Protein AF-A0A3B0VFW3-F1 (afdb_monomer)

Foldseek 3Di:
DDDDDDDDDDDDDDDDDPDPPPPPPPPPQAEAEACVGDPPRNDLQPVLRVQQPGDAAHEYEYPDAEREADPEREHPAGHAYEYEHDPPHQHEHPDEHEYEYEHEQAAYAYHYERHEYAEAAYEYEFHHAYEYEYEDEQYEYNEHVDQERYYYEYDPDPYNTAEYEYEAYNYEYEYDDANHAHYAYENYDHADYEYEHYLYEYEYEQNHQYENHHAEYEQRAYEYEYELYEYDYANAFEDHEHEYEYAAYEYEYEYYLYEFAHAEYDDDQGAPYEEEYAHAHAHEYEYQYAQAEYEHHLEHYHYYYCVVRVYYYAYEHWLAEFEQHAAEREAYYPSCLVRYHYALYEYENHPYYHHDYHPLYHHDDQCAPDSVGREGAAPGPQALRTDPVSDDPVPQAASVRHGACPDPHGGRHRDHDDPVNNPPVVPDD

InterPro domains:
  IPR006626 Parallel beta-helix repeat [SM00710] (131-154)
  IPR006626 Parallel beta-helix repeat [SM00710] (192-226)
  IPR006626 Parallel beta-helix repeat [SM00710] (250-277)
  IPR006626 Parallel beta-helix repeat [SM00710] (284-305)
  IPR006626 Parallel beta-helix repeat [SM00710] (312-334)
  IPR011050 Pectin lyase fold/virulence factor [SSF51126] (29-416)
  IPR012334 Pectin lyase fold [G3DSA:2.160.20.10] (36-417)
  IPR059226 Choice-of-anchor Q domain [NF041518] (374-417)

Secondary structure (DSSP, 8-state):
---------S------------------PPEEEETTSSTTS--TT-HHHHHHHSPTTEEEEE--SEEPP-S-EEESSPPSEEEEEPTT---EEEEEEEEEEE--SS-EEEEEES-EEEEEEEEEEE-SSS-EEEEEES-EEEE--SSEEEEEEE-SS-SPPPPEEEEEES-EEEEESTT-EEEEEE---SS--EEEEES-EEEEES-TTSEEEEEEE-TT-EEEEEES-EEEEESBSEEEEEEE-SBS-EEEEEEES-EEE-B---SSS-EEEEEEE--BSS-EEEEEEES-EEES-SEEEEEEE-GGGT-EEEEEEES-EEE--SSEEEEE-GGGGGGEEEES-EEES-S--BS---TT-B-S---EEETTEEEEPTT-TTTT-S-GGGS-TT--B-TTSPBS-SSSSPPSSS-PPPTTHHHHTT---

Mean predicted aligned error: 7.43 Å

Nearest PDB structures (foldseek):
  5c1c-assembly1_A  TM=3.977E-01  e=1.367E-01  Aspergillus niger ATCC 1015
  5c1e-assembly1_A  TM=3.860E-01  e=2.071E-01  Aspergillus niger ATCC 1015

Sequence (429 aa):
MEITTKNKIILKYLAFTACLLVLFSMPVNALVTWPTGAAPCNDINDIETCLNGVVNGETIEIAANSIPSQSGISVSPAKSFTLRAAAGFAPVFSGFTSLYFTGSDDDITVVIEGLSIEVGNFTAVQGGAGIFDVTFRNNTVEDSSFRSAIAIRSGNASPPFGPVIFLVEGNILNVEDEEASAISVGGFIGAGNEGQILNNRITATNTGQSAVISVSAGSSGMDVDVISNEIFGQNFNVGIGVRLFGTGGLLNAKLINNVIQGQEGNSGQPGAISLSNSSSGSGHSNFEVVNNTLAFNQRGISYGGREDLGATSNAMFMNNIIAFSSQSGFSIGGDFNATTINDYNLIFGNASNFYTPGINDVEEDPSFISNIDLRLQQFSPAIDAGLNSALPASVVYDINGNTRIQQIIVDLGAFEAKTDDLIFADGFE

Organism: NCBI:txid652676

pLDDT: mean 89.47, std 16.2, range [29.39, 98.94]

Solvent-accessible surface area (backbone atoms only — not comparable to full-atom values): 20575 Å² total; per-residue (Å²): 138,89,83,84,89,82,89,88,82,93,86,87,82,90,84,89,74,89,74,80,81,77,77,73,74,67,76,74,57,52,76,42,41,30,37,81,33,65,83,59,21,48,40,71,86,39,63,44,56,22,68,68,61,57,59,78,52,23,35,38,26,32,68,42,48,76,34,65,59,42,81,62,38,63,32,76,64,40,61,23,33,35,43,33,43,23,93,97,37,61,26,31,34,36,54,61,32,35,44,38,39,26,29,25,66,52,71,32,42,40,36,42,32,44,42,33,31,50,25,24,30,42,36,40,31,42,62,19,50,16,43,29,37,40,35,46,31,45,29,37,29,66,26,11,87,43,62,31,31,32,34,40,31,40,53,96,69,91,69,69,40,24,22,43,39,39,39,42,31,48,27,43,34,29,32,61,38,78,44,21,16,42,35,35,41,32,65,40,69,16,55,74,23,35,36,39,39,30,47,28,41,34,41,38,34,44,11,38,73,27,23,35,37,29,40,37,27,26,49,31,20,32,40,39,41,41,32,31,30,38,41,39,48,39,42,19,10,19,38,40,27,42,36,37,28,58,61,20,27,45,34,40,38,38,40,31,24,28,36,35,34,27,27,55,34,89,56,90,75,38,7,30,35,21,40,35,34,56,7,27,72,60,10,38,33,42,39,42,40,31,20,24,30,29,38,53,19,33,24,19,40,29,38,43,65,31,52,94,43,42,21,45,57,41,37,36,41,32,16,25,30,26,30,44,6,72,46,32,17,42,37,52,33,77,90,44,51,88,49,43,48,53,35,24,29,36,50,24,76,36,68,36,70,46,71,77,82,30,95,56,42,39,76,54,68,53,42,45,72,42,101,90,38,79,48,58,37,74,88,21,70,33,59,58,48,26,56,63,88,72,55,58,91,87,64,53,54,29,57,85,69,44,61,53,49,82,73,89,34,21,34,30,17,21,48,66,72,50,75,68,60,60,72,58,74,84,70,79,129

Structure (mmCIF, N/CA/C/O backbone):
data_AF-A0A3B0VFW3-F1
#
_entry.id   AF-A0A3B0VFW3-F1
#
loop_
_atom_site.group_PDB
_atom_site.id
_atom_site.type_symbol
_atom_site.label_atom_id
_atom_site.label_alt_id
_atom_site.label_comp_id
_atom_site.label_asym_id
_atom_site.label_entity_id
_atom_site.label_seq_id
_atom_site.pdbx_PDB_ins_code
_atom_site.Cartn_x
_atom_site.Cartn_y
_atom_site.Cartn_z
_atom_site.occupancy
_atom_site.B_iso_or_equiv
_atom_site.auth_seq_id
_atom_site.auth_comp_id
_atom_site.auth_asym_id
_atom_site.auth_atom_id
_atom_site.pdbx_PDB_model_num
ATOM 1 N N . MET A 1 1 ? 47.391 -54.020 7.759 1.00 39.53 1 MET A N 1
ATOM 2 C CA . MET A 1 1 ? 46.571 -54.296 6.564 1.00 39.53 1 MET A CA 1
ATOM 3 C C . MET A 1 1 ? 45.143 -53.974 6.963 1.00 39.53 1 MET A C 1
ATOM 5 O O . MET A 1 1 ? 44.482 -54.787 7.593 1.00 39.53 1 MET A O 1
ATOM 9 N N . GLU A 1 2 ? 44.787 -52.704 6.789 1.00 37.50 2 GLU A N 1
ATOM 10 C CA . GLU A 1 2 ? 43.495 -52.123 7.156 1.00 37.50 2 GLU A CA 1
ATOM 11 C C . GLU A 1 2 ? 42.409 -52.605 6.198 1.00 37.50 2 GLU A C 1
ATOM 13 O O . GLU A 1 2 ? 42.584 -52.516 4.984 1.00 37.50 2 GLU A O 1
ATOM 18 N N . ILE A 1 3 ? 41.279 -53.058 6.741 1.00 34.47 3 ILE A N 1
ATOM 19 C CA . ILE A 1 3 ? 39.998 -53.046 6.035 1.00 34.47 3 ILE A CA 1
ATOM 20 C C . ILE A 1 3 ? 38.961 -52.441 6.980 1.00 34.47 3 ILE A C 1
ATOM 22 O O . ILE A 1 3 ? 38.818 -52.827 8.139 1.00 34.47 3 ILE A O 1
ATOM 26 N N . THR A 1 4 ? 38.309 -51.425 6.440 1.00 43.47 4 THR A N 1
ATOM 27 C CA . THR A 1 4 ? 37.535 -50.359 7.060 1.00 43.47 4 THR A CA 1
ATOM 28 C C . THR A 1 4 ? 36.117 -50.792 7.432 1.00 43.47 4 THR A C 1
ATOM 30 O O . THR A 1 4 ? 35.402 -51.425 6.657 1.00 43.47 4 THR A O 1
ATOM 33 N N . THR A 1 5 ? 35.692 -50.383 8.623 1.00 37.56 5 THR A N 1
ATOM 34 C CA . THR A 1 5 ? 34.361 -50.552 9.211 1.00 37.56 5 THR A CA 1
ATOM 35 C C . THR A 1 5 ? 33.348 -49.593 8.573 1.00 37.56 5 THR A C 1
ATOM 37 O O . THR A 1 5 ? 33.399 -48.383 8.787 1.00 37.56 5 THR A O 1
ATOM 40 N N . LYS A 1 6 ? 32.386 -50.140 7.821 1.00 38.03 6 LYS A N 1
ATOM 41 C CA . LYS A 1 6 ? 31.101 -49.493 7.502 1.00 38.03 6 LYS A CA 1
ATOM 42 C C . LYS A 1 6 ? 30.074 -49.814 8.596 1.00 38.03 6 LYS A C 1
ATOM 44 O O . LYS A 1 6 ? 30.124 -50.888 9.186 1.00 38.03 6 LYS A O 1
ATOM 49 N N . ASN A 1 7 ? 29.118 -48.898 8.770 1.00 34.66 7 ASN A N 1
ATOM 50 C CA . ASN A 1 7 ? 27.878 -48.989 9.562 1.00 34.66 7 ASN A CA 1
ATOM 51 C C . ASN A 1 7 ? 27.927 -48.412 10.987 1.00 34.66 7 ASN A C 1
ATOM 53 O O . ASN A 1 7 ? 27.753 -49.105 11.985 1.00 34.66 7 ASN A O 1
ATOM 57 N N . LYS A 1 8 ? 28.047 -47.082 11.061 1.00 35.44 8 LYS A N 1
ATOM 58 C CA . LYS A 1 8 ? 27.371 -46.265 12.077 1.00 35.44 8 LYS A CA 1
ATOM 59 C C . LYS A 1 8 ? 26.350 -45.390 11.358 1.00 35.44 8 LYS A C 1
ATOM 61 O O . LYS A 1 8 ? 26.768 -44.507 10.627 1.00 35.44 8 LYS A O 1
ATOM 66 N N . ILE A 1 9 ? 25.067 -45.675 11.552 1.00 36.78 9 ILE A N 1
ATOM 67 C CA . ILE A 1 9 ? 23.882 -44.795 11.600 1.00 36.78 9 ILE A CA 1
ATOM 68 C C . ILE A 1 9 ? 22.705 -45.780 11.724 1.00 36.78 9 ILE A C 1
ATOM 70 O O . ILE A 1 9 ? 22.731 -46.820 11.078 1.00 36.78 9 ILE A O 1
ATOM 74 N N . ILE A 1 10 ? 21.712 -45.466 12.561 1.00 39.78 10 ILE A N 1
ATOM 75 C CA . ILE A 1 10 ? 20.630 -46.333 13.089 1.00 39.78 10 ILE A CA 1
ATOM 76 C C . ILE A 1 10 ? 20.970 -46.939 14.463 1.00 39.78 10 ILE A C 1
ATOM 78 O O . ILE A 1 10 ? 21.278 -48.117 14.577 1.00 39.78 10 ILE A O 1
ATOM 82 N N . LEU A 1 11 ? 20.936 -46.100 15.510 1.00 34.00 11 LEU A N 1
ATOM 83 C CA . LEU A 1 11 ? 20.339 -46.388 16.833 1.00 34.00 11 LEU A CA 1
ATOM 84 C C . LEU A 1 11 ? 20.596 -45.198 17.780 1.00 34.00 11 LEU A C 1
ATOM 86 O O . LEU A 1 11 ? 21.603 -45.173 18.478 1.00 34.00 11 LEU A O 1
ATOM 90 N N . LYS A 1 12 ? 19.701 -44.203 17.797 1.00 29.39 12 LYS A N 1
ATOM 91 C CA . LYS A 1 12 ? 19.468 -43.288 18.938 1.00 29.39 12 LYS A CA 1
ATOM 92 C C . LYS A 1 12 ? 18.053 -42.703 18.833 1.00 29.39 12 LYS A C 1
ATOM 94 O O . LYS A 1 12 ? 17.869 -41.517 18.607 1.00 29.39 12 LYS A O 1
ATOM 99 N N . TYR A 1 13 ? 17.059 -43.574 18.966 1.00 35.81 13 TYR A N 1
ATOM 100 C CA . TYR A 1 13 ? 15.738 -43.208 19.478 1.00 35.81 13 TYR A CA 1
ATOM 101 C C . TYR A 1 13 ? 15.652 -43.764 20.906 1.00 35.81 13 TYR A C 1
ATOM 103 O O . TYR A 1 13 ? 16.258 -44.796 21.182 1.00 35.81 13 TYR A O 1
ATOM 111 N N . LEU A 1 14 ? 14.903 -43.082 21.775 1.00 37.03 14 LEU A N 1
ATOM 112 C CA . LEU A 1 14 ? 14.826 -43.204 23.242 1.00 37.03 14 LEU A CA 1
ATOM 113 C C . LEU A 1 14 ? 15.858 -42.392 24.046 1.00 37.03 14 LEU A C 1
ATOM 115 O O . LEU A 1 14 ? 16.825 -42.919 24.588 1.00 37.03 14 LEU A O 1
ATOM 119 N N . ALA A 1 15 ? 15.543 -41.111 24.244 1.00 31.94 15 ALA A N 1
ATOM 120 C CA . ALA A 1 15 ? 15.724 -40.467 25.541 1.00 31.94 15 ALA A CA 1
ATOM 121 C C . ALA A 1 15 ? 14.463 -39.650 25.851 1.00 31.94 15 ALA A C 1
ATOM 123 O O . ALA A 1 15 ? 14.141 -38.670 25.187 1.00 31.94 15 ALA A O 1
ATOM 124 N N . PHE A 1 16 ? 13.723 -40.163 26.826 1.00 34.12 16 PHE A N 1
ATOM 125 C CA . PHE A 1 16 ? 12.530 -39.610 27.439 1.00 34.12 16 PHE A CA 1
ATOM 126 C C . PHE A 1 16 ? 12.948 -38.388 28.274 1.00 34.12 16 PHE A C 1
ATOM 128 O O . PHE A 1 16 ? 13.625 -38.553 29.287 1.00 34.12 16 PHE A O 1
ATOM 135 N N . THR A 1 17 ? 12.540 -37.182 27.881 1.00 37.56 17 THR A N 1
ATOM 136 C CA . THR A 1 17 ? 12.478 -36.038 28.801 1.00 37.56 17 THR A CA 1
ATOM 137 C C . THR A 1 17 ? 11.034 -35.576 28.817 1.00 37.56 17 THR A C 1
ATOM 139 O O . THR A 1 17 ? 10.543 -34.994 27.853 1.00 37.56 17 THR A O 1
ATOM 142 N N . ALA A 1 18 ? 10.341 -35.912 29.902 1.00 38.22 18 ALA A N 1
ATOM 143 C CA . ALA A 1 18 ? 9.017 -35.406 30.208 1.00 38.22 18 ALA A CA 1
ATOM 144 C C . ALA A 1 18 ? 9.103 -33.881 30.363 1.00 38.22 18 ALA A C 1
ATOM 146 O O . ALA A 1 18 ? 9.518 -33.375 31.404 1.00 38.22 18 ALA A O 1
ATOM 147 N N . CYS A 1 19 ? 8.751 -33.157 29.302 1.00 32.19 19 CYS A N 1
ATOM 148 C CA . CYS A 1 19 ? 8.452 -31.740 29.392 1.00 32.19 19 CYS A CA 1
ATOM 149 C C . CYS A 1 19 ? 7.033 -31.629 29.954 1.00 32.19 19 CYS A C 1
ATOM 151 O O . CYS A 1 19 ? 6.067 -32.087 29.343 1.00 32.19 19 CYS A O 1
ATOM 153 N N . LEU A 1 20 ? 6.941 -31.111 31.173 1.00 34.69 20 LEU A N 1
ATOM 154 C CA . LEU A 1 20 ? 5.705 -30.787 31.864 1.00 34.69 20 LEU A CA 1
ATOM 155 C C . LEU A 1 20 ? 4.888 -29.840 30.965 1.00 34.69 20 LEU A C 1
ATOM 157 O O . LEU A 1 20 ? 5.272 -28.686 30.789 1.00 34.69 20 LEU A O 1
ATOM 161 N N . LEU A 1 21 ? 3.788 -30.327 30.376 1.00 34.38 21 LEU A N 1
ATOM 162 C CA . LEU A 1 21 ? 2.785 -29.476 29.735 1.00 34.38 21 LEU A CA 1
ATOM 163 C C . LEU A 1 21 ? 2.172 -28.592 30.828 1.00 34.38 21 LEU A C 1
ATOM 165 O O . LEU A 1 21 ? 1.217 -28.977 31.502 1.00 34.38 21 LEU A O 1
ATOM 169 N N . VAL A 1 22 ? 2.729 -27.401 31.019 1.00 36.53 22 VAL A N 1
ATOM 170 C CA . VAL A 1 22 ? 1.969 -26.293 31.584 1.00 36.53 22 VAL A CA 1
ATOM 171 C C . VAL A 1 22 ? 1.027 -25.863 30.469 1.00 36.53 22 VAL A C 1
ATOM 173 O O . VAL A 1 22 ? 1.391 -25.082 29.594 1.00 36.53 22 VAL A O 1
ATOM 176 N N . LEU A 1 23 ? -0.174 -26.443 30.458 1.00 34.94 23 LEU A N 1
ATOM 177 C CA . LEU A 1 23 ? -1.319 -25.835 29.794 1.00 34.94 23 LEU A CA 1
ATOM 178 C C . LEU A 1 23 ? -1.543 -24.498 30.502 1.00 34.94 23 LEU A C 1
ATOM 180 O O . LEU A 1 23 ? -2.257 -24.428 31.500 1.00 34.94 23 LEU A O 1
ATOM 184 N N . PHE A 1 24 ? -0.883 -23.443 30.025 1.00 35.91 24 PHE A N 1
ATOM 185 C CA . PHE A 1 24 ? -1.381 -22.102 30.253 1.00 35.91 24 PHE A CA 1
ATOM 186 C C . PHE A 1 24 ? -2.769 -22.099 29.625 1.00 35.91 24 PHE A C 1
ATOM 188 O O . PHE A 1 24 ? -2.903 -22.098 28.402 1.00 35.91 24 PHE A O 1
ATOM 195 N N . SER A 1 25 ? -3.811 -22.168 30.457 1.00 36.03 25 SER A N 1
ATOM 196 C CA . SER A 1 25 ? -5.108 -21.662 30.046 1.00 36.03 25 SER A CA 1
ATOM 197 C C . SER A 1 25 ? -4.862 -20.188 29.763 1.00 36.03 25 SER A C 1
ATOM 199 O O . SER A 1 25 ? -4.832 -19.374 30.689 1.00 36.03 25 SER A O 1
ATOM 201 N N . MET A 1 26 ? -4.578 -19.852 28.504 1.00 41.91 26 MET A N 1
ATOM 202 C CA . MET A 1 26 ? -4.723 -18.473 28.081 1.00 41.91 26 MET A CA 1
ATOM 203 C C . MET A 1 26 ? -6.135 -18.081 28.513 1.00 41.91 26 MET A C 1
ATOM 205 O O . MET A 1 26 ? -7.060 -18.874 28.278 1.00 41.91 26 MET A O 1
ATOM 209 N N . PRO A 1 27 ? -6.301 -16.977 29.261 1.00 53.62 27 PRO A N 1
ATOM 210 C CA . PRO A 1 27 ? -7.631 -16.526 29.615 1.00 53.62 27 PRO A CA 1
ATOM 211 C C . PRO A 1 27 ? -8.413 -16.477 28.308 1.00 53.62 27 PRO A C 1
ATOM 213 O O . PRO A 1 27 ? -7.946 -15.901 27.328 1.00 53.62 27 PRO A O 1
ATOM 216 N N . VAL A 1 28 ? -9.538 -17.191 28.255 1.00 57.19 28 VAL A N 1
ATOM 217 C CA . VAL A 1 28 ? -10.467 -17.042 27.139 1.00 57.19 28 VAL A CA 1
ATOM 218 C C . VAL A 1 28 ? -10.785 -15.557 27.126 1.00 57.19 28 VAL A C 1
ATOM 220 O O . VAL A 1 28 ? -11.358 -15.072 28.103 1.00 57.19 28 VAL A O 1
ATOM 223 N N . ASN A 1 29 ? -10.310 -14.839 26.103 1.00 67.38 29 ASN A N 1
ATOM 224 C CA . ASN A 1 29 ? -10.574 -13.414 25.965 1.00 67.38 29 ASN A CA 1
ATOM 225 C C . ASN A 1 29 ? -12.079 -13.236 26.115 1.00 67.38 29 ASN A C 1
ATOM 227 O O . ASN A 1 29 ? -12.856 -13.880 25.402 1.00 67.38 29 ASN A O 1
ATOM 231 N N . ALA A 1 30 ? -12.483 -12.477 27.133 1.00 87.19 30 ALA A N 1
ATOM 232 C CA . ALA A 1 30 ? -13.889 -12.337 27.438 1.00 87.19 30 ALA A CA 1
ATOM 233 C C . ALA A 1 30 ? -14.570 -11.673 26.237 1.00 87.19 30 ALA A C 1
ATOM 235 O O . ALA A 1 30 ? -14.074 -10.701 25.661 1.00 87.19 30 ALA A O 1
ATOM 236 N N . LEU A 1 31 ? -15.667 -12.294 25.812 1.00 94.12 31 LEU A N 1
ATOM 237 C CA . LEU A 1 31 ? -16.474 -11.821 24.706 1.00 94.12 31 LEU A CA 1
ATOM 238 C C . LEU A 1 31 ? -17.494 -10.825 25.247 1.00 94.12 31 LEU A C 1
ATOM 240 O O . LEU A 1 31 ? -18.288 -11.161 26.129 1.00 94.12 31 LEU A O 1
ATOM 244 N N . VAL A 1 32 ? -17.493 -9.627 24.683 1.00 95.94 32 VAL A N 1
ATOM 245 C CA . VAL A 1 32 ? -18.432 -8.558 24.997 1.00 95.94 32 VAL A CA 1
ATOM 246 C C . VAL A 1 32 ? -19.277 -8.293 23.759 1.00 95.94 32 VAL A C 1
ATOM 248 O O . VAL A 1 32 ? -18.754 -8.106 22.668 1.00 95.94 32 VAL A O 1
ATOM 251 N N . THR A 1 33 ? -20.598 -8.280 23.903 1.00 97.00 33 THR A N 1
ATOM 252 C CA . THR A 1 33 ? -21.509 -7.959 22.796 1.00 97.00 33 THR A CA 1
ATOM 253 C C . THR A 1 33 ? -21.988 -6.522 22.933 1.00 97.00 33 THR A C 1
ATOM 255 O O . THR A 1 33 ? -22.448 -6.130 24.000 1.00 97.00 33 THR A O 1
ATOM 258 N N . TRP A 1 34 ? -21.947 -5.747 21.857 1.00 97.44 34 TRP A N 1
ATOM 259 C CA . TRP A 1 34 ? -22.528 -4.408 21.778 1.00 97.44 34 TRP A CA 1
ATOM 260 C C . TRP A 1 34 ? -23.619 -4.384 20.692 1.00 97.44 34 TRP A C 1
ATOM 262 O O . TRP A 1 34 ? -23.449 -5.040 19.666 1.00 97.44 34 TRP A O 1
ATOM 272 N N . PRO A 1 35 ? -24.751 -3.675 20.867 1.00 96.19 35 PRO A N 1
ATOM 273 C CA . PRO A 1 35 ? -25.139 -2.833 22.004 1.00 96.19 35 PRO A CA 1
ATOM 274 C C . PRO A 1 35 ? -26.029 -3.558 23.028 1.00 96.19 35 PRO A C 1
ATOM 276 O O . PRO A 1 35 ? -26.762 -2.916 23.773 1.00 96.19 35 PRO A O 1
ATOM 279 N N . THR A 1 36 ? -26.083 -4.892 23.014 1.00 95.12 36 THR A N 1
ATOM 280 C CA . THR A 1 36 ? -27.023 -5.670 23.847 1.00 95.12 36 THR A CA 1
ATOM 281 C C . THR A 1 36 ? -26.369 -6.340 25.054 1.00 95.12 36 THR A C 1
ATOM 283 O O . THR A 1 36 ? -27.026 -7.119 25.744 1.00 95.12 36 THR A O 1
ATOM 286 N N . GLY A 1 37 ? -25.074 -6.113 25.279 1.00 93.00 37 GLY A N 1
ATOM 287 C CA . GLY A 1 37 ? -24.321 -6.729 26.366 1.00 93.00 37 GLY A CA 1
ATOM 288 C C . GLY A 1 37 ? -24.607 -6.109 27.730 1.00 93.00 37 GLY A C 1
ATOM 289 O O . GLY A 1 37 ? -25.560 -5.356 27.927 1.00 93.00 37 GLY A O 1
ATOM 290 N N . ALA A 1 38 ? -23.762 -6.444 28.703 1.00 93.69 38 ALA A N 1
ATOM 291 C CA . ALA A 1 38 ? -23.771 -5.774 29.998 1.00 93.69 38 ALA A CA 1
ATOM 292 C C . ALA A 1 38 ? -23.183 -4.360 29.874 1.00 93.69 38 ALA A C 1
ATOM 294 O O . ALA A 1 38 ? -22.354 -4.100 29.002 1.00 93.69 38 ALA A O 1
ATOM 295 N N . ALA A 1 39 ? -23.580 -3.457 30.776 1.00 92.69 39 ALA A N 1
ATOM 296 C CA . ALA A 1 39 ? -22.957 -2.140 30.878 1.00 92.69 39 ALA A CA 1
ATOM 297 C C . ALA A 1 39 ? -21.429 -2.281 31.050 1.00 92.69 39 ALA A C 1
ATOM 299 O O . ALA A 1 39 ? -21.002 -3.134 31.835 1.00 92.69 39 ALA A O 1
ATOM 300 N N . PRO A 1 40 ? -20.609 -1.473 30.351 1.00 94.56 40 PRO A N 1
ATOM 301 C CA . PRO A 1 40 ? -20.976 -0.275 29.579 1.00 94.56 40 PRO A CA 1
ATOM 302 C C . PRO A 1 40 ? -21.386 -0.510 28.108 1.00 94.56 40 PRO A C 1
ATOM 304 O O . PRO A 1 40 ? -21.637 0.446 27.386 1.00 94.56 40 PRO A O 1
ATOM 307 N N . CYS A 1 41 ? -21.482 -1.755 27.644 1.00 95.94 41 CYS A N 1
ATOM 308 C CA . CYS A 1 41 ? -21.708 -2.106 26.236 1.00 95.94 41 CYS A CA 1
ATOM 309 C C . CYS A 1 41 ? -23.183 -2.314 25.863 1.00 95.94 41 CYS A C 1
ATOM 311 O O . CYS A 1 41 ? -23.520 -3.189 25.063 1.00 95.94 41 CYS A O 1
ATOM 313 N N . ASN A 1 42 ? -24.069 -1.521 26.463 1.00 95.94 42 ASN A N 1
ATOM 314 C CA . ASN A 1 42 ? -25.517 -1.696 26.374 1.00 95.94 42 ASN A CA 1
ATOM 315 C C . ASN A 1 42 ? -26.269 -0.504 25.741 1.00 95.94 42 ASN A C 1
ATOM 317 O O . ASN A 1 42 ? -27.483 -0.390 25.926 1.00 95.94 42 ASN A O 1
ATOM 321 N N . ASP A 1 43 ? -25.565 0.391 25.036 1.00 95.06 43 ASP A N 1
ATOM 322 C CA . ASP A 1 43 ? -26.138 1.572 24.372 1.00 95.06 43 ASP A CA 1
ATOM 323 C C . ASP A 1 43 ? -25.743 1.636 22.888 1.00 95.06 43 ASP A C 1
ATOM 325 O O . ASP A 1 43 ? -24.570 1.765 22.547 1.00 95.06 43 ASP A O 1
ATOM 329 N N . ILE A 1 44 ? -26.739 1.581 21.996 1.00 93.81 44 ILE A N 1
ATOM 330 C CA . ILE A 1 44 ? -26.568 1.656 20.532 1.00 93.81 44 ILE A CA 1
ATOM 331 C C . ILE A 1 44 ? -26.021 3.009 20.054 1.00 93.81 44 ILE A C 1
ATOM 333 O O . ILE A 1 44 ? -25.491 3.104 18.949 1.00 93.81 44 ILE A O 1
ATOM 337 N N . ASN A 1 45 ? -26.131 4.056 20.870 1.00 92.75 45 ASN A N 1
ATOM 338 C CA . ASN A 1 45 ? -25.691 5.401 20.506 1.00 92.75 45 ASN A CA 1
ATOM 339 C C . ASN A 1 45 ? -24.286 5.733 21.015 1.00 92.75 45 ASN A C 1
ATOM 341 O O . ASN A 1 45 ? -23.814 6.838 20.764 1.00 92.75 45 ASN A O 1
ATOM 345 N N . ASP A 1 46 ? -23.637 4.813 21.733 1.00 93.31 46 ASP A N 1
ATOM 346 C CA . ASP A 1 46 ? -22.367 5.083 22.400 1.00 93.31 46 ASP A CA 1
ATOM 347 C C . ASP A 1 46 ? -21.474 3.834 22.413 1.00 93.31 46 ASP A C 1
ATOM 349 O O . ASP A 1 46 ? -21.398 3.080 23.388 1.00 93.31 46 ASP A O 1
ATOM 353 N N . ILE A 1 47 ? -20.809 3.577 21.282 1.00 95.25 47 ILE A N 1
ATOM 354 C CA . ILE A 1 47 ? -19.814 2.498 21.213 1.00 95.25 47 ILE A CA 1
ATOM 355 C C . ILE A 1 47 ? -18.504 2.922 21.880 1.00 95.25 47 ILE A C 1
ATOM 357 O O . ILE A 1 47 ? -17.762 2.075 22.371 1.00 95.25 47 ILE A O 1
ATOM 361 N N . GLU A 1 48 ? -18.229 4.225 21.950 1.00 95.50 48 GLU A N 1
ATOM 362 C CA . GLU A 1 48 ? -17.028 4.769 22.577 1.00 95.50 48 GLU A CA 1
ATOM 363 C C . GLU A 1 48 ? -16.957 4.407 24.064 1.00 95.50 48 GLU A C 1
ATOM 365 O O . GLU A 1 48 ? -15.927 3.920 24.535 1.00 95.50 48 GLU A O 1
ATOM 370 N N . THR A 1 49 ? -18.055 4.555 24.806 1.00 95.12 49 THR A N 1
ATOM 371 C CA . THR A 1 49 ? -18.120 4.156 26.218 1.00 95.12 49 THR A CA 1
ATOM 372 C C . THR A 1 49 ? -17.928 2.648 26.398 1.00 95.12 49 THR A C 1
ATOM 374 O O . THR A 1 49 ? -17.267 2.225 27.351 1.00 95.12 49 THR A O 1
ATOM 377 N N . CYS A 1 50 ? -18.423 1.824 25.466 1.00 95.81 50 CYS A N 1
ATOM 378 C CA . CYS A 1 50 ? -18.139 0.390 25.459 1.00 95.81 50 CYS A CA 1
ATOM 379 C C . CYS A 1 50 ? -16.637 0.122 25.268 1.00 95.81 50 CYS A C 1
ATOM 381 O O . CYS A 1 50 ? -16.021 -0.533 26.108 1.00 95.81 50 CYS A O 1
ATOM 383 N N . LEU A 1 51 ? -16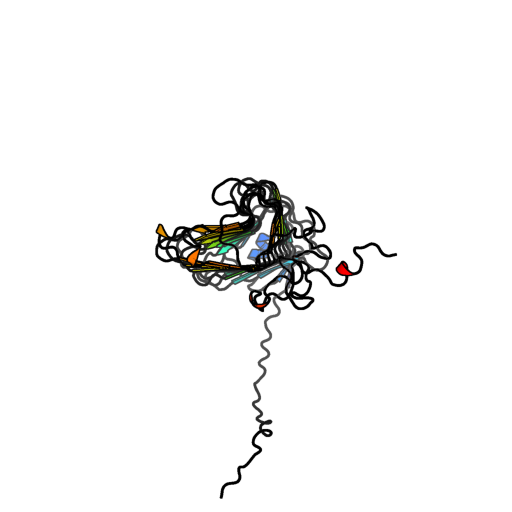.034 0.692 24.219 1.00 95.38 51 LEU A N 1
ATOM 384 C CA . LEU A 1 51 ? -14.616 0.528 23.880 1.00 95.38 51 LEU A CA 1
ATOM 385 C C . LEU A 1 51 ? -13.675 1.025 24.986 1.00 95.38 51 LEU A C 1
ATOM 387 O O . LEU A 1 51 ? -12.656 0.401 25.256 1.00 95.38 51 LEU A O 1
ATOM 391 N N . ASN A 1 52 ? -14.014 2.116 25.671 1.00 94.31 52 ASN A N 1
ATOM 392 C CA . ASN A 1 52 ? -13.224 2.615 26.801 1.00 94.31 52 ASN A CA 1
ATOM 393 C C . ASN A 1 52 ? -13.405 1.756 28.072 1.00 94.31 52 ASN A C 1
ATOM 395 O O . ASN A 1 52 ? -12.519 1.696 28.938 1.00 94.31 52 ASN A O 1
ATOM 399 N N . GLY A 1 53 ? -14.544 1.071 28.183 1.00 92.50 53 GLY A N 1
ATOM 400 C CA . GLY A 1 53 ? -14.929 0.253 29.328 1.00 92.50 53 GLY A CA 1
ATOM 401 C C . GLY A 1 53 ? -14.389 -1.177 29.335 1.00 92.50 53 GLY A C 1
ATOM 402 O O . GLY A 1 53 ? -14.255 -1.749 30.418 1.00 92.50 53 GLY A O 1
ATOM 403 N N . VAL A 1 54 ? -14.050 -1.738 28.172 1.00 91.25 54 VAL A N 1
ATOM 404 C CA . VAL A 1 54 ? -13.524 -3.110 28.061 1.00 91.25 54 VAL A CA 1
ATOM 405 C C . VAL A 1 54 ? -12.194 -3.290 28.789 1.00 91.25 54 VAL A C 1
ATOM 407 O O . VAL A 1 54 ? -11.416 -2.341 28.973 1.00 91.25 54 VAL A O 1
ATOM 410 N N . VAL A 1 55 ? -11.921 -4.516 29.230 1.00 91.81 55 VAL A N 1
ATOM 411 C CA . VAL A 1 55 ? -10.631 -4.882 29.821 1.00 91.81 55 VAL A CA 1
ATOM 412 C C . VAL A 1 55 ? -9.632 -5.316 28.748 1.00 91.81 55 VAL A C 1
ATOM 414 O O . VAL A 1 55 ? -9.985 -5.629 27.614 1.00 91.81 55 VAL A O 1
ATOM 417 N N . ASN A 1 56 ? -8.349 -5.300 29.107 1.00 93.31 56 ASN A N 1
ATOM 418 C CA . ASN A 1 56 ? -7.262 -5.623 28.189 1.00 93.31 56 ASN A CA 1
ATOM 419 C C . ASN A 1 56 ? -7.403 -7.051 27.629 1.00 93.31 56 ASN A C 1
ATOM 421 O O . ASN A 1 56 ? -7.467 -8.012 28.395 1.00 93.31 56 ASN A O 1
ATOM 425 N N . GLY A 1 57 ? -7.406 -7.169 26.304 1.00 93.75 57 GLY A N 1
ATOM 426 C CA . GLY A 1 57 ? -7.510 -8.414 25.545 1.00 93.75 57 GLY A CA 1
ATOM 427 C C . GLY A 1 57 ? -8.931 -8.803 25.126 1.00 93.75 57 GLY A C 1
ATOM 428 O O . GLY A 1 57 ? -9.086 -9.796 24.423 1.00 93.75 57 GLY A O 1
ATOM 429 N N . GLU A 1 58 ? -9.974 -8.069 25.523 1.00 95.12 58 GLU A N 1
ATOM 430 C CA . GLU A 1 58 ? -11.355 -8.447 25.189 1.00 95.12 58 GLU A CA 1
ATOM 431 C C . GLU A 1 58 ? -11.673 -8.359 23.692 1.00 95.12 58 GLU A C 1
ATOM 433 O O . GLU A 1 58 ? -11.094 -7.579 22.932 1.00 95.12 58 GLU A O 1
ATOM 438 N N . THR A 1 59 ? -12.640 -9.175 23.274 1.00 96.81 59 THR A N 1
ATOM 439 C CA . THR A 1 59 ? -13.248 -9.088 21.944 1.00 96.81 59 THR A CA 1
ATOM 440 C C . THR A 1 59 ? -14.636 -8.480 22.070 1.00 96.81 59 THR A C 1
ATOM 442 O O . THR A 1 59 ? -15.478 -8.999 22.800 1.00 96.81 59 THR A O 1
ATOM 445 N N . ILE A 1 60 ? -14.874 -7.404 21.331 1.00 97.50 60 ILE A N 1
ATOM 446 C CA . ILE A 1 60 ? -16.144 -6.707 21.214 1.00 97.50 60 ILE A CA 1
ATOM 447 C C . ILE A 1 60 ? -16.790 -7.121 19.896 1.00 97.50 60 ILE A C 1
ATOM 449 O O . ILE A 1 60 ? -16.257 -6.864 18.818 1.00 97.50 60 ILE A O 1
ATOM 453 N N . GLU A 1 61 ? -17.954 -7.751 19.987 1.00 97.75 61 GLU A N 1
ATOM 454 C CA . GLU A 1 61 ? -18.780 -8.130 18.848 1.00 97.75 61 GLU A CA 1
ATOM 455 C C . GLU A 1 61 ? -19.937 -7.148 18.666 1.00 97.75 61 GLU A C 1
ATOM 457 O O . GLU A 1 61 ? -20.778 -6.983 19.555 1.00 97.75 61 GLU A O 1
ATOM 462 N N . ILE A 1 62 ? -20.006 -6.522 17.493 1.00 98.06 62 ILE A N 1
ATOM 463 C CA . ILE A 1 62 ? -21.106 -5.646 17.104 1.00 98.06 62 ILE A CA 1
ATOM 464 C C . ILE A 1 62 ? -22.259 -6.491 16.559 1.00 98.06 62 ILE A C 1
ATOM 466 O O . ILE A 1 62 ? -22.218 -6.987 15.433 1.00 98.06 62 ILE A O 1
ATOM 470 N N . ALA A 1 63 ? -23.312 -6.621 17.361 1.00 97.44 63 ALA A N 1
ATOM 471 C CA . ALA A 1 63 ? -24.573 -7.273 17.025 1.00 97.44 63 ALA A CA 1
ATOM 472 C C . ALA A 1 63 ? -25.624 -6.253 16.541 1.00 97.44 63 ALA A C 1
ATOM 474 O O . ALA A 1 63 ? -26.766 -6.231 17.006 1.00 97.44 63 ALA A O 1
ATOM 475 N N . ALA A 1 64 ? -25.224 -5.374 15.618 1.00 96.88 64 ALA A N 1
ATOM 476 C CA . ALA A 1 64 ? -26.089 -4.394 14.968 1.00 96.88 64 ALA A CA 1
ATOM 477 C C . ALA A 1 64 ? -25.646 -4.169 13.515 1.00 96.88 64 ALA A C 1
ATOM 479 O O . ALA A 1 64 ? -24.454 -4.091 13.242 1.00 96.88 64 ALA A O 1
ATOM 480 N N . ASN A 1 65 ? -26.604 -4.044 12.589 1.00 96.62 65 ASN A N 1
ATOM 481 C CA . ASN A 1 65 ? -26.310 -3.756 11.175 1.00 96.62 65 ASN A CA 1
ATOM 482 C C . ASN A 1 65 ? -26.281 -2.254 10.876 1.00 96.62 65 ASN A C 1
ATOM 484 O O . ASN A 1 65 ? -25.551 -1.816 10.000 1.00 96.62 65 ASN A O 1
ATOM 488 N N . SER A 1 66 ? -27.077 -1.467 11.597 1.00 95.62 66 SER A N 1
ATOM 489 C CA . SER A 1 66 ? -27.172 -0.021 11.404 1.00 95.62 66 SER A CA 1
ATOM 490 C C . SER A 1 66 ? -26.724 0.670 12.677 1.00 95.62 66 SER A C 1
ATOM 492 O O . SER A 1 66 ? -27.413 0.606 13.697 1.00 95.62 66 SER A O 1
ATOM 494 N N . ILE A 1 67 ? -25.562 1.306 12.612 1.00 95.38 67 ILE A N 1
ATOM 495 C CA . ILE A 1 67 ? -24.979 2.054 13.715 1.00 95.38 67 ILE A CA 1
ATOM 496 C C . ILE A 1 67 ? -25.216 3.540 13.433 1.00 95.38 67 ILE A C 1
ATOM 498 O O . ILE A 1 67 ? -24.813 4.025 12.369 1.00 95.38 67 ILE A O 1
ATOM 502 N N . PRO A 1 68 ? -25.895 4.270 14.336 1.00 90.69 68 PRO A N 1
ATOM 503 C CA . PRO A 1 68 ? -26.069 5.710 14.194 1.00 90.69 68 PRO A CA 1
ATOM 504 C C . PRO A 1 68 ? -24.718 6.414 14.057 1.00 90.69 68 PRO A C 1
ATOM 506 O O . PRO A 1 68 ? -23.735 5.968 14.645 1.00 90.69 68 PRO A O 1
ATOM 509 N N . SER A 1 69 ? -24.681 7.530 13.328 1.00 84.50 69 SER A N 1
ATOM 510 C CA . SER A 1 69 ? -23.473 8.352 13.224 1.00 84.50 69 SER A CA 1
ATOM 511 C C . SER A 1 69 ? -22.954 8.741 14.605 1.00 84.50 69 SER A C 1
ATOM 513 O O . SER A 1 69 ? -23.702 9.318 15.403 1.00 84.50 69 SER A O 1
ATOM 515 N N . GLN A 1 70 ? -21.676 8.484 14.861 1.00 79.94 70 GLN A N 1
ATOM 516 C CA . GLN A 1 70 ? -21.000 8.892 16.089 1.00 79.94 70 GLN A CA 1
ATOM 517 C C . GLN A 1 70 ? -19.799 9.752 15.710 1.00 79.94 70 GLN A C 1
ATOM 519 O O . GLN A 1 70 ? -18.876 9.317 15.020 1.00 79.94 70 GLN A O 1
ATOM 524 N N . SER A 1 71 ? -19.830 11.015 16.129 1.00 77.81 71 SER A N 1
ATOM 525 C CA . SER A 1 71 ? -18.771 11.959 15.800 1.00 77.81 71 SER A CA 1
ATOM 526 C C . SER A 1 71 ? -17.516 11.658 16.620 1.00 77.81 71 SER A C 1
ATOM 528 O O . SER A 1 71 ? -17.479 11.979 17.804 1.00 77.81 71 SER A O 1
ATOM 530 N N . GLY A 1 72 ? -16.489 11.113 15.964 1.00 80.75 72 GLY A N 1
ATOM 531 C CA . GLY A 1 72 ? -15.131 11.003 16.504 1.00 80.75 72 GLY A CA 1
ATOM 532 C C . GLY A 1 72 ? -14.999 10.051 17.692 1.00 80.75 72 GLY A C 1
ATOM 533 O O . GLY A 1 72 ? -14.672 10.495 18.787 1.00 80.75 72 GLY A O 1
ATOM 534 N N . ILE A 1 73 ? -15.196 8.753 17.451 1.00 89.94 73 ILE A N 1
ATOM 535 C CA . ILE A 1 73 ? -14.995 7.701 18.452 1.00 89.94 73 ILE A CA 1
ATOM 536 C C . ILE A 1 73 ? -13.499 7.586 18.746 1.00 89.94 73 ILE A C 1
ATOM 538 O O . ILE A 1 73 ? -12.712 7.244 17.859 1.00 89.94 73 ILE A O 1
ATOM 542 N N . SER A 1 74 ? -13.104 7.837 19.993 1.00 93.94 74 SER A N 1
ATOM 543 C CA . SER A 1 74 ? -11.702 7.827 20.403 1.00 93.94 74 SER A CA 1
ATOM 544 C C . SER A 1 74 ? -11.439 6.858 21.557 1.00 93.94 74 SER A C 1
ATOM 546 O O . SER A 1 74 ? -12.092 6.904 22.596 1.00 93.94 74 SER A O 1
ATOM 548 N N . VAL A 1 75 ? -10.398 6.035 21.418 1.00 91.44 75 VAL A N 1
ATOM 549 C CA . VAL A 1 75 ? -9.883 5.169 22.490 1.00 91.44 75 VAL A CA 1
ATOM 550 C C . VAL A 1 75 ? -8.456 5.599 22.821 1.00 91.44 75 VAL A C 1
ATOM 552 O O . VAL A 1 75 ? -7.532 5.403 22.026 1.00 91.44 75 VAL A O 1
ATOM 555 N N . SER A 1 76 ? -8.271 6.246 23.977 1.00 86.94 76 SER A N 1
ATOM 556 C CA . SER A 1 76 ? -6.999 6.890 24.327 1.00 86.94 76 SER A CA 1
ATOM 557 C C . SER A 1 76 ? -6.717 6.917 25.843 1.00 86.94 76 SER A C 1
ATOM 559 O O . SER A 1 76 ? -7.468 7.563 26.576 1.00 86.94 76 SER A O 1
ATOM 561 N N . PRO A 1 77 ? -5.594 6.335 26.318 1.00 79.06 77 PRO A N 1
ATOM 562 C CA . PRO A 1 77 ? -4.775 5.361 25.596 1.00 79.06 77 PRO A CA 1
ATOM 563 C C . PRO A 1 77 ? -5.606 4.110 25.294 1.00 79.06 77 PRO A C 1
ATOM 565 O O . PRO A 1 77 ? -6.466 3.714 26.084 1.00 79.06 77 PRO A O 1
ATOM 568 N N . ALA A 1 78 ? -5.365 3.495 24.145 1.00 80.12 78 ALA A N 1
ATOM 569 C CA . ALA A 1 78 ? -5.968 2.219 23.820 1.00 80.12 78 ALA A CA 1
ATOM 570 C C . ALA A 1 78 ? -5.437 1.130 24.763 1.00 80.12 78 ALA A C 1
ATOM 572 O O . ALA A 1 78 ? -4.292 1.160 25.213 1.00 80.12 78 ALA A O 1
ATOM 573 N N . LYS A 1 79 ? -6.305 0.168 25.072 1.00 91.81 79 LYS A N 1
ATOM 574 C CA . LYS A 1 79 ? -5.927 -1.134 25.633 1.00 91.81 79 LYS A CA 1
ATOM 575 C C . LYS A 1 79 ? -5.801 -2.116 24.470 1.00 91.81 79 LYS A C 1
ATOM 577 O O . LYS A 1 79 ? -6.209 -1.798 23.354 1.00 91.81 79 LYS A O 1
ATOM 582 N N . SER A 1 80 ? -5.314 -3.325 24.726 1.00 96.06 80 SER A N 1
ATOM 583 C CA . SER A 1 80 ? -5.459 -4.392 23.738 1.00 96.06 80 SER A CA 1
ATOM 584 C C . SER A 1 80 ? -6.931 -4.782 23.609 1.00 96.06 80 SER A C 1
ATOM 586 O O . SER A 1 80 ? -7.580 -4.992 24.634 1.00 96.06 80 SER A O 1
ATOM 588 N N . PHE A 1 81 ? -7.458 -4.894 22.393 1.00 96.25 81 PHE A N 1
ATOM 589 C CA . PHE A 1 81 ? -8.802 -5.418 22.131 1.00 96.25 81 PHE A CA 1
ATOM 590 C C . PHE A 1 81 ? -8.988 -5.799 20.656 1.00 96.25 81 PHE A C 1
ATOM 592 O O . PHE A 1 81 ? -8.213 -5.419 19.776 1.00 96.25 81 PHE A O 1
ATOM 599 N N . THR A 1 82 ? -10.068 -6.524 20.379 1.00 97.75 82 THR A N 1
ATOM 600 C CA . THR A 1 82 ? -10.575 -6.767 19.023 1.00 97.75 82 THR A CA 1
ATOM 601 C C . THR A 1 82 ? -11.986 -6.211 18.899 1.00 97.75 82 THR A C 1
ATOM 603 O O . THR A 1 82 ? -12.828 -6.540 19.723 1.00 97.75 82 THR A O 1
ATOM 606 N N . LEU A 1 83 ? -12.266 -5.402 17.881 1.00 97.88 83 LEU A N 1
ATOM 607 C CA . LEU A 1 83 ? -13.614 -4.974 17.512 1.00 97.88 83 LEU A CA 1
ATOM 608 C C . LEU A 1 83 ? -14.003 -5.643 16.196 1.00 97.88 83 LEU A C 1
ATOM 610 O O . LEU A 1 83 ? -13.310 -5.475 15.192 1.00 97.88 83 LEU A O 1
ATOM 614 N N . ARG A 1 84 ? -15.115 -6.380 16.199 1.00 97.94 84 ARG A N 1
ATOM 615 C CA . ARG A 1 84 ? -15.559 -7.139 15.029 1.00 97.94 84 ARG A CA 1
ATOM 616 C C . ARG A 1 84 ? -17.064 -7.200 14.862 1.00 97.94 84 ARG A C 1
ATOM 618 O O . ARG A 1 84 ? -17.815 -6.981 15.810 1.00 97.94 84 ARG A O 1
ATOM 625 N N . ALA A 1 85 ? -17.508 -7.587 13.674 1.00 97.31 85 ALA A N 1
ATOM 626 C CA . ALA A 1 85 ? -18.888 -7.999 13.451 1.00 97.31 85 ALA A CA 1
ATOM 627 C C . ALA A 1 85 ? -19.240 -9.262 14.258 1.00 97.31 85 ALA A C 1
ATOM 629 O O . ALA A 1 85 ? -18.501 -10.249 14.250 1.00 97.31 85 ALA A O 1
ATOM 630 N N . ALA A 1 86 ? -20.395 -9.259 14.928 1.00 96.81 86 ALA A N 1
ATOM 631 C CA . ALA A 1 86 ? -20.966 -10.483 15.480 1.00 96.81 86 ALA A CA 1
ATOM 632 C C . ALA A 1 86 ? -21.415 -11.424 14.348 1.00 96.81 86 ALA A C 1
ATOM 634 O O . ALA A 1 86 ? -21.794 -10.982 13.260 1.00 96.81 86 ALA A O 1
ATOM 635 N N . ALA A 1 87 ? -21.444 -12.733 14.605 1.00 95.50 87 ALA A N 1
ATOM 636 C CA . ALA A 1 87 ? -21.901 -13.702 13.611 1.00 95.50 87 ALA A CA 1
ATOM 637 C C . ALA A 1 87 ? -23.330 -13.385 13.120 1.00 95.50 87 ALA A C 1
ATOM 639 O O . ALA A 1 87 ? -24.264 -13.274 13.914 1.00 95.50 87 ALA A O 1
ATOM 640 N N . GLY A 1 88 ? -23.501 -13.273 11.799 1.00 96.62 88 GLY A N 1
ATOM 641 C CA . GLY A 1 88 ? -24.784 -12.939 11.168 1.00 96.62 88 GLY A CA 1
ATOM 642 C C . GLY A 1 88 ? -25.093 -11.440 11.078 1.00 96.62 88 GLY A C 1
ATOM 643 O O . GLY A 1 88 ? -26.161 -11.085 10.580 1.00 96.62 88 GLY A O 1
ATOM 644 N N . PHE A 1 89 ? -24.176 -10.577 11.518 1.00 97.75 89 PHE A N 1
ATOM 645 C CA . PHE A 1 89 ? -24.277 -9.127 11.382 1.00 97.75 89 PHE A CA 1
ATOM 646 C C . PHE A 1 89 ? -23.248 -8.596 10.380 1.00 97.75 89 PHE A C 1
ATOM 648 O O . PHE A 1 89 ? -22.170 -9.163 10.215 1.00 97.75 89 PHE A O 1
ATOM 655 N N . ALA A 1 90 ? -23.599 -7.496 9.720 1.00 97.50 90 ALA A N 1
ATOM 656 C CA . ALA A 1 90 ? -22.737 -6.716 8.840 1.00 97.50 90 ALA A CA 1
ATOM 657 C C . ALA A 1 90 ? -22.844 -5.247 9.286 1.00 97.50 90 ALA A C 1
ATOM 659 O O . ALA A 1 90 ? -23.734 -4.534 8.820 1.00 97.50 90 ALA A O 1
ATOM 660 N N . PRO A 1 91 ? -22.035 -4.820 10.270 1.00 97.75 91 PRO A N 1
ATOM 661 C CA . PRO A 1 91 ? -22.171 -3.506 10.877 1.00 97.75 91 PRO A CA 1
ATOM 662 C C . PRO A 1 91 ? -21.799 -2.382 9.911 1.00 97.75 91 PRO A C 1
ATOM 664 O O . PRO A 1 91 ? -20.704 -2.383 9.347 1.00 97.75 91 PRO A O 1
ATOM 667 N N . VAL A 1 92 ? -22.693 -1.402 9.778 1.00 97.56 92 VAL A N 1
ATOM 668 C CA . VAL A 1 92 ? -22.494 -0.187 8.985 1.00 97.56 92 VAL A CA 1
ATOM 669 C C . VAL A 1 92 ? -22.624 1.036 9.889 1.00 97.56 92 VAL A C 1
ATOM 671 O O . VAL A 1 92 ? -23.683 1.274 10.477 1.00 97.56 92 VAL A O 1
ATOM 674 N N . PHE A 1 93 ? -21.547 1.810 10.001 1.00 95.56 93 PHE A N 1
ATOM 675 C CA . PHE A 1 93 ? -21.544 3.130 10.621 1.00 95.56 93 PHE A CA 1
ATOM 676 C C . PHE A 1 93 ? -22.086 4.154 9.631 1.00 95.56 93 PHE A C 1
ATOM 678 O O . PHE A 1 93 ? -21.450 4.445 8.618 1.00 95.56 93 PHE A O 1
ATOM 685 N N . SER A 1 94 ? -23.277 4.669 9.937 1.00 92.31 94 SER A N 1
ATOM 686 C CA . SER A 1 94 ? -23.961 5.647 9.095 1.00 92.31 94 SER A CA 1
ATOM 687 C C . SER A 1 94 ? -23.404 7.055 9.271 1.00 92.31 94 SER A C 1
ATOM 689 O O . SER A 1 94 ? -22.975 7.435 10.363 1.00 92.31 94 SER A O 1
ATOM 691 N N . GLY A 1 95 ? -23.451 7.856 8.207 1.00 89.38 95 GLY A N 1
ATOM 692 C CA . GLY A 1 95 ? -22.934 9.224 8.219 1.00 89.38 95 GLY A CA 1
ATOM 693 C C . GLY A 1 95 ? -21.442 9.308 8.564 1.00 89.38 95 GLY A C 1
ATOM 694 O O . GLY A 1 95 ? -20.703 8.334 8.458 1.00 89.38 95 GLY A O 1
ATOM 695 N N . PHE A 1 96 ? -20.993 10.496 8.979 1.00 89.31 96 PHE A N 1
ATOM 696 C CA . PHE A 1 96 ? -19.581 10.723 9.282 1.00 89.31 96 PHE A CA 1
ATOM 697 C C . PHE A 1 96 ? -19.158 10.026 10.585 1.00 89.31 96 PHE A C 1
ATOM 699 O O . PHE A 1 96 ? -19.583 10.436 11.669 1.00 89.31 96 PHE A O 1
ATOM 706 N N . THR A 1 97 ? -18.281 9.025 10.482 1.00 92.56 97 THR A N 1
ATOM 707 C CA . THR A 1 97 ? -17.706 8.288 11.613 1.00 92.56 97 THR A CA 1
ATOM 708 C C . THR A 1 97 ? -16.194 8.128 11.460 1.00 92.56 97 THR A C 1
ATOM 710 O O . THR A 1 97 ? -15.693 7.628 10.459 1.00 92.56 97 THR A O 1
ATOM 713 N N . SER A 1 98 ? -15.454 8.511 12.498 1.00 92.94 98 SER A N 1
ATOM 714 C CA . SER A 1 98 ? -14.007 8.306 12.586 1.00 92.94 98 SER A CA 1
ATOM 715 C C . SER A 1 98 ? -13.698 7.460 13.813 1.00 92.94 98 SER A C 1
ATOM 717 O O . SER A 1 98 ? -14.154 7.792 14.908 1.00 92.94 98 SER A O 1
ATOM 719 N N . LEU A 1 99 ? -12.953 6.374 13.615 1.00 95.00 99 LEU A N 1
ATOM 720 C CA . LEU A 1 99 ? -12.452 5.502 14.673 1.00 95.00 99 LEU A CA 1
ATOM 721 C C . LEU A 1 99 ? -10.975 5.806 14.913 1.00 95.00 99 LEU A C 1
ATOM 723 O O . LEU A 1 99 ? -10.134 5.566 14.045 1.00 95.00 99 LEU A O 1
ATOM 727 N N . TYR A 1 100 ? -10.671 6.346 16.089 1.00 95.88 100 TYR A N 1
ATOM 728 C CA . TYR A 1 100 ? -9.353 6.849 16.448 1.00 95.88 100 TYR A CA 1
ATOM 729 C C . TYR A 1 100 ? -8.770 6.087 17.645 1.00 95.88 100 TYR A C 1
ATOM 731 O O . TYR A 1 100 ? -9.362 6.050 18.724 1.00 95.88 100 TYR A O 1
ATOM 739 N N . PHE A 1 101 ? -7.581 5.510 17.474 1.00 96.06 101 PHE A N 1
ATOM 740 C CA . PHE A 1 101 ? -6.905 4.698 18.488 1.00 96.06 101 PHE A CA 1
ATOM 741 C C . PHE A 1 101 ? -5.523 5.266 18.798 1.00 96.06 101 PHE A C 1
ATOM 743 O O . PHE A 1 101 ? -4.721 5.474 17.885 1.00 96.06 101 PHE A O 1
ATOM 750 N N . THR A 1 102 ? -5.221 5.480 20.078 1.00 95.75 102 THR A N 1
ATOM 751 C CA . THR A 1 102 ? -3.907 5.978 20.509 1.00 95.75 102 THR A CA 1
ATOM 752 C C . THR A 1 102 ? -3.109 4.885 21.212 1.00 95.75 102 THR A C 1
ATOM 754 O O . THR A 1 102 ? -3.580 4.342 22.206 1.00 95.75 102 THR A O 1
ATOM 757 N N . GLY A 1 103 ? -1.887 4.611 20.752 1.00 94.31 103 GLY A N 1
ATOM 758 C CA . GLY A 1 103 ? -0.920 3.743 21.430 1.00 94.31 103 GLY A CA 1
ATOM 759 C C . GLY A 1 103 ? -0.583 4.203 22.854 1.00 94.31 103 GLY A C 1
ATOM 760 O O . GLY A 1 103 ? -0.897 5.329 23.248 1.00 94.31 103 GLY A O 1
ATOM 761 N N . SER A 1 104 ? 0.066 3.341 23.635 1.00 93.56 104 SER A N 1
ATOM 762 C CA . SER A 1 104 ? 0.339 3.585 25.057 1.00 93.56 104 SER A CA 1
ATOM 763 C C . SER A 1 104 ? 1.805 3.328 25.428 1.00 93.56 104 SER A C 1
ATOM 765 O O . SER A 1 104 ? 2.626 3.005 24.570 1.00 93.56 104 SER A O 1
ATOM 767 N N . ASP A 1 105 ? 2.153 3.513 26.702 1.00 94.38 105 ASP A N 1
ATOM 768 C CA . ASP A 1 105 ? 3.471 3.121 27.222 1.00 94.38 105 ASP A CA 1
ATOM 769 C C . ASP A 1 105 ? 3.595 1.605 27.443 1.00 94.38 105 ASP A C 1
ATOM 771 O O . ASP A 1 105 ? 4.711 1.096 27.530 1.00 94.38 105 ASP A O 1
ATOM 775 N N . ASP A 1 106 ? 2.468 0.894 27.490 1.00 95.12 106 ASP A N 1
ATOM 776 C CA . ASP A 1 106 ? 2.405 -0.564 27.478 1.00 95.12 106 ASP A CA 1
ATOM 777 C C . ASP A 1 106 ? 2.281 -1.088 26.040 1.00 95.12 106 ASP A C 1
ATOM 779 O O . ASP A 1 106 ? 1.735 -0.411 25.158 1.00 95.12 106 ASP A O 1
ATOM 783 N N . ASP A 1 107 ? 2.739 -2.323 25.825 1.00 96.62 107 ASP A N 1
ATOM 784 C CA . ASP A 1 107 ? 2.522 -3.052 24.576 1.00 96.62 107 ASP A CA 1
ATOM 785 C C . ASP A 1 107 ? 1.027 -3.348 24.412 1.00 96.62 107 ASP A C 1
ATOM 787 O O . ASP A 1 107 ? 0.404 -3.967 25.285 1.00 96.62 107 ASP A O 1
ATOM 791 N N . ILE A 1 108 ? 0.446 -2.913 23.295 1.00 96.44 108 ILE A N 1
ATOM 792 C CA . ILE A 1 108 ? -0.976 -3.107 23.016 1.00 96.44 108 ILE A CA 1
ATOM 793 C C . ILE A 1 108 ? -1.224 -3.600 21.593 1.00 96.44 108 ILE A C 1
ATOM 795 O O . ILE A 1 108 ? -0.545 -3.194 20.650 1.00 96.44 108 ILE A O 1
ATOM 799 N N . THR A 1 109 ? -2.266 -4.420 21.452 1.00 97.56 109 THR A N 1
ATOM 800 C CA . THR A 1 109 ? -2.757 -4.917 20.162 1.00 97.56 109 THR A CA 1
ATOM 801 C C . THR A 1 109 ? -4.189 -4.452 19.912 1.00 97.56 109 THR A C 1
ATOM 803 O O . THR A 1 109 ? -5.091 -4.786 20.679 1.00 97.56 109 THR A O 1
ATOM 806 N N . VAL A 1 110 ? -4.424 -3.731 18.818 1.00 98.00 110 VAL A N 1
ATOM 807 C CA . VAL A 1 110 ? -5.761 -3.303 18.381 1.00 98.00 110 VAL A CA 1
ATOM 808 C C . VAL A 1 110 ? -6.101 -3.971 17.055 1.00 98.00 110 VAL A C 1
ATOM 810 O O . VAL A 1 110 ? -5.404 -3.785 16.062 1.00 98.00 110 VAL A O 1
ATOM 813 N N . VAL A 1 111 ? -7.199 -4.726 17.025 1.00 98.44 111 VAL A N 1
ATOM 814 C CA . VAL A 1 111 ? -7.698 -5.384 15.807 1.00 98.44 111 VAL A CA 1
ATOM 815 C C . VAL A 1 111 ? -9.089 -4.867 15.478 1.00 98.44 111 VAL A C 1
ATOM 817 O O . VAL A 1 111 ? -9.991 -4.975 16.305 1.00 98.44 111 VAL A O 1
ATOM 820 N N . ILE A 1 112 ? -9.272 -4.350 14.267 1.00 98.38 112 ILE A N 1
ATOM 821 C CA . ILE A 1 112 ? -10.563 -3.905 13.742 1.00 98.38 112 ILE A CA 1
ATOM 822 C C . ILE A 1 112 ? -10.886 -4.723 12.495 1.00 98.38 112 ILE A C 1
ATOM 824 O O . ILE A 1 112 ? -10.146 -4.663 11.504 1.00 98.38 112 ILE A O 1
ATOM 828 N N . GLU A 1 113 ? -11.979 -5.486 12.545 1.00 98.06 113 GLU A N 1
ATOM 829 C CA . GLU A 1 113 ? -12.332 -6.400 11.461 1.00 98.06 113 GLU A CA 1
ATOM 830 C C . GLU A 1 113 ? -13.808 -6.396 11.049 1.00 98.06 113 GLU A C 1
ATOM 832 O O . GLU A 1 113 ? -14.719 -6.398 11.879 1.00 98.06 113 GLU A O 1
ATOM 837 N N . GLY A 1 114 ? -14.047 -6.471 9.737 1.00 97.56 114 GLY A N 1
ATOM 838 C CA . GLY A 1 114 ? -15.385 -6.709 9.191 1.00 97.56 114 GLY A CA 1
ATOM 839 C C . GLY A 1 114 ? -16.375 -5.562 9.404 1.00 97.56 114 GLY A C 1
ATOM 840 O O . GLY A 1 114 ? -17.576 -5.818 9.500 1.00 97.56 114 GLY A O 1
ATOM 841 N N . LEU A 1 115 ? -15.899 -4.320 9.530 1.00 97.69 115 LEU A N 1
ATOM 842 C CA . LEU A 1 115 ? -16.744 -3.143 9.741 1.00 97.69 115 LEU A CA 1
ATOM 843 C C . LEU A 1 115 ? -16.903 -2.342 8.449 1.00 97.69 115 LEU A C 1
ATOM 845 O O . LEU A 1 115 ? -15.973 -2.266 7.650 1.00 97.69 115 LEU A O 1
ATOM 849 N N . SER A 1 116 ? -18.057 -1.702 8.265 1.00 97.69 116 SER A N 1
ATOM 850 C CA . SER A 1 116 ? -18.291 -0.767 7.158 1.00 97.69 116 SER A CA 1
ATOM 851 C C . SER A 1 116 ? -18.517 0.650 7.680 1.00 97.69 116 SER A C 1
ATOM 853 O O . SER A 1 116 ? -19.264 0.840 8.638 1.00 97.69 116 SER A O 1
ATOM 855 N N . ILE A 1 117 ? -17.893 1.642 7.051 1.00 95.50 117 ILE A N 1
ATOM 856 C CA . ILE A 1 117 ? -18.109 3.071 7.302 1.00 95.50 117 ILE A CA 1
ATOM 857 C C . ILE A 1 117 ? -18.620 3.698 6.003 1.00 95.50 117 ILE A C 1
ATOM 859 O O . ILE A 1 117 ? -17.937 3.615 4.983 1.00 95.50 117 ILE A O 1
ATOM 863 N N . GLU A 1 118 ? -19.798 4.331 6.045 1.00 94.88 118 GLU A N 1
ATOM 864 C CA . GLU A 1 118 ? -20.333 5.077 4.894 1.00 94.88 118 GLU A CA 1
ATOM 865 C C . GLU A 1 118 ? -19.437 6.279 4.586 1.00 94.88 118 GLU A C 1
ATOM 867 O O . GLU A 1 118 ? -18.947 6.429 3.473 1.00 94.88 118 GLU A O 1
ATOM 872 N N . VAL A 1 119 ? -19.184 7.122 5.593 1.00 92.94 119 VAL A N 1
ATOM 873 C CA . VAL A 1 119 ? -18.319 8.295 5.453 1.00 92.94 119 VAL A CA 1
ATOM 874 C C . VAL A 1 119 ? -17.349 8.378 6.628 1.00 92.94 119 VAL A C 1
ATOM 876 O O . VAL A 1 119 ? -17.776 8.446 7.778 1.00 92.94 119 VAL A O 1
ATOM 879 N N . GLY A 1 120 ? -16.042 8.413 6.371 1.00 92.75 120 GLY A N 1
ATOM 880 C CA . GLY A 1 120 ? -15.025 8.657 7.397 1.00 92.75 120 GLY A CA 1
ATOM 881 C C . GLY A 1 120 ? -13.842 7.697 7.341 1.00 92.75 120 GLY A C 1
ATOM 882 O O . GLY A 1 120 ? -13.366 7.362 6.262 1.00 92.75 120 GLY A O 1
ATOM 883 N N . ASN A 1 121 ? -13.267 7.323 8.488 1.00 95.06 121 ASN A N 1
ATOM 884 C CA . ASN A 1 121 ? -11.972 6.637 8.480 1.00 95.06 121 ASN A CA 1
ATOM 885 C C . ASN A 1 121 ? -11.613 5.842 9.742 1.00 95.06 121 ASN A C 1
ATOM 887 O O . ASN A 1 121 ? -12.190 6.005 10.818 1.00 95.06 121 ASN A O 1
ATOM 891 N N . PHE A 1 122 ? -10.563 5.034 9.600 1.00 96.12 122 PHE A N 1
ATOM 892 C CA . PHE A 1 122 ? -9.825 4.415 10.691 1.00 96.12 122 PHE A CA 1
ATOM 893 C C . PHE A 1 122 ? -8.474 5.108 10.864 1.00 96.12 122 PHE A C 1
ATOM 895 O O . PHE A 1 122 ? -7.739 5.333 9.901 1.00 96.12 122 PHE A O 1
ATOM 902 N N . THR A 1 123 ? -8.120 5.453 12.096 1.00 96.62 123 THR A N 1
ATOM 903 C CA . THR A 1 123 ? -6.841 6.086 12.412 1.00 96.62 123 THR A CA 1
ATOM 904 C C . THR A 1 123 ? -6.220 5.456 13.650 1.00 96.62 123 THR A C 1
ATOM 906 O O . THR A 1 123 ? -6.823 5.433 14.718 1.00 96.62 123 THR A O 1
ATOM 909 N N . ALA A 1 124 ? -4.975 5.011 13.524 1.00 97.44 124 ALA A N 1
ATOM 910 C CA . ALA A 1 124 ? -4.134 4.585 14.628 1.00 97.44 124 ALA A CA 1
ATOM 911 C C . ALA A 1 124 ? -2.937 5.532 14.775 1.00 97.44 124 ALA A C 1
ATOM 913 O O . ALA A 1 124 ? -2.220 5.828 13.815 1.00 97.44 124 ALA A O 1
ATOM 914 N N . VAL A 1 125 ? -2.720 6.026 15.992 1.00 96.81 125 VAL A N 1
ATOM 915 C CA . VAL A 1 125 ? -1.630 6.943 16.323 1.00 96.81 125 VAL A CA 1
ATOM 916 C C . VAL A 1 125 ? -0.803 6.380 17.464 1.00 96.81 125 VAL A C 1
ATOM 918 O O . VAL A 1 125 ? -1.283 6.274 18.585 1.00 96.81 125 VAL A O 1
ATOM 921 N N . GLN A 1 126 ? 0.463 6.066 17.211 1.00 96.19 126 GLN A N 1
ATOM 922 C CA . GLN A 1 126 ? 1.390 5.676 18.264 1.00 96.19 126 GLN A CA 1
ATOM 923 C C . GLN A 1 126 ? 1.627 6.849 19.221 1.00 96.19 126 GLN A C 1
ATOM 925 O O . GLN A 1 126 ? 2.062 7.925 18.799 1.00 96.19 126 GLN A O 1
ATOM 930 N N . GLY A 1 127 ? 1.298 6.635 20.494 1.00 94.38 127 GLY A N 1
ATOM 931 C CA . GLY A 1 127 ? 1.222 7.668 21.528 1.00 94.38 127 GLY A CA 1
ATOM 932 C C . GLY A 1 127 ? 2.214 7.510 22.679 1.00 94.38 127 GLY A C 1
ATOM 933 O O . GLY A 1 127 ? 2.406 8.478 23.413 1.00 94.38 127 GLY A O 1
ATOM 934 N N . GLY A 1 128 ? 2.855 6.346 22.821 1.00 94.06 128 GLY A N 1
ATOM 935 C CA . GLY A 1 128 ? 3.748 6.049 23.943 1.00 94.06 128 GLY A CA 1
ATOM 936 C C . GLY A 1 128 ? 4.913 5.133 23.577 1.00 94.06 128 GLY A C 1
ATOM 937 O O . GLY A 1 128 ? 5.192 4.897 22.398 1.00 94.06 128 GLY A O 1
ATOM 938 N N . ALA A 1 129 ? 5.630 4.672 24.601 1.00 95.00 129 ALA A N 1
ATOM 939 C CA . ALA A 1 129 ? 6.879 3.924 24.459 1.00 95.00 129 ALA A CA 1
ATOM 940 C C . ALA A 1 129 ? 6.712 2.420 24.162 1.00 95.00 129 ALA A C 1
ATOM 942 O O . ALA A 1 129 ? 7.690 1.787 23.754 1.00 95.00 129 ALA A O 1
ATOM 943 N N . GLY A 1 130 ? 5.521 1.854 24.376 1.00 95.75 130 GLY A N 1
ATOM 944 C CA . GLY A 1 130 ? 5.236 0.434 24.156 1.00 95.75 130 GLY A CA 1
ATOM 945 C C . GLY A 1 130 ? 5.087 0.084 22.677 1.00 95.75 130 GLY A C 1
ATOM 946 O O . GLY A 1 130 ? 4.969 0.967 21.826 1.00 95.75 130 GLY A O 1
ATOM 947 N N . ILE A 1 131 ? 5.089 -1.205 22.349 1.00 97.06 131 ILE A N 1
ATOM 948 C CA . ILE A 1 131 ? 4.775 -1.692 21.001 1.00 97.06 131 ILE A CA 1
ATOM 949 C C . ILE A 1 131 ? 3.305 -1.394 20.698 1.00 97.06 131 ILE A C 1
ATOM 951 O O . ILE A 1 131 ? 2.421 -1.772 21.468 1.00 97.06 131 ILE A O 1
ATOM 955 N N . PHE A 1 132 ? 3.035 -0.756 19.560 1.00 97.88 132 PHE A N 1
ATOM 956 C CA . PHE A 1 132 ? 1.671 -0.602 19.065 1.00 97.88 132 PHE A CA 1
ATOM 957 C C . PHE A 1 132 ? 1.440 -1.513 17.862 1.00 97.88 132 PHE A C 1
ATOM 959 O O . PHE A 1 132 ? 1.887 -1.209 16.757 1.00 97.88 132 PHE A O 1
ATOM 966 N N . ASP A 1 133 ? 0.759 -2.631 18.101 1.00 98.44 133 ASP A N 1
ATOM 967 C CA . ASP A 1 133 ? 0.381 -3.612 17.085 1.00 98.44 133 ASP A CA 1
ATOM 968 C C . ASP A 1 133 ? -1.053 -3.346 16.607 1.00 98.44 133 ASP A C 1
ATOM 970 O O . ASP A 1 133 ? -1.999 -3.349 17.400 1.00 98.44 133 ASP A O 1
ATOM 974 N N . VAL A 1 134 ? -1.226 -3.052 15.319 1.00 98.50 134 VAL A N 1
ATOM 975 C CA . VAL A 1 134 ? -2.504 -2.604 14.757 1.00 98.50 134 VAL A CA 1
ATOM 976 C C . VAL A 1 134 ? -2.878 -3.406 13.527 1.00 98.50 134 VAL A C 1
ATOM 978 O O . VAL A 1 134 ? -2.154 -3.434 12.536 1.00 98.50 134 VAL A O 1
ATOM 981 N N . THR A 1 135 ? -4.077 -3.980 13.541 1.00 98.81 135 THR A N 1
ATOM 982 C CA . THR A 1 135 ? -4.653 -4.673 12.389 1.00 98.81 135 THR A CA 1
ATOM 983 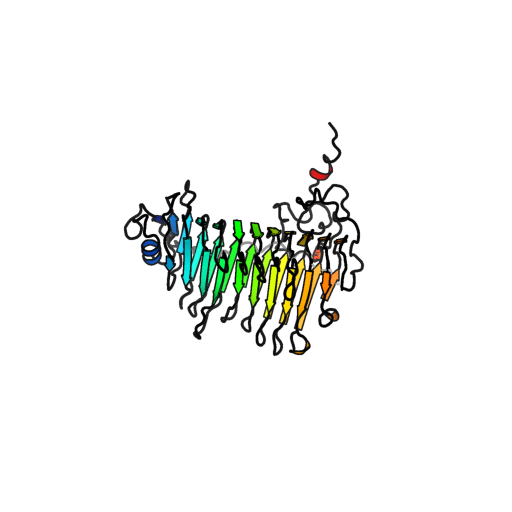C C . THR A 1 135 ? -5.958 -4.019 11.943 1.00 98.81 135 THR A C 1
ATOM 985 O O . THR A 1 135 ? -6.911 -3.939 12.717 1.00 98.81 135 THR A O 1
ATOM 988 N N . PHE A 1 136 ? -6.028 -3.635 10.668 1.00 98.81 136 PHE A N 1
ATOM 989 C CA . PHE A 1 136 ? -7.263 -3.286 9.965 1.00 98.81 136 PHE A CA 1
ATOM 990 C C . PHE A 1 136 ? -7.532 -4.337 8.889 1.00 98.81 136 PHE A C 1
ATOM 992 O O . PHE A 1 136 ? -6.842 -4.369 7.866 1.00 98.81 136 PHE A O 1
ATOM 999 N N . ARG A 1 137 ? -8.519 -5.208 9.116 1.00 98.62 137 ARG A N 1
ATOM 1000 C CA . ARG A 1 137 ? -8.804 -6.340 8.228 1.00 98.62 137 ARG A CA 1
ATOM 1001 C C . ARG A 1 137 ? -10.243 -6.364 7.718 1.00 98.62 137 ARG A C 1
ATOM 1003 O O . ARG A 1 137 ? -11.176 -6.295 8.507 1.00 98.62 137 ARG A O 1
ATOM 1010 N N . ASN A 1 138 ? -10.440 -6.612 6.426 1.00 98.44 138 ASN A N 1
ATOM 1011 C CA . ASN A 1 138 ? -11.760 -6.865 5.833 1.00 98.44 138 ASN A CA 1
ATOM 1012 C C . ASN A 1 138 ? -12.789 -5.760 6.133 1.00 98.44 138 ASN A C 1
ATOM 1014 O O . ASN A 1 138 ? -13.975 -6.043 6.300 1.00 98.44 138 ASN A O 1
ATOM 1018 N N . ASN A 1 139 ? -12.340 -4.510 6.258 1.00 98.50 139 ASN A N 1
ATOM 1019 C CA . ASN A 1 139 ? -13.225 -3.372 6.464 1.00 98.50 139 ASN A CA 1
ATOM 1020 C C . ASN A 1 139 ? -13.623 -2.752 5.124 1.00 98.50 139 ASN A C 1
ATOM 1022 O O . ASN A 1 139 ? -12.911 -2.881 4.127 1.00 98.50 139 ASN A O 1
ATOM 1026 N N . THR A 1 140 ? -14.747 -2.044 5.118 1.00 98.31 140 THR A N 1
ATOM 1027 C CA . THR A 1 140 ? -15.204 -1.244 3.981 1.00 98.31 140 THR A CA 1
ATOM 1028 C C . THR A 1 140 ? -15.271 0.227 4.377 1.00 98.31 140 THR A C 1
ATOM 1030 O O . THR A 1 140 ? -15.812 0.559 5.430 1.00 98.31 140 THR A O 1
ATOM 1033 N N . VAL A 1 141 ? -14.731 1.113 3.542 1.00 97.00 141 VAL A N 1
ATOM 1034 C CA . VAL A 1 141 ? -14.925 2.568 3.651 1.00 97.00 141 VAL A CA 1
ATOM 1035 C C . VAL A 1 141 ? -15.457 3.058 2.310 1.00 97.00 141 VAL A C 1
ATOM 1037 O O . VAL A 1 141 ? -14.745 2.964 1.309 1.00 97.00 141 VAL A O 1
ATOM 1040 N N . GLU A 1 142 ? -16.708 3.518 2.278 1.00 94.31 142 GLU A N 1
ATOM 1041 C CA . GLU A 1 142 ? -17.392 3.910 1.032 1.00 94.31 142 GLU A CA 1
ATOM 1042 C C . GLU A 1 142 ? -17.011 5.318 0.557 1.00 94.31 142 GLU A C 1
ATOM 1044 O O . GLU A 1 142 ? -16.972 5.576 -0.646 1.00 94.31 142 GLU A O 1
ATOM 1049 N N . ASP A 1 143 ? -16.708 6.216 1.488 1.00 89.88 143 ASP A N 1
ATOM 1050 C CA . ASP A 1 143 ? -16.168 7.543 1.218 1.00 89.88 143 ASP A CA 1
ATOM 1051 C C . ASP A 1 143 ? -15.283 7.965 2.389 1.00 89.88 143 ASP A C 1
ATOM 1053 O O . ASP A 1 143 ? -15.732 8.067 3.534 1.00 89.88 143 ASP A O 1
ATOM 1057 N N . SER A 1 144 ? -14.000 8.228 2.139 1.00 78.44 144 SER A N 1
ATOM 1058 C CA . SER A 1 144 ? -13.151 8.696 3.225 1.00 78.44 144 SER A CA 1
ATOM 1059 C C . SER A 1 144 ? -13.476 10.123 3.661 1.00 78.44 144 SER A C 1
ATOM 1061 O O . SER A 1 144 ? -13.331 10.409 4.846 1.00 78.44 144 SER A O 1
ATOM 1063 N N . SER A 1 145 ? -13.892 11.033 2.764 1.00 74.75 145 SER A N 1
ATOM 1064 C CA . SER A 1 145 ? -14.058 12.499 2.965 1.00 74.75 145 SER A CA 1
ATOM 1065 C C . SER A 1 145 ? -12.922 13.210 3.739 1.00 74.75 145 SER A C 1
ATOM 1067 O O . SER A 1 145 ? -13.026 14.358 4.171 1.00 74.75 145 SER A O 1
ATOM 1069 N N . PHE A 1 146 ? -11.827 12.494 3.984 1.00 70.75 146 PHE A N 1
ATOM 1070 C CA . PHE A 1 146 ? -10.721 12.827 4.862 1.00 70.75 146 PHE A CA 1
ATOM 1071 C C . PHE A 1 146 ? -9.427 12.456 4.156 1.00 70.75 146 PHE A C 1
ATOM 1073 O O . PHE A 1 146 ? -9.394 11.581 3.288 1.00 70.75 146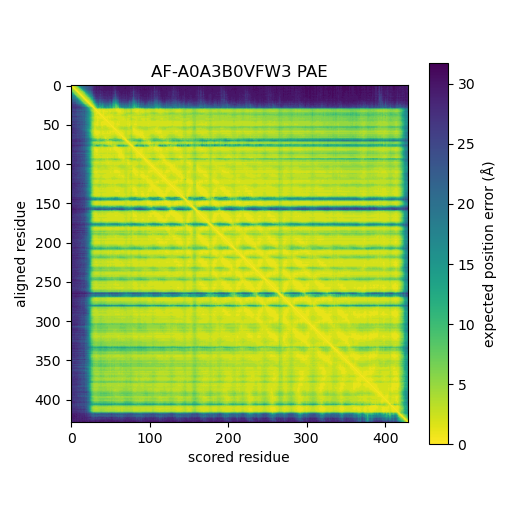 PHE A O 1
ATOM 1080 N N . ARG A 1 147 ? -8.328 13.056 4.624 1.00 83.75 147 ARG A N 1
ATOM 1081 C CA . ARG A 1 147 ? -6.976 12.831 4.092 1.00 83.75 147 ARG A CA 1
ATOM 1082 C C . ARG A 1 147 ? -6.603 11.355 3.958 1.00 83.75 147 ARG A C 1
ATOM 1084 O O . ARG A 1 147 ? -5.775 11.045 3.106 1.00 83.75 147 ARG A O 1
ATOM 1091 N N . SER A 1 148 ? -7.136 10.453 4.793 1.00 93.44 148 SER A N 1
ATOM 1092 C CA . SER A 1 148 ? -7.009 9.016 4.532 1.00 93.44 148 SER A CA 1
ATOM 1093 C C . SER A 1 148 ? -8.163 8.166 5.056 1.00 93.44 148 SER A C 1
ATOM 1095 O O . SER A 1 148 ? -8.666 8.467 6.139 1.00 93.44 148 SER A O 1
ATOM 1097 N N . ALA A 1 149 ? -8.519 7.093 4.332 1.00 96.06 149 ALA A N 1
ATOM 1098 C CA . ALA A 1 149 ? -9.485 6.078 4.785 1.00 96.06 149 ALA A CA 1
ATOM 1099 C C . ALA A 1 149 ? -8.912 5.209 5.918 1.00 96.06 149 ALA A C 1
ATOM 1101 O O . ALA A 1 149 ? -9.594 4.920 6.899 1.00 96.06 149 ALA A O 1
ATOM 1102 N N . ILE A 1 150 ? -7.634 4.837 5.806 1.00 98.00 150 ILE A N 1
ATOM 1103 C CA . ILE A 1 150 ? -6.851 4.182 6.856 1.00 98.00 150 ILE A CA 1
ATOM 1104 C C . ILE A 1 150 ? -5.557 4.972 7.061 1.00 98.00 150 ILE A C 1
ATOM 1106 O O . ILE A 1 150 ? -4.803 5.200 6.114 1.00 98.00 150 ILE A O 1
ATOM 1110 N N . ALA A 1 151 ? -5.282 5.374 8.301 1.00 97.50 151 ALA A N 1
ATOM 1111 C CA . ALA A 1 151 ? -4.045 6.056 8.675 1.00 97.50 151 ALA A CA 1
ATOM 1112 C C . ALA A 1 151 ? -3.356 5.375 9.865 1.00 97.50 151 ALA A C 1
ATOM 1114 O O . ALA A 1 151 ? -3.984 5.156 10.898 1.00 97.50 151 ALA A O 1
ATOM 1115 N N . ILE A 1 152 ? -2.052 5.109 9.752 1.00 98.06 152 ILE A N 1
ATOM 1116 C CA . ILE A 1 152 ? -1.205 4.596 10.838 1.00 98.06 152 ILE A CA 1
ATOM 1117 C C . ILE A 1 152 ? 0.047 5.465 10.935 1.00 98.06 152 ILE A C 1
ATOM 1119 O O . ILE A 1 152 ? 0.832 5.551 9.991 1.00 98.06 152 ILE A O 1
ATOM 1123 N N . ARG A 1 153 ? 0.239 6.137 12.070 1.00 95.94 153 ARG A N 1
ATOM 1124 C CA . ARG A 1 153 ? 1.346 7.092 12.252 1.00 95.94 153 ARG A CA 1
ATOM 1125 C C . ARG A 1 153 ? 1.807 7.203 13.696 1.00 95.94 153 ARG A C 1
ATOM 1127 O O . ARG A 1 153 ? 1.122 6.730 14.593 1.00 95.94 153 ARG A O 1
ATOM 1134 N N . SER A 1 154 ? 2.921 7.886 13.950 1.00 92.25 154 SER A N 1
ATOM 1135 C CA . SER A 1 154 ? 3.234 8.382 15.300 1.00 92.25 154 SER A CA 1
ATOM 1136 C C . SER A 1 154 ? 2.556 9.725 15.579 1.00 92.25 154 SER A C 1
ATOM 1138 O O . SER A 1 154 ? 2.199 10.469 14.663 1.00 92.25 154 SER A O 1
ATOM 1140 N N . GLY A 1 155 ? 2.350 10.028 16.862 1.00 86.81 155 GLY A N 1
ATOM 1141 C CA . GLY A 1 155 ? 1.861 11.327 17.311 1.00 86.81 155 GLY A CA 1
ATOM 1142 C C . GLY A 1 155 ? 2.865 12.461 17.065 1.00 86.81 155 GLY A C 1
ATOM 1143 O O . GLY A 1 155 ? 4.056 12.240 16.877 1.00 86.81 155 GLY A O 1
ATOM 1144 N N . ASN A 1 156 ? 2.382 13.705 17.118 1.00 76.19 156 ASN A N 1
ATOM 1145 C CA . ASN A 1 156 ? 3.187 14.907 16.837 1.00 76.19 156 ASN A CA 1
ATOM 1146 C C . ASN A 1 156 ? 4.028 15.404 18.032 1.00 76.19 156 ASN A C 1
ATOM 1148 O O . ASN A 1 156 ? 4.702 16.430 17.929 1.00 76.19 156 ASN A O 1
ATOM 1152 N N . ALA A 1 157 ? 3.934 14.749 19.190 1.00 73.19 157 ALA A N 1
ATOM 1153 C CA . ALA A 1 157 ? 4.678 15.128 20.390 1.00 73.19 157 ALA A CA 1
ATOM 1154 C C . ALA A 1 157 ? 6.126 14.587 20.346 1.00 73.19 157 ALA A C 1
ATOM 1156 O O . ALA A 1 157 ? 6.478 13.827 19.453 1.00 73.19 157 ALA A O 1
ATOM 1157 N N . SER A 1 158 ? 6.972 14.955 21.318 1.00 69.81 158 SER A N 1
ATOM 1158 C CA . SER A 1 158 ? 8.336 14.403 21.479 1.00 69.81 158 SER A CA 1
ATOM 1159 C C . SER A 1 158 ? 8.507 13.412 22.655 1.00 69.81 158 SER A C 1
ATOM 1161 O O . SER A 1 158 ? 9.457 13.574 23.424 1.00 69.81 158 SER A O 1
ATOM 1163 N N . PRO A 1 159 ? 7.624 12.423 22.889 1.00 66.62 159 PRO A N 1
ATOM 1164 C CA . PRO A 1 159 ? 7.904 11.339 23.823 1.00 66.62 159 PRO A CA 1
ATOM 1165 C C . PRO A 1 159 ? 8.855 10.311 23.180 1.00 66.62 159 PRO A C 1
ATOM 1167 O O . PRO A 1 159 ? 9.032 10.311 21.956 1.00 66.62 159 PRO A O 1
ATOM 1170 N N . PRO A 1 160 ? 9.471 9.403 23.957 1.00 86.19 160 PRO A N 1
ATOM 1171 C CA . PRO A 1 160 ? 9.935 8.165 23.350 1.00 86.19 160 PRO A CA 1
ATOM 1172 C C . PRO A 1 160 ? 8.715 7.453 22.751 1.00 86.19 160 PRO A C 1
ATOM 1174 O O . PRO A 1 160 ? 7.739 7.208 23.455 1.00 86.19 160 PRO A O 1
ATOM 1177 N N . PHE A 1 161 ? 8.760 7.155 21.457 1.00 92.94 161 PHE A N 1
ATOM 1178 C CA . PHE A 1 161 ? 7.755 6.321 20.807 1.00 92.94 161 PHE A CA 1
ATOM 1179 C C . PHE A 1 161 ? 8.307 4.911 20.634 1.00 92.94 161 PHE A C 1
ATOM 1181 O O . PHE A 1 161 ? 9.457 4.751 20.214 1.00 92.94 161 PHE A O 1
ATOM 1188 N N . GLY A 1 162 ? 7.493 3.908 20.948 1.00 95.19 162 GLY A N 1
ATOM 1189 C CA . GLY A 1 162 ? 7.794 2.512 20.651 1.00 95.19 162 GLY A CA 1
ATOM 1190 C C . GLY A 1 162 ? 7.578 2.173 19.172 1.00 95.19 162 GLY A C 1
ATOM 1191 O O . GLY A 1 162 ? 7.069 3.014 18.419 1.00 95.19 162 GLY A O 1
ATOM 1192 N N . PRO A 1 163 ? 7.955 0.955 18.748 1.00 96.38 163 PRO A N 1
ATOM 1193 C CA . PRO A 1 163 ? 7.723 0.478 17.388 1.00 96.38 163 PRO A CA 1
ATOM 1194 C C . PRO A 1 163 ? 6.229 0.393 17.072 1.00 96.38 163 PRO A C 1
ATOM 1196 O O . PRO A 1 163 ? 5.400 0.146 17.953 1.00 96.38 163 PRO A O 1
ATOM 1199 N N . VAL A 1 164 ? 5.907 0.553 15.792 1.00 98.00 164 VAL A N 1
ATOM 1200 C CA . VAL A 1 164 ? 4.584 0.250 15.246 1.00 98.00 164 VAL A CA 1
ATOM 1201 C C . VAL A 1 164 ? 4.677 -0.999 14.386 1.00 98.00 164 VAL A C 1
ATOM 1203 O O . VAL A 1 164 ? 5.456 -1.029 13.433 1.00 98.00 164 VAL A O 1
ATOM 1206 N N . ILE A 1 165 ? 3.866 -1.997 14.726 1.00 98.50 165 ILE A N 1
ATOM 1207 C CA . ILE A 1 165 ? 3.665 -3.214 13.941 1.00 98.50 165 ILE A CA 1
ATOM 1208 C C . ILE A 1 165 ? 2.284 -3.099 13.310 1.00 98.50 165 ILE A C 1
ATOM 1210 O O . ILE A 1 165 ? 1.327 -2.767 14.010 1.00 98.50 165 ILE A O 1
ATOM 1214 N N . PHE A 1 166 ? 2.156 -3.294 11.999 1.00 98.75 166 PHE A N 1
ATOM 1215 C CA . PHE A 1 166 ? 0.853 -3.116 11.360 1.00 98.75 166 PHE A CA 1
ATOM 1216 C C . PHE A 1 166 ? 0.504 -4.141 10.289 1.00 98.75 166 PHE A C 1
ATOM 1218 O O . PHE A 1 166 ? 1.348 -4.610 9.528 1.00 98.75 166 PHE A O 1
ATOM 1225 N N . LEU A 1 167 ? -0.796 -4.407 10.180 1.00 98.88 167 LEU A N 1
ATOM 1226 C CA . LEU A 1 167 ? -1.401 -5.178 9.107 1.00 98.88 167 LEU A CA 1
ATOM 1227 C C . LEU A 1 167 ? -2.633 -4.447 8.566 1.00 98.88 167 LEU A C 1
ATOM 1229 O O . LEU A 1 167 ? -3.584 -4.180 9.299 1.00 98.88 167 LEU A O 1
ATOM 1233 N N . VAL A 1 168 ? -2.638 -4.158 7.268 1.00 98.88 168 VAL A N 1
ATOM 1234 C CA . VAL A 1 168 ? -3.799 -3.617 6.551 1.00 98.88 168 VAL A CA 1
ATOM 1235 C C . VAL A 1 168 ? -4.177 -4.599 5.453 1.00 98.88 168 VAL A C 1
ATOM 1237 O O . VAL A 1 168 ? -3.511 -4.660 4.421 1.00 98.88 168 VAL A O 1
ATOM 1240 N N . GLU A 1 169 ? -5.213 -5.401 5.685 1.00 98.69 169 GLU A N 1
ATOM 1241 C CA . GLU A 1 169 ? -5.513 -6.569 4.853 1.00 98.69 169 GLU A CA 1
ATOM 1242 C C . GLU A 1 169 ? -6.963 -6.632 4.368 1.00 98.69 169 GLU A C 1
ATOM 1244 O O . GLU A 1 169 ? -7.891 -6.493 5.160 1.00 98.69 169 GLU A O 1
ATOM 1249 N N . GLY A 1 170 ? -7.179 -6.934 3.087 1.00 98.62 170 GLY A N 1
ATOM 1250 C CA . GLY A 1 170 ? -8.505 -7.330 2.599 1.00 98.62 170 GLY A CA 1
ATOM 1251 C C . GLY A 1 170 ? -9.557 -6.219 2.640 1.00 98.62 170 GLY A C 1
ATOM 1252 O O . GLY A 1 170 ? -10.751 -6.507 2.594 1.00 98.62 170 GLY A O 1
ATOM 1253 N N . ASN A 1 171 ? -9.150 -4.956 2.790 1.00 98.81 171 ASN A N 1
ATOM 1254 C CA . ASN A 1 171 ? -10.090 -3.846 2.903 1.00 98.81 171 ASN A CA 1
ATOM 1255 C C . ASN A 1 171 ? -10.584 -3.407 1.519 1.00 98.81 171 ASN A C 1
ATOM 1257 O O . ASN A 1 171 ? -9.842 -3.449 0.535 1.00 98.81 171 ASN A O 1
ATOM 1261 N N . ILE A 1 172 ? -11.829 -2.938 1.466 1.00 98.56 172 ILE A N 1
ATOM 1262 C CA . ILE A 1 172 ? -12.439 -2.321 0.286 1.00 98.56 172 ILE A CA 1
ATOM 1263 C C . ILE A 1 172 ? -12.560 -0.826 0.563 1.00 98.56 172 ILE A C 1
ATOM 1265 O O . ILE A 1 172 ? -13.328 -0.411 1.427 1.00 98.56 172 ILE A O 1
ATOM 1269 N N . LEU A 1 173 ? -11.778 -0.013 -0.141 1.00 98.12 173 LEU A N 1
ATOM 1270 C CA . LEU A 1 173 ? -11.674 1.418 0.133 1.00 98.12 173 LEU A CA 1
ATOM 1271 C C . LEU A 1 173 ? -12.053 2.208 -1.114 1.00 98.12 173 LEU A C 1
ATOM 1273 O O . LEU A 1 173 ? -11.485 1.991 -2.184 1.00 98.12 173 LEU A O 1
ATOM 1277 N N . ASN A 1 174 ? -12.974 3.149 -0.972 1.00 95.62 174 ASN A N 1
ATOM 1278 C CA . ASN A 1 174 ? -13.240 4.150 -1.988 1.00 95.62 174 ASN A CA 1
ATOM 1279 C C . ASN A 1 174 ? -12.826 5.524 -1.457 1.00 95.62 174 ASN A C 1
ATOM 1281 O O . ASN A 1 174 ? -13.218 5.933 -0.362 1.00 95.62 174 ASN A O 1
ATOM 1285 N N . VAL A 1 175 ? -11.964 6.202 -2.211 1.00 93.06 175 VAL A N 1
ATOM 1286 C CA . VAL A 1 175 ? -11.448 7.522 -1.856 1.00 93.06 175 VAL A CA 1
ATOM 1287 C C . VAL A 1 175 ? -11.668 8.502 -2.994 1.00 93.06 175 VAL A C 1
ATOM 1289 O O . VAL A 1 175 ? -11.210 8.303 -4.122 1.00 93.06 175 VAL A O 1
ATOM 1292 N N . GLU A 1 176 ? -12.365 9.581 -2.663 1.00 86.94 176 GLU A N 1
ATOM 1293 C CA . GLU A 1 176 ? -12.755 10.637 -3.585 1.00 86.94 176 GLU A CA 1
ATOM 1294 C C . GLU A 1 176 ? -12.549 11.985 -2.887 1.00 86.94 176 GLU A C 1
ATOM 1296 O O . GLU A 1 176 ? -13.415 12.421 -2.144 1.00 86.94 176 GLU A O 1
ATOM 1301 N N . ASP A 1 177 ? -11.392 12.630 -3.053 1.00 78.38 177 ASP A N 1
ATOM 1302 C CA . ASP A 1 177 ? -11.183 14.032 -2.641 1.00 78.38 177 ASP A CA 1
ATOM 1303 C C . ASP A 1 177 ? -9.789 14.527 -3.045 1.00 78.38 177 ASP A C 1
ATOM 1305 O O . ASP A 1 177 ? -8.830 13.749 -3.075 1.00 78.38 177 ASP A O 1
ATOM 1309 N N . GLU A 1 178 ? -9.629 15.834 -3.244 1.00 72.81 178 GLU A N 1
ATOM 1310 C CA . GLU A 1 178 ? -8.313 16.431 -3.454 1.00 72.81 178 GLU A CA 1
ATOM 1311 C C . GLU A 1 178 ? -7.412 16.176 -2.222 1.00 72.81 178 GLU A C 1
ATOM 1313 O O . GLU A 1 178 ? -7.710 16.584 -1.104 1.00 72.81 178 GLU A O 1
ATOM 1318 N N . GLU A 1 179 ? -6.267 15.512 -2.429 1.00 80.69 179 GLU A N 1
ATOM 1319 C CA . GLU A 1 179 ? -5.269 15.138 -1.404 1.00 80.69 179 GLU A CA 1
ATOM 1320 C C . GLU A 1 179 ? -5.599 13.936 -0.491 1.00 80.69 179 GLU A C 1
ATOM 1322 O O . GLU A 1 179 ? -4.939 13.764 0.541 1.00 80.69 179 GLU A O 1
ATOM 1327 N N . ALA A 1 180 ? -6.530 13.055 -0.860 1.00 85.69 180 ALA A N 1
ATOM 1328 C CA . ALA A 1 180 ? -6.797 11.830 -0.098 1.00 85.69 180 ALA A CA 1
ATOM 1329 C C . ALA A 1 180 ? -5.831 10.664 -0.424 1.00 85.69 180 ALA A C 1
ATOM 1331 O O . ALA A 1 180 ? -5.444 10.441 -1.566 1.00 85.69 180 ALA A O 1
ATOM 1332 N N . SER A 1 181 ? -5.472 9.866 0.580 1.00 94.38 181 SER A N 1
ATOM 1333 C CA . SER A 1 181 ? -4.885 8.526 0.418 1.00 94.38 181 SER A CA 1
ATOM 1334 C C . SER A 1 181 ? -5.906 7.476 0.848 1.00 94.38 181 SER A C 1
ATOM 1336 O O . SER A 1 181 ? -6.623 7.674 1.817 1.00 94.38 181 SER A O 1
ATOM 1338 N N . ALA A 1 182 ? -5.957 6.309 0.221 1.00 97.31 182 ALA A N 1
ATOM 1339 C CA . ALA A 1 182 ? -6.720 5.201 0.795 1.00 97.31 182 ALA A CA 1
ATOM 1340 C C . ALA A 1 182 ? -6.028 4.671 2.052 1.00 97.31 182 ALA A C 1
ATOM 1342 O O . ALA A 1 182 ? -6.641 4.563 3.112 1.00 97.31 182 ALA A O 1
ATOM 1343 N N . ILE A 1 183 ? -4.724 4.418 1.953 1.00 98.56 183 ILE A N 1
ATOM 1344 C CA . ILE A 1 183 ? -3.912 3.906 3.054 1.00 98.56 183 ILE A CA 1
ATOM 1345 C C . ILE A 1 183 ? -2.703 4.819 3.215 1.00 98.56 183 ILE A C 1
ATOM 1347 O O . ILE A 1 183 ? -1.958 5.047 2.264 1.00 98.56 183 ILE A O 1
ATOM 1351 N N . SER A 1 184 ? -2.496 5.340 4.419 1.00 97.81 184 SER A N 1
ATOM 1352 C CA . SER A 1 184 ? -1.332 6.153 4.761 1.00 97.81 184 SER A CA 1
ATOM 1353 C C . SER A 1 184 ? -0.633 5.572 5.980 1.00 97.81 184 SER A C 1
ATOM 1355 O O . SER A 1 184 ? -1.182 5.581 7.081 1.00 97.81 184 SER A O 1
ATOM 1357 N N . VAL A 1 185 ? 0.579 5.059 5.784 1.00 98.00 185 VAL A N 1
ATOM 1358 C CA . VAL A 1 185 ? 1.427 4.532 6.855 1.00 98.00 185 VAL A CA 1
ATOM 1359 C C . VAL A 1 185 ? 2.753 5.281 6.885 1.00 98.00 185 VAL A C 1
ATOM 1361 O O . VAL A 1 185 ? 3.413 5.480 5.859 1.00 98.00 185 VAL A O 1
ATOM 1364 N N . GLY A 1 186 ? 3.159 5.735 8.066 1.00 95.75 186 GLY A N 1
ATOM 1365 C CA . GLY A 1 186 ? 4.453 6.380 8.227 1.00 95.75 186 GLY A CA 1
ATOM 1366 C C . GLY A 1 186 ? 4.482 7.539 9.201 1.00 95.75 186 GLY A C 1
ATOM 1367 O O . GLY A 1 186 ? 3.635 7.686 10.077 1.00 95.75 186 GLY A O 1
ATOM 1368 N N . GLY A 1 187 ? 5.526 8.358 9.075 1.00 91.25 187 GLY A N 1
ATOM 1369 C CA . GLY A 1 187 ? 5.825 9.385 10.075 1.00 91.25 187 GLY A CA 1
ATOM 1370 C C . GLY A 1 187 ? 6.207 8.790 11.433 1.00 91.25 187 GLY A C 1
ATOM 1371 O O . GLY A 1 187 ? 6.060 9.458 12.453 1.00 91.25 187 GLY A O 1
ATOM 1372 N N . PHE A 1 188 ? 6.663 7.534 11.457 1.00 93.12 188 PHE A N 1
ATOM 1373 C CA . PHE A 1 188 ? 7.060 6.878 12.692 1.00 93.12 188 PHE A CA 1
ATOM 1374 C C . PHE A 1 188 ? 8.338 7.480 13.256 1.00 93.12 188 PHE A C 1
ATOM 1376 O O . PHE A 1 188 ? 9.263 7.820 12.516 1.00 93.12 188 PHE A O 1
ATOM 1383 N N . ILE A 1 189 ? 8.399 7.584 14.577 1.00 89.75 189 ILE A N 1
ATOM 1384 C CA . ILE A 1 189 ? 9.550 8.151 15.290 1.00 89.75 189 ILE A CA 1
ATOM 1385 C C . ILE A 1 189 ? 10.302 7.066 16.075 1.00 89.75 189 ILE A C 1
ATOM 1387 O O . ILE A 1 189 ? 11.527 7.136 16.178 1.00 89.75 189 ILE A O 1
ATOM 1391 N N . GLY A 1 190 ? 9.592 6.053 16.588 1.00 87.31 190 GLY A N 1
ATOM 1392 C CA . GLY A 1 190 ? 10.185 4.883 17.241 1.00 87.31 190 GLY A CA 1
ATOM 1393 C C . GLY A 1 190 ? 10.957 4.002 16.261 1.00 87.31 190 GLY A C 1
ATOM 1394 O O . GLY A 1 190 ? 10.688 4.040 15.067 1.00 87.31 190 GLY A O 1
ATOM 1395 N N . ALA A 1 191 ? 11.936 3.235 16.742 1.00 92.44 191 ALA A N 1
ATOM 1396 C CA . ALA A 1 191 ? 12.690 2.284 15.918 1.00 92.44 191 ALA A CA 1
ATOM 1397 C C . ALA A 1 191 ? 11.996 0.916 15.879 1.00 92.44 191 ALA A C 1
ATOM 1399 O O . ALA A 1 191 ? 11.324 0.557 16.840 1.00 92.44 191 ALA A O 1
ATOM 1400 N N . GLY A 1 192 ? 12.230 0.140 14.814 1.00 94.81 192 GLY A N 1
ATOM 1401 C CA . GLY A 1 192 ? 11.680 -1.215 14.666 1.00 94.81 192 GLY A CA 1
ATOM 1402 C C . GLY A 1 192 ? 10.254 -1.249 14.118 1.00 94.81 192 GLY A C 1
ATOM 1403 O O . GLY A 1 192 ? 9.479 -2.110 14.512 1.00 94.81 192 GLY A O 1
ATOM 1404 N N . ASN A 1 193 ? 9.891 -0.288 13.263 1.00 97.56 193 ASN A N 1
ATOM 1405 C CA . ASN A 1 193 ? 8.577 -0.288 12.625 1.00 97.56 193 ASN A CA 1
ATOM 1406 C C . ASN A 1 193 ? 8.557 -1.292 11.482 1.00 97.56 193 ASN A C 1
ATOM 1408 O O . ASN A 1 193 ? 9.426 -1.246 10.607 1.00 97.56 193 ASN A O 1
ATOM 1412 N N . GLU A 1 194 ? 7.529 -2.122 11.452 1.00 98.31 194 GLU A N 1
ATOM 1413 C CA . GLU A 1 194 ? 7.320 -3.076 10.377 1.00 98.31 194 GLU A CA 1
ATOM 1414 C C . GLU A 1 194 ? 5.836 -3.243 10.075 1.00 98.31 194 GLU A C 1
ATOM 1416 O O . GLU A 1 194 ? 4.978 -3.019 10.931 1.00 98.31 194 GLU A O 1
ATOM 1421 N N . GLY A 1 195 ? 5.507 -3.635 8.851 1.00 98.38 195 GLY A N 1
ATOM 1422 C CA . GLY A 1 195 ? 4.131 -3.995 8.567 1.00 98.38 195 GLY A CA 1
ATOM 1423 C C . GLY A 1 195 ? 3.848 -4.422 7.146 1.00 98.38 195 GLY A C 1
ATOM 1424 O O . GLY A 1 195 ? 4.716 -4.443 6.274 1.00 98.38 195 GLY A O 1
ATOM 1425 N N . GLN A 1 196 ? 2.594 -4.795 6.930 1.00 98.81 196 GLN A N 1
ATOM 1426 C CA . GLN A 1 196 ? 2.131 -5.365 5.677 1.00 98.81 196 GLN A CA 1
ATOM 1427 C C . GLN A 1 196 ? 0.828 -4.707 5.219 1.00 98.81 196 GLN A C 1
ATOM 1429 O O . GLN A 1 196 ? -0.075 -4.446 6.015 1.00 98.81 196 GLN A O 1
ATOM 1434 N N . ILE A 1 197 ? 0.726 -4.457 3.916 1.00 98.88 197 ILE A N 1
ATOM 1435 C CA . ILE A 1 197 ? -0.463 -3.944 3.236 1.00 98.88 197 ILE A CA 1
ATOM 1436 C C . ILE A 1 197 ? -0.826 -4.955 2.152 1.00 98.88 197 ILE A C 1
ATOM 1438 O O . ILE A 1 197 ? -0.145 -5.041 1.128 1.00 98.88 197 ILE A O 1
ATOM 1442 N N . LEU A 1 198 ? -1.860 -5.757 2.397 1.00 98.25 198 LEU A N 1
ATOM 1443 C CA . LEU A 1 198 ? -2.131 -6.984 1.653 1.00 98.25 198 LEU A CA 1
ATOM 1444 C C . LEU A 1 198 ? -3.554 -7.011 1.095 1.00 98.25 198 LEU A C 1
ATOM 1446 O O . LEU A 1 198 ? -4.501 -6.726 1.821 1.00 98.25 198 LEU A O 1
ATOM 1450 N N . ASN A 1 199 ? -3.739 -7.450 -0.148 1.00 98.38 199 ASN A N 1
ATOM 1451 C CA . ASN A 1 199 ? -5.062 -7.834 -0.666 1.00 98.38 199 ASN A CA 1
ATOM 1452 C C . ASN A 1 199 ? -6.144 -6.739 -0.554 1.00 98.38 199 ASN A C 1
ATOM 1454 O O . ASN A 1 199 ? -7.325 -7.053 -0.411 1.00 98.38 199 ASN A O 1
ATOM 1458 N N . ASN A 1 200 ? -5.771 -5.456 -0.550 1.00 98.81 200 ASN A N 1
ATOM 1459 C CA . ASN A 1 200 ? -6.751 -4.375 -0.487 1.00 98.81 200 ASN A CA 1
ATOM 1460 C C . ASN A 1 200 ? -7.241 -4.041 -1.892 1.00 98.81 200 ASN A C 1
ATOM 1462 O O . ASN A 1 200 ? -6.450 -3.971 -2.834 1.00 98.81 200 ASN A O 1
ATOM 1466 N N . ARG A 1 201 ? -8.540 -3.768 -2.010 1.00 98.62 201 ARG A N 1
ATOM 1467 C CA . ARG A 1 201 ? -9.166 -3.290 -3.238 1.00 98.62 201 ARG A CA 1
ATOM 1468 C C . ARG A 1 201 ? -9.534 -1.828 -3.075 1.00 98.62 201 ARG A C 1
ATOM 1470 O O . ARG A 1 201 ? -10.353 -1.481 -2.227 1.00 98.62 201 ARG A O 1
ATOM 1477 N N . ILE A 1 202 ? -8.940 -0.976 -3.897 1.00 98.50 202 ILE A N 1
ATOM 1478 C CA . ILE A 1 202 ? -9.033 0.468 -3.748 1.00 98.50 202 ILE A CA 1
ATOM 1479 C C . ILE A 1 202 ? -9.550 1.099 -5.037 1.00 98.50 202 ILE A C 1
ATOM 1481 O O . ILE A 1 202 ? -8.979 0.908 -6.110 1.00 98.50 202 ILE A O 1
ATOM 1485 N N . THR A 1 203 ? -10.615 1.887 -4.910 1.00 96.94 203 THR A N 1
ATOM 1486 C CA . THR A 1 203 ? -11.070 2.811 -5.953 1.00 96.94 203 THR A CA 1
ATOM 1487 C C . THR A 1 203 ? -10.631 4.220 -5.572 1.00 96.94 203 THR A C 1
ATOM 1489 O O . THR A 1 203 ? -10.929 4.684 -4.476 1.00 96.94 203 THR A O 1
ATOM 1492 N N . ALA A 1 204 ? -9.872 4.880 -6.444 1.00 94.62 204 ALA A N 1
ATOM 1493 C CA . ALA A 1 204 ? -9.295 6.193 -6.188 1.00 94.62 204 ALA A CA 1
ATOM 1494 C C . ALA A 1 204 ? -9.642 7.176 -7.305 1.00 94.62 204 ALA A C 1
ATOM 1496 O O . ALA A 1 204 ? -9.197 7.021 -8.444 1.00 94.62 204 ALA A O 1
ATOM 1497 N N . THR A 1 205 ? -10.391 8.224 -6.970 1.00 91.75 205 THR A N 1
ATOM 1498 C CA . THR A 1 205 ? -10.817 9.231 -7.945 1.00 91.75 205 THR A CA 1
ATOM 1499 C C . THR A 1 205 ? -10.421 10.628 -7.484 1.00 91.75 205 THR A C 1
ATOM 1501 O O . THR A 1 205 ? -10.737 11.032 -6.372 1.00 91.75 205 THR A O 1
ATOM 1504 N N . ASN A 1 206 ? -9.741 11.388 -8.348 1.00 88.62 206 ASN A N 1
ATOM 1505 C CA . ASN A 1 206 ? -9.362 12.787 -8.098 1.00 88.62 206 ASN A CA 1
ATOM 1506 C C . ASN A 1 206 ? -8.571 13.011 -6.790 1.00 88.62 206 ASN A C 1
ATOM 1508 O O . ASN A 1 206 ? -8.754 14.030 -6.129 1.00 88.62 206 ASN A O 1
ATOM 1512 N N . THR A 1 207 ? -7.653 12.110 -6.424 1.00 86.38 207 THR A N 1
ATOM 1513 C CA . THR A 1 207 ? -6.968 12.137 -5.113 1.00 86.38 207 THR A CA 1
ATOM 1514 C C . THR A 1 207 ? -5.913 13.246 -4.929 1.00 86.38 207 THR A C 1
ATOM 1516 O O . THR A 1 207 ? -5.056 13.201 -4.038 1.00 86.38 207 THR A O 1
ATOM 1519 N N . GLY A 1 208 ? -5.941 14.284 -5.768 1.00 85.38 208 GLY A N 1
ATOM 1520 C CA . GLY A 1 208 ? -4.974 15.378 -5.761 1.00 85.38 208 GLY A CA 1
ATOM 1521 C C . GLY A 1 208 ? -3.541 14.875 -5.932 1.00 85.38 208 GLY A C 1
ATOM 1522 O O . GLY A 1 208 ? -3.270 14.075 -6.816 1.00 85.38 208 GLY A O 1
ATOM 1523 N N . GLN A 1 209 ? -2.608 15.359 -5.104 1.00 86.00 209 GLN A N 1
ATOM 1524 C CA . GLN A 1 209 ? -1.175 15.021 -5.193 1.00 86.00 209 GLN A CA 1
ATOM 1525 C C . GLN A 1 209 ? -0.768 13.806 -4.344 1.00 86.00 209 GLN A C 1
ATOM 1527 O O . GLN A 1 209 ? 0.391 13.382 -4.402 1.00 86.00 209 GLN A O 1
ATOM 1532 N N . SER A 1 210 ? -1.694 13.260 -3.558 1.00 87.31 210 SER A N 1
ATOM 1533 C CA . SER A 1 210 ? -1.428 12.172 -2.620 1.00 87.31 210 SER A CA 1
ATOM 1534 C C . SER A 1 210 ? -1.261 10.834 -3.340 1.00 87.31 210 SER A C 1
ATOM 1536 O O . SER A 1 210 ? -1.831 10.599 -4.410 1.00 87.31 210 SER A O 1
ATOM 1538 N N . ALA A 1 211 ? -0.466 9.943 -2.744 1.00 94.44 211 ALA A N 1
ATOM 1539 C CA . ALA A 1 211 ? -0.451 8.546 -3.158 1.00 94.44 211 ALA A CA 1
ATOM 1540 C C . ALA A 1 211 ? -1.685 7.821 -2.622 1.00 94.44 211 ALA A C 1
ATOM 1542 O O . ALA A 1 211 ? -2.105 8.089 -1.498 1.00 94.44 211 ALA A O 1
ATOM 1543 N N . VAL A 1 212 ? -2.239 6.885 -3.388 1.00 97.12 212 VAL A N 1
ATOM 1544 C CA . VAL A 1 212 ? -3.381 6.071 -2.956 1.00 97.12 212 VAL A CA 1
ATOM 1545 C C . VAL A 1 212 ? -2.966 5.163 -1.796 1.00 97.12 212 VAL A C 1
ATOM 1547 O O . VAL A 1 212 ? -3.613 5.169 -0.752 1.00 97.12 212 VAL A O 1
ATOM 1550 N N . ILE A 1 213 ? -1.841 4.461 -1.935 1.00 98.56 213 ILE A N 1
ATOM 1551 C CA . ILE A 1 213 ? -1.109 3.851 -0.824 1.00 98.56 213 ILE A CA 1
ATOM 1552 C C . ILE A 1 213 ? 0.157 4.676 -0.601 1.00 98.56 213 ILE A C 1
ATOM 1554 O O . ILE A 1 213 ? 1.055 4.697 -1.442 1.00 98.56 213 ILE A O 1
ATOM 1558 N N . SER A 1 214 ? 0.231 5.366 0.532 1.00 97.56 214 SER A N 1
ATOM 1559 C CA . SER A 1 214 ? 1.370 6.188 0.930 1.00 97.56 214 SER A CA 1
ATOM 1560 C C . SER A 1 214 ? 2.147 5.506 2.048 1.00 97.56 214 SER A C 1
ATOM 1562 O O . SER A 1 214 ? 1.642 5.361 3.159 1.00 97.56 214 SER A O 1
ATOM 1564 N N . VAL A 1 215 ? 3.400 5.159 1.775 1.00 98.25 215 VAL A N 1
ATOM 1565 C CA . VAL A 1 215 ? 4.347 4.590 2.734 1.00 98.25 215 VAL A CA 1
ATOM 1566 C C . VAL A 1 215 ? 5.510 5.556 2.904 1.00 98.25 215 VAL A C 1
ATOM 1568 O O . VAL A 1 215 ? 6.195 5.904 1.938 1.00 98.25 215 VAL A O 1
ATOM 1571 N N . SER A 1 216 ? 5.756 6.008 4.131 1.00 96.38 216 SER A N 1
ATOM 1572 C CA . SER A 1 216 ? 6.833 6.964 4.384 1.00 96.38 216 SER A CA 1
ATOM 1573 C C . SER A 1 216 ? 7.634 6.665 5.647 1.00 96.38 216 SER A C 1
ATOM 1575 O O . SER A 1 216 ? 7.087 6.509 6.738 1.00 96.38 216 SER A O 1
ATOM 1577 N N . ALA A 1 217 ? 8.957 6.634 5.509 1.00 95.75 217 ALA A N 1
ATOM 1578 C CA . ALA A 1 217 ? 9.887 6.455 6.614 1.00 95.75 217 ALA A CA 1
ATOM 1579 C C . ALA A 1 217 ? 10.758 7.701 6.796 1.00 95.75 217 ALA A C 1
ATOM 1581 O O . ALA A 1 217 ? 11.194 8.326 5.826 1.00 95.75 217 ALA A O 1
ATOM 1582 N N . GLY A 1 218 ? 10.992 8.054 8.060 1.00 92.88 218 GLY A N 1
ATOM 1583 C CA . GLY A 1 218 ? 11.956 9.070 8.466 1.00 92.88 218 GLY A CA 1
ATOM 1584 C C . GLY A 1 218 ? 13.268 8.439 8.940 1.00 92.88 218 GLY A C 1
ATOM 1585 O O . GLY A 1 218 ? 13.659 7.357 8.507 1.00 92.88 218 GLY A O 1
ATOM 1586 N N . SER A 1 219 ? 13.911 9.076 9.919 1.00 91.12 219 SER A N 1
ATOM 1587 C CA . SER A 1 219 ? 15.159 8.596 10.536 1.00 91.12 219 SER A CA 1
ATOM 1588 C C . SER A 1 219 ? 15.036 7.260 11.282 1.00 91.12 219 SER A C 1
ATOM 1590 O O . SER A 1 219 ? 16.038 6.590 11.505 1.00 91.12 219 SER A O 1
ATOM 1592 N N . SER A 1 220 ? 13.825 6.891 11.693 1.00 90.62 220 SER A N 1
ATOM 1593 C CA . SER A 1 220 ? 13.490 5.650 12.406 1.00 90.62 220 SER A CA 1
ATOM 1594 C C . SER A 1 220 ? 13.613 4.390 11.549 1.00 90.62 220 SER A C 1
ATOM 1596 O O . SER A 1 220 ? 13.845 3.308 12.086 1.00 90.62 220 SER A O 1
ATOM 1598 N N . GLY A 1 221 ? 13.470 4.536 10.231 1.00 93.25 221 GLY A N 1
ATOM 1599 C CA . GLY A 1 221 ? 13.366 3.415 9.309 1.00 93.25 221 GLY A CA 1
ATOM 1600 C C . GLY A 1 221 ? 12.050 2.632 9.402 1.00 93.25 221 GLY A C 1
ATOM 1601 O O . GLY A 1 221 ? 11.210 2.874 10.275 1.00 93.25 221 GLY A O 1
ATOM 1602 N N . MET A 1 222 ? 11.863 1.723 8.445 1.00 97.44 222 MET A N 1
ATOM 1603 C CA . MET A 1 222 ? 10.692 0.854 8.325 1.00 97.44 222 MET A CA 1
ATOM 1604 C C . MET A 1 222 ? 10.998 -0.350 7.426 1.00 97.44 222 MET A C 1
ATOM 1606 O O . MET A 1 222 ? 11.651 -0.188 6.393 1.00 97.44 222 MET A O 1
ATOM 1610 N N . ASP A 1 223 ? 10.453 -1.510 7.784 1.00 98.50 223 ASP A N 1
ATOM 1611 C CA . ASP A 1 223 ? 10.332 -2.675 6.904 1.00 98.50 223 ASP A CA 1
ATOM 1612 C C . ASP A 1 223 ? 8.870 -2.834 6.466 1.00 98.50 223 ASP A C 1
ATOM 1614 O O . ASP A 1 223 ? 7.968 -2.848 7.300 1.00 98.50 223 ASP A O 1
ATOM 1618 N N . VAL A 1 224 ? 8.587 -2.892 5.165 1.00 98.69 224 VAL A N 1
ATOM 1619 C CA . VAL A 1 224 ? 7.194 -2.880 4.688 1.00 98.69 224 VAL A CA 1
ATOM 1620 C C . VAL A 1 224 ? 6.964 -3.715 3.440 1.00 98.69 224 VAL A C 1
ATOM 1622 O O . VAL A 1 224 ? 7.621 -3.539 2.416 1.00 98.69 224 VAL A O 1
ATOM 1625 N N . ASP A 1 225 ? 5.953 -4.573 3.505 1.00 98.75 225 ASP A N 1
ATOM 1626 C CA . ASP A 1 225 ? 5.489 -5.355 2.366 1.00 98.75 225 ASP A CA 1
ATOM 1627 C C . ASP A 1 225 ? 4.152 -4.797 1.855 1.00 98.75 225 ASP A C 1
ATOM 1629 O O . ASP A 1 225 ? 3.189 -4.659 2.607 1.00 98.75 225 ASP A O 1
ATOM 1633 N N . VAL A 1 226 ? 4.065 -4.498 0.561 1.00 98.88 226 VAL A N 1
ATOM 1634 C CA . VAL A 1 226 ? 2.842 -4.075 -0.132 1.00 98.88 226 VAL A CA 1
ATOM 1635 C C . VAL A 1 226 ? 2.540 -5.112 -1.207 1.00 98.88 226 VAL A C 1
ATOM 1637 O O . VAL A 1 226 ? 3.185 -5.133 -2.257 1.00 98.88 226 VAL A O 1
ATOM 1640 N N . ILE A 1 227 ? 1.610 -6.025 -0.924 1.00 98.62 227 ILE A N 1
ATOM 1641 C CA . ILE A 1 227 ? 1.428 -7.244 -1.719 1.00 98.62 227 ILE A CA 1
ATOM 1642 C C . ILE A 1 227 ? -0.020 -7.409 -2.176 1.00 98.62 227 ILE A C 1
ATOM 1644 O O . ILE A 1 227 ? -0.944 -7.323 -1.374 1.00 98.62 227 ILE A O 1
ATOM 1648 N N . SER A 1 228 ? -0.214 -7.737 -3.454 1.00 98.44 228 SER A N 1
ATOM 1649 C CA . SER A 1 228 ? -1.520 -8.128 -4.009 1.00 98.44 228 SER A CA 1
ATOM 1650 C C . SER A 1 228 ? -2.624 -7.085 -3.809 1.00 98.44 228 SER A C 1
ATOM 1652 O O . SER A 1 228 ? -3.784 -7.432 -3.627 1.00 98.44 228 SER A O 1
ATOM 1654 N N . ASN A 1 229 ? -2.279 -5.795 -3.819 1.00 98.81 229 ASN A N 1
ATOM 1655 C CA . ASN A 1 229 ? -3.280 -4.732 -3.783 1.00 98.81 229 ASN A CA 1
ATOM 1656 C C . ASN A 1 229 ? -3.752 -4.397 -5.197 1.00 98.81 229 ASN A C 1
ATOM 1658 O O . ASN A 1 229 ? -2.958 -4.342 -6.139 1.00 98.81 229 ASN A O 1
ATOM 1662 N N . GLU A 1 230 ? -5.041 -4.114 -5.314 1.00 98.69 230 GLU A N 1
ATOM 1663 C CA . GLU A 1 230 ? -5.700 -3.692 -6.538 1.00 98.69 230 GLU A CA 1
ATOM 1664 C C . GLU A 1 230 ? -6.084 -2.215 -6.424 1.00 98.69 230 GLU A C 1
ATOM 1666 O O . GLU A 1 230 ? -6.879 -1.842 -5.561 1.00 98.69 230 GLU A O 1
ATOM 1671 N N . ILE A 1 231 ? -5.521 -1.368 -7.285 1.00 98.50 231 ILE A N 1
ATOM 1672 C CA . ILE A 1 231 ? -5.802 0.069 -7.327 1.00 98.50 231 ILE A CA 1
ATOM 1673 C C . ILE A 1 231 ? -6.349 0.428 -8.704 1.00 98.50 231 ILE A C 1
ATOM 1675 O O . ILE A 1 231 ? -5.657 0.310 -9.719 1.00 98.50 231 ILE A O 1
ATOM 1679 N N . PHE A 1 232 ? -7.579 0.928 -8.725 1.00 96.38 232 PHE A N 1
ATOM 1680 C CA . PHE A 1 232 ? -8.245 1.400 -9.934 1.00 96.38 232 PHE A CA 1
ATOM 1681 C C . PHE A 1 232 ? -8.809 2.794 -9.712 1.00 96.38 232 PHE A C 1
ATOM 1683 O O . PHE A 1 232 ? -9.102 3.189 -8.586 1.00 96.38 232 PHE A O 1
ATOM 1690 N N . GLY A 1 233 ? -9.043 3.517 -10.796 1.00 93.31 233 GLY A N 1
ATOM 1691 C CA . GLY A 1 233 ? -9.778 4.771 -10.753 1.00 93.31 233 GLY A CA 1
ATOM 1692 C C . GLY A 1 233 ? -9.283 5.733 -11.811 1.00 93.31 233 GLY A C 1
ATOM 1693 O O . GLY A 1 233 ? -8.860 5.301 -12.879 1.00 93.31 233 GLY A O 1
ATOM 1694 N N . GLN A 1 234 ? -9.394 7.031 -11.546 1.00 91.19 234 GLN A N 1
ATOM 1695 C CA . GLN A 1 234 ? -9.012 8.081 -12.490 1.00 91.19 234 GLN A CA 1
ATOM 1696 C C . GLN A 1 234 ? -8.437 9.283 -11.743 1.00 91.19 234 GLN A C 1
ATOM 1698 O O . GLN A 1 234 ? -8.846 9.589 -10.622 1.00 91.19 234 GLN A O 1
ATOM 1703 N N . ASN A 1 235 ? -7.521 10.011 -12.382 1.00 87.94 235 ASN A N 1
ATOM 1704 C CA . ASN A 1 235 ? -6.979 11.274 -11.867 1.00 87.94 235 ASN A CA 1
ATOM 1705 C C . ASN A 1 235 ? -6.340 11.190 -10.465 1.00 87.94 235 ASN A C 1
ATOM 1707 O O . ASN A 1 235 ? -6.366 12.168 -9.717 1.00 87.94 235 ASN A O 1
ATOM 1711 N N . PHE A 1 236 ? -5.748 10.053 -10.091 1.00 92.50 236 PHE A N 1
ATOM 1712 C CA . PHE A 1 236 ? -4.877 9.977 -8.913 1.00 92.50 236 PHE A CA 1
ATOM 1713 C C . PHE A 1 236 ? -3.404 10.185 -9.302 1.00 92.50 236 PHE A C 1
ATOM 1715 O O . PHE A 1 236 ? -2.974 9.812 -10.398 1.00 92.50 236 PHE A O 1
ATOM 1722 N N . ASN A 1 237 ? -2.612 10.806 -8.418 1.00 92.06 237 ASN A N 1
ATOM 1723 C CA . ASN A 1 237 ? -1.227 11.189 -8.724 1.00 92.06 237 ASN A CA 1
ATOM 1724 C C . ASN A 1 237 ? -0.236 10.036 -8.617 1.00 92.06 237 ASN A C 1
ATOM 1726 O O . ASN A 1 237 ? 0.593 9.862 -9.510 1.00 92.06 237 ASN A O 1
ATOM 1730 N N . VAL A 1 238 ? -0.327 9.243 -7.553 1.00 95.81 238 VAL A N 1
ATOM 1731 C CA . VAL A 1 238 ? 0.538 8.081 -7.340 1.00 95.81 238 VAL A CA 1
ATOM 1732 C C . VAL A 1 238 ? -0.313 6.903 -6.882 1.00 95.81 238 VAL A C 1
ATOM 1734 O O . VAL A 1 238 ? -1.134 7.073 -5.988 1.00 95.81 238 VAL A O 1
ATOM 1737 N N . GLY A 1 239 ? -0.131 5.719 -7.467 1.00 97.56 239 GLY A N 1
ATOM 1738 C CA . GLY A 1 239 ? -0.802 4.506 -6.984 1.00 97.56 239 GLY A CA 1
ATOM 1739 C C . GLY A 1 239 ? -0.198 4.060 -5.654 1.00 97.56 239 GLY A C 1
ATOM 1740 O O . GLY A 1 239 ? -0.791 4.253 -4.597 1.00 97.56 239 GLY A O 1
ATOM 1741 N N . ILE A 1 240 ? 1.032 3.551 -5.695 1.00 98.69 240 ILE A N 1
ATOM 1742 C CA . ILE A 1 240 ? 1.827 3.215 -4.508 1.00 98.69 240 ILE A CA 1
ATOM 1743 C C . ILE A 1 240 ? 3.035 4.148 -4.438 1.00 98.69 240 ILE A C 1
ATOM 1745 O O . ILE A 1 240 ? 3.901 4.138 -5.313 1.00 98.69 240 ILE A O 1
ATOM 1749 N N . GLY A 1 241 ? 3.095 4.967 -3.392 1.00 97.75 241 GLY A N 1
ATOM 1750 C CA . GLY A 1 241 ? 4.199 5.877 -3.119 1.00 97.75 241 GLY A CA 1
ATOM 1751 C C . GLY A 1 241 ? 5.005 5.399 -1.924 1.00 97.75 241 GLY A C 1
ATOM 1752 O O . GLY A 1 241 ? 4.468 5.331 -0.822 1.00 97.75 241 GLY A O 1
ATOM 1753 N N . VAL A 1 242 ? 6.292 5.118 -2.119 1.00 98.31 242 VAL A N 1
ATOM 1754 C CA . VAL A 1 242 ? 7.204 4.716 -1.043 1.00 98.31 242 VAL A CA 1
ATOM 1755 C C . VAL A 1 242 ? 8.358 5.702 -0.949 1.00 98.31 242 VAL A C 1
ATOM 1757 O O . VAL A 1 242 ? 9.072 5.952 -1.926 1.00 98.31 242 VAL A O 1
ATOM 1760 N N . ARG A 1 243 ? 8.538 6.298 0.233 1.00 96.44 243 ARG A N 1
ATOM 1761 C CA . ARG A 1 243 ? 9.501 7.383 0.426 1.00 96.44 243 ARG A CA 1
ATOM 1762 C C . ARG A 1 243 ? 10.303 7.263 1.714 1.00 96.44 243 ARG A C 1
ATOM 1764 O O . ARG A 1 243 ? 9.733 7.252 2.801 1.00 96.44 243 ARG A O 1
ATOM 1771 N N . LEU A 1 244 ? 11.626 7.335 1.589 1.00 96.69 244 LEU A N 1
ATOM 1772 C CA . LEU A 1 244 ? 12.528 7.663 2.694 1.00 96.69 244 LEU A CA 1
ATOM 1773 C C . LEU A 1 244 ? 12.874 9.162 2.660 1.00 96.69 244 LEU A C 1
ATOM 1775 O O . LEU A 1 244 ? 13.201 9.731 1.609 1.00 96.69 244 LEU A O 1
ATOM 1779 N N . PHE A 1 245 ? 12.783 9.828 3.808 1.00 94.38 245 PHE A N 1
ATOM 1780 C CA . PHE A 1 245 ? 13.090 11.252 3.964 1.00 94.38 245 PHE A CA 1
ATOM 1781 C C . PHE A 1 245 ? 13.715 11.551 5.335 1.00 94.38 245 PHE A C 1
ATOM 1783 O O . PHE A 1 245 ? 13.843 10.679 6.187 1.00 94.38 245 PHE A O 1
ATOM 1790 N N . GLY A 1 246 ? 14.109 12.806 5.563 1.00 91.56 246 GLY A N 1
ATOM 1791 C CA . GLY A 1 246 ? 14.688 13.239 6.839 1.00 91.56 246 GLY A CA 1
ATOM 1792 C C . GLY A 1 246 ? 16.202 13.038 6.894 1.00 91.56 246 GLY A C 1
ATOM 1793 O O . GLY A 1 246 ? 16.883 13.266 5.895 1.00 91.56 246 GLY A O 1
ATOM 1794 N N . THR A 1 247 ? 16.736 12.665 8.058 1.00 92.62 247 THR A N 1
ATOM 1795 C CA . THR A 1 247 ? 18.183 12.498 8.279 1.00 92.62 247 THR A CA 1
ATOM 1796 C C . THR A 1 247 ? 18.491 11.052 8.664 1.00 92.62 247 THR A C 1
ATOM 1798 O O . THR A 1 247 ? 18.168 10.632 9.773 1.00 92.62 247 THR A O 1
ATOM 1801 N N . GLY A 1 248 ? 19.119 10.294 7.765 1.00 90.12 248 GLY A N 1
ATOM 1802 C CA . GLY A 1 248 ? 19.384 8.865 7.933 1.00 90.12 248 GLY A CA 1
ATOM 1803 C C . GLY A 1 248 ? 18.151 7.988 7.683 1.00 90.12 248 GLY A C 1
ATOM 1804 O O . GLY A 1 248 ? 17.288 8.335 6.877 1.00 90.12 248 GLY A O 1
ATOM 1805 N N . GLY A 1 249 ? 18.087 6.854 8.385 1.00 93.75 249 GLY A N 1
ATOM 1806 C CA . GLY A 1 249 ? 17.014 5.861 8.282 1.00 93.75 249 GLY A CA 1
ATOM 1807 C C . GLY A 1 249 ? 17.328 4.715 7.316 1.00 93.75 249 GLY A C 1
ATOM 1808 O O . GLY A 1 249 ? 18.158 4.843 6.414 1.00 93.75 249 GLY A O 1
ATOM 1809 N N . LEU A 1 250 ? 16.661 3.584 7.536 1.00 96.00 250 LEU A N 1
ATOM 1810 C CA . LEU A 1 250 ? 16.686 2.414 6.660 1.00 96.00 250 LEU A CA 1
ATOM 1811 C C . LEU A 1 250 ? 15.254 2.098 6.234 1.00 96.00 250 LEU A C 1
ATOM 1813 O O . LEU A 1 250 ? 14.400 1.913 7.093 1.00 96.00 250 LEU A O 1
ATOM 1817 N N . LEU A 1 251 ? 14.991 2.040 4.933 1.00 97.88 251 LEU A N 1
ATOM 1818 C CA . LEU A 1 251 ? 13.687 1.647 4.401 1.00 97.88 251 LEU A CA 1
ATOM 1819 C C . LEU A 1 251 ? 13.846 0.415 3.519 1.00 97.88 251 LEU A C 1
ATOM 1821 O O . LEU A 1 251 ? 14.395 0.531 2.426 1.00 97.88 251 LEU A O 1
ATOM 1825 N N . ASN A 1 252 ? 13.354 -0.736 3.968 1.00 98.50 252 ASN A N 1
ATOM 1826 C CA . ASN A 1 252 ? 13.234 -1.912 3.114 1.00 98.50 252 ASN A CA 1
ATOM 1827 C C . ASN A 1 252 ? 11.769 -2.052 2.706 1.00 98.50 252 ASN A C 1
ATOM 1829 O O . ASN A 1 252 ? 10.904 -2.179 3.570 1.00 98.50 252 ASN A O 1
ATOM 1833 N N . ALA A 1 253 ? 11.482 -2.007 1.406 1.00 98.62 253 ALA A N 1
ATOM 1834 C CA . ALA A 1 253 ? 10.119 -2.163 0.919 1.00 98.62 253 ALA A CA 1
ATOM 1835 C C . ALA A 1 253 ? 10.018 -3.179 -0.216 1.00 98.62 253 ALA A C 1
ATOM 1837 O O . ALA A 1 253 ? 10.786 -3.124 -1.181 1.00 98.62 253 ALA A O 1
ATOM 1838 N N . LYS A 1 254 ? 9.030 -4.070 -0.111 1.00 98.75 254 LYS A N 1
ATOM 1839 C CA . LYS A 1 254 ? 8.688 -5.045 -1.147 1.00 98.75 254 LYS A CA 1
ATOM 1840 C C . LYS A 1 254 ? 7.326 -4.720 -1.729 1.00 98.75 254 LYS A C 1
ATOM 1842 O O . LYS A 1 254 ? 6.348 -4.630 -0.998 1.00 98.75 254 LYS A O 1
ATOM 1847 N N . LEU A 1 255 ? 7.255 -4.535 -3.039 1.00 98.88 255 LEU A N 1
ATOM 1848 C CA . LEU A 1 255 ? 6.027 -4.263 -3.775 1.00 98.88 255 LEU A CA 1
ATOM 1849 C C . LEU A 1 255 ? 5.809 -5.426 -4.734 1.00 98.88 255 LEU A C 1
ATOM 1851 O O . LEU A 1 255 ? 6.529 -5.543 -5.729 1.00 98.88 255 LEU A O 1
ATOM 1855 N N . ILE A 1 256 ? 4.865 -6.310 -4.410 1.00 98.75 256 ILE A N 1
ATOM 1856 C CA . ILE A 1 256 ? 4.718 -7.593 -5.105 1.00 98.75 256 ILE A CA 1
ATOM 1857 C C . ILE A 1 256 ? 3.279 -7.842 -5.540 1.00 98.75 256 ILE A C 1
ATOM 1859 O O . ILE A 1 256 ? 2.359 -7.637 -4.757 1.00 98.75 256 ILE A O 1
ATOM 1863 N N . ASN A 1 257 ? 3.066 -8.338 -6.759 1.00 98.50 257 ASN A N 1
ATOM 1864 C CA . ASN A 1 257 ? 1.739 -8.732 -7.254 1.00 98.50 257 ASN A CA 1
ATOM 1865 C C . ASN A 1 257 ? 0.683 -7.618 -7.204 1.00 98.50 257 ASN A C 1
ATOM 1867 O O . ASN A 1 257 ? -0.502 -7.916 -7.170 1.00 98.50 257 ASN A O 1
ATOM 1871 N N . ASN A 1 258 ? 1.063 -6.338 -7.186 1.00 98.88 258 ASN A N 1
ATOM 1872 C CA . ASN A 1 258 ? 0.077 -5.260 -7.187 1.00 98.88 258 ASN A CA 1
ATOM 1873 C C . ASN A 1 258 ? -0.417 -4.982 -8.610 1.00 98.88 258 ASN A C 1
ATOM 1875 O O . ASN A 1 258 ? 0.342 -5.078 -9.580 1.00 98.88 258 ASN A O 1
ATOM 1879 N N . VAL A 1 259 ? -1.679 -4.578 -8.716 1.00 98.88 259 VAL A N 1
ATOM 1880 C CA . VAL A 1 259 ? -2.311 -4.142 -9.962 1.00 98.88 259 VAL A CA 1
ATOM 1881 C C . VAL A 1 259 ? -2.684 -2.677 -9.833 1.00 98.88 259 VAL A C 1
ATOM 1883 O O . VAL A 1 259 ? -3.356 -2.291 -8.878 1.00 98.88 259 VAL A O 1
ATOM 1886 N N . ILE A 1 260 ? -2.242 -1.851 -10.783 1.00 98.69 260 ILE A N 1
ATOM 1887 C CA . ILE A 1 260 ? -2.523 -0.411 -10.768 1.00 98.69 260 ILE A CA 1
ATOM 1888 C C . ILE A 1 260 ? -2.913 0.067 -12.162 1.00 98.69 260 ILE A C 1
ATOM 1890 O O . ILE A 1 260 ? -2.154 -0.096 -13.126 1.00 98.69 260 ILE A O 1
ATOM 1894 N N . GLN A 1 261 ? -4.075 0.709 -12.241 1.00 97.19 261 GLN A N 1
ATOM 1895 C CA . GLN A 1 261 ? -4.639 1.252 -13.469 1.00 97.19 261 GLN A CA 1
ATOM 1896 C C . GLN A 1 261 ? -5.293 2.621 -13.245 1.00 97.19 261 GLN A C 1
ATOM 1898 O O . GLN A 1 261 ? -5.969 2.837 -12.239 1.00 97.19 261 GLN A O 1
ATOM 1903 N N . GLY A 1 262 ? -5.157 3.513 -14.234 1.00 93.62 262 GLY A N 1
ATOM 1904 C CA . GLY A 1 262 ? -5.862 4.796 -14.281 1.00 93.62 262 GLY A CA 1
ATOM 1905 C C . GLY A 1 262 ? -5.177 5.945 -13.534 1.00 93.62 262 GLY A C 1
ATOM 1906 O O . GLY A 1 262 ? -5.800 6.972 -13.263 1.00 93.62 262 GLY A O 1
ATOM 1907 N N . GLN A 1 263 ? -3.888 5.800 -13.207 1.00 95.06 263 GLN A N 1
ATOM 1908 C CA . GLN A 1 263 ? -3.077 6.893 -12.664 1.00 95.06 263 GLN A CA 1
ATOM 1909 C C . GLN A 1 263 ? -2.956 8.009 -13.712 1.00 95.06 263 GLN A C 1
ATOM 1911 O O . GLN A 1 263 ? -2.455 7.753 -14.802 1.00 95.06 263 GLN A O 1
ATOM 1916 N N . GLU A 1 264 ? -3.361 9.246 -13.400 1.00 89.56 264 GLU A N 1
ATOM 1917 C CA . GLU A 1 264 ? -3.387 10.372 -14.362 1.00 89.56 264 GLU A CA 1
ATOM 1918 C C . GLU A 1 264 ? -3.007 11.743 -13.748 1.00 89.56 264 GLU A C 1
ATOM 1920 O O . GLU A 1 264 ? -3.493 12.792 -14.168 1.00 89.56 264 GLU A O 1
ATOM 1925 N N . GLY A 1 265 ? -2.124 11.781 -12.745 1.00 77.50 265 GLY A N 1
ATOM 1926 C CA . GLY A 1 265 ? -1.689 13.035 -12.103 1.00 77.50 265 GLY A CA 1
ATOM 1927 C C . GLY A 1 265 ? -0.323 13.565 -12.559 1.00 77.50 265 GLY A C 1
ATOM 1928 O O . GLY A 1 265 ? 0.579 12.805 -12.894 1.00 77.50 265 GLY A O 1
ATOM 1929 N N . ASN A 1 266 ? -0.164 14.895 -12.531 1.00 65.75 266 ASN A N 1
ATOM 1930 C CA . ASN A 1 266 ? 0.982 15.612 -13.112 1.00 65.75 266 ASN A CA 1
ATOM 1931 C C . ASN A 1 266 ? 1.898 16.325 -12.090 1.00 65.75 266 ASN A C 1
ATOM 1933 O O . ASN A 1 266 ? 2.749 17.113 -12.510 1.00 65.75 266 ASN A O 1
ATOM 1937 N N . SER A 1 267 ? 1.734 16.132 -10.773 1.00 75.06 267 SER A N 1
ATOM 1938 C CA . SER A 1 267 ? 2.512 16.893 -9.775 1.00 75.06 267 SER A CA 1
ATOM 1939 C C . SER A 1 267 ? 3.607 16.060 -9.110 1.00 75.06 267 SER A C 1
ATOM 1941 O O . SER A 1 267 ? 3.386 14.929 -8.678 1.00 75.06 267 SER A O 1
ATOM 1943 N N . GLY A 1 268 ? 4.798 16.650 -8.975 1.00 75.69 268 GLY A N 1
ATOM 1944 C CA . GLY A 1 268 ? 5.950 16.020 -8.330 1.00 75.69 268 GLY A CA 1
ATOM 1945 C C . GLY A 1 268 ? 6.552 14.887 -9.166 1.00 75.69 268 GLY A C 1
ATOM 1946 O O . GLY A 1 268 ? 6.910 15.091 -10.326 1.00 75.69 268 GLY A O 1
ATOM 1947 N N . GLN A 1 269 ? 6.677 13.702 -8.562 1.00 78.69 269 GLN A N 1
ATOM 1948 C CA . GLN A 1 269 ? 7.168 12.472 -9.193 1.00 78.69 269 GLN A CA 1
ATOM 1949 C C . GLN A 1 269 ? 6.011 11.456 -9.326 1.00 78.69 269 GLN A C 1
ATOM 1951 O O . GLN A 1 269 ? 5.971 10.480 -8.583 1.00 78.69 269 GLN A O 1
ATOM 1956 N N . PRO A 1 270 ? 5.017 11.702 -10.205 1.00 89.94 270 PRO A N 1
ATOM 1957 C CA . PRO A 1 270 ? 3.875 10.807 -10.351 1.00 89.94 270 PRO A CA 1
ATOM 1958 C C . PRO A 1 270 ? 4.271 9.472 -10.984 1.00 89.94 270 PRO A C 1
ATOM 1960 O O . PRO A 1 270 ? 5.239 9.390 -11.748 1.00 89.94 270 PRO A O 1
ATOM 1963 N N . GLY A 1 271 ? 3.481 8.443 -10.695 1.00 95.44 271 GLY A N 1
ATOM 1964 C CA . GLY A 1 271 ? 3.644 7.096 -11.229 1.00 95.44 271 GLY A CA 1
ATOM 1965 C C . GLY A 1 271 ? 2.666 6.125 -10.591 1.00 95.44 271 GLY A C 1
ATOM 1966 O O . GLY A 1 271 ? 2.264 6.309 -9.443 1.00 95.44 271 GLY A O 1
ATOM 1967 N N . ALA A 1 272 ? 2.286 5.079 -11.318 1.00 98.06 272 ALA A N 1
ATOM 1968 C CA . ALA A 1 272 ? 1.569 3.951 -10.744 1.00 98.06 272 ALA A CA 1
ATOM 1969 C C . ALA A 1 272 ? 2.330 3.427 -9.514 1.00 98.06 272 ALA A C 1
ATOM 1971 O O . ALA A 1 272 ? 1.746 3.293 -8.443 1.00 98.06 272 ALA A O 1
ATOM 1972 N N . ILE A 1 273 ? 3.654 3.288 -9.628 1.00 98.62 273 ILE A N 1
ATOM 1973 C CA . ILE A 1 273 ? 4.566 3.133 -8.492 1.00 98.62 273 ILE A CA 1
ATOM 1974 C C . ILE A 1 273 ? 5.579 4.283 -8.498 1.00 98.62 273 ILE A C 1
ATOM 1976 O O . ILE A 1 273 ? 6.255 4.521 -9.500 1.00 98.62 273 ILE A O 1
ATOM 1980 N N . SER A 1 274 ? 5.720 4.976 -7.367 1.00 97.44 274 SER A N 1
ATOM 1981 C CA . SER A 1 274 ? 6.744 6.002 -7.158 1.00 97.44 274 SER A CA 1
ATOM 1982 C C . SER A 1 274 ? 7.613 5.663 -5.954 1.00 97.44 274 SER A C 1
ATOM 1984 O O . SER A 1 274 ? 7.133 5.601 -4.823 1.00 97.44 274 SER A O 1
ATOM 1986 N N . LEU A 1 275 ? 8.913 5.520 -6.188 1.00 97.88 275 LEU A N 1
ATOM 1987 C CA . LEU A 1 275 ? 9.914 5.177 -5.186 1.00 97.88 275 LEU A CA 1
ATOM 1988 C C . LEU A 1 275 ? 10.922 6.313 -5.055 1.00 97.88 275 LEU A C 1
ATOM 1990 O O . LEU A 1 275 ? 11.510 6.751 -6.048 1.00 97.88 275 LEU A O 1
ATOM 1994 N N . SER A 1 276 ? 11.149 6.781 -3.828 1.00 95.69 276 SER A N 1
ATOM 1995 C CA . SER A 1 276 ? 12.129 7.841 -3.601 1.00 95.69 276 SER A CA 1
ATOM 1996 C C . SER A 1 276 ? 12.931 7.702 -2.313 1.00 95.69 276 SER A C 1
ATOM 1998 O O . SER A 1 276 ? 12.381 7.472 -1.237 1.00 95.69 276 SER A O 1
ATOM 2000 N N . ASN A 1 277 ? 14.243 7.930 -2.410 1.00 95.56 277 ASN A N 1
ATOM 2001 C CA . ASN A 1 277 ? 15.083 8.203 -1.245 1.00 95.56 277 ASN A CA 1
ATOM 2002 C C . ASN A 1 277 ? 15.596 9.646 -1.295 1.00 95.56 277 ASN A C 1
ATOM 2004 O O . ASN A 1 277 ? 16.509 9.990 -2.041 1.00 95.56 277 ASN A O 1
ATOM 2008 N N . SER A 1 278 ? 14.983 10.495 -0.479 1.00 93.75 278 SER A N 1
ATOM 2009 C CA . SER A 1 278 ? 15.305 11.920 -0.351 1.00 93.75 278 SER A CA 1
ATOM 2010 C C . SER A 1 278 ? 15.937 12.265 1.001 1.00 93.75 278 SER A C 1
ATOM 2012 O O . SER A 1 278 ? 15.911 13.424 1.415 1.00 93.75 278 SER A O 1
ATOM 2014 N N . SER A 1 279 ? 16.442 11.259 1.720 1.00 94.25 279 SER A N 1
ATOM 2015 C CA . SER A 1 279 ? 17.106 11.458 3.006 1.00 94.25 279 SER A CA 1
ATOM 2016 C C . SER A 1 279 ? 18.431 12.208 2.856 1.00 94.25 279 SER A C 1
ATOM 2018 O O . SER A 1 279 ? 19.121 12.133 1.842 1.00 94.25 279 SER A O 1
ATOM 2020 N N . SER A 1 280 ? 18.785 12.943 3.902 1.00 91.06 280 SER A N 1
ATOM 2021 C CA . SER A 1 280 ? 20.109 13.520 4.104 1.00 91.06 280 SER A CA 1
ATOM 2022 C C . SER A 1 280 ? 20.916 12.644 5.062 1.00 91.06 280 SER A C 1
ATOM 2024 O O . SER A 1 280 ? 20.343 11.929 5.880 1.00 91.06 280 SER A O 1
ATOM 2026 N N . GLY A 1 281 ? 22.247 12.690 5.008 1.00 82.56 281 GLY A N 1
ATOM 2027 C CA . GLY A 1 281 ? 23.076 12.092 6.063 1.00 82.56 281 GLY A CA 1
ATOM 2028 C C . GLY A 1 281 ? 23.124 10.558 6.077 1.00 82.56 281 GLY A C 1
ATOM 2029 O O . GLY A 1 281 ? 23.168 9.969 7.154 1.00 82.56 281 GLY A O 1
ATOM 2030 N N . SER A 1 282 ? 23.210 9.923 4.902 1.00 85.69 282 SER A N 1
ATOM 2031 C CA . SER A 1 282 ? 23.428 8.470 4.721 1.00 85.69 282 SER A CA 1
ATOM 2032 C C . SER A 1 282 ? 22.208 7.569 4.953 1.00 85.69 282 SER A C 1
ATOM 2034 O O . SER A 1 282 ? 22.369 6.425 5.375 1.00 85.69 282 SER A O 1
ATOM 2036 N N . GLY A 1 283 ? 20.986 8.044 4.690 1.00 94.62 283 GLY A N 1
ATOM 2037 C CA . GLY A 1 283 ? 19.819 7.157 4.696 1.00 94.62 283 GLY A CA 1
ATOM 2038 C C . GLY A 1 283 ? 19.855 6.171 3.525 1.00 94.62 283 GLY A C 1
ATOM 2039 O O . GLY A 1 283 ? 20.285 6.510 2.415 1.00 94.62 283 GLY A O 1
ATOM 2040 N N . HIS A 1 284 ? 19.414 4.941 3.777 1.00 96.50 284 HIS A N 1
ATOM 2041 C CA . HIS A 1 284 ? 19.487 3.832 2.828 1.00 96.50 284 HIS A CA 1
ATOM 2042 C C . HIS A 1 284 ? 18.100 3.268 2.522 1.00 96.50 284 HIS A C 1
ATOM 2044 O O . HIS A 1 284 ? 17.300 3.056 3.433 1.00 96.50 284 HIS A O 1
ATOM 2050 N N . SER A 1 285 ? 17.811 2.993 1.250 1.00 97.56 285 SER A N 1
ATOM 2051 C CA . SER A 1 285 ? 16.573 2.314 0.852 1.00 97.56 285 SER A CA 1
ATOM 2052 C C . SER A 1 285 ? 16.850 1.085 -0.002 1.00 97.56 285 SER A C 1
ATOM 2054 O O . SER A 1 285 ? 17.595 1.182 -0.976 1.00 97.56 285 SER A O 1
ATOM 2056 N N . ASN A 1 286 ? 16.213 -0.035 0.329 1.00 97.94 286 ASN A N 1
ATOM 2057 C CA . ASN A 1 286 ? 16.204 -1.252 -0.472 1.00 97.94 286 ASN A CA 1
ATOM 2058 C C . ASN A 1 286 ? 14.789 -1.501 -1.003 1.00 97.94 286 ASN A C 1
ATOM 2060 O O . ASN A 1 286 ? 13.859 -1.684 -0.217 1.00 97.94 286 ASN A O 1
ATOM 2064 N N . PHE A 1 287 ? 14.631 -1.504 -2.324 1.00 98.38 287 PHE A N 1
ATOM 2065 C CA . PHE A 1 287 ? 13.343 -1.724 -2.977 1.00 98.38 287 PHE A CA 1
ATOM 2066 C C . PHE A 1 287 ? 13.339 -3.029 -3.773 1.00 98.38 287 PHE A C 1
ATOM 2068 O O . PHE A 1 287 ? 14.190 -3.233 -4.634 1.00 98.38 287 PHE A O 1
ATOM 2075 N N . GLU A 1 288 ? 12.349 -3.883 -3.532 1.00 98.50 288 GLU A N 1
ATOM 2076 C CA . GLU A 1 288 ? 12.070 -5.070 -4.347 1.00 98.50 288 GLU A CA 1
ATOM 2077 C C . GLU A 1 288 ? 10.708 -4.887 -5.020 1.00 98.50 288 GLU A C 1
ATOM 2079 O O . GLU A 1 288 ? 9.678 -4.899 -4.352 1.00 98.50 288 GLU A O 1
ATOM 2084 N N . VAL A 1 289 ? 10.689 -4.691 -6.337 1.00 98.81 289 VAL A N 1
ATOM 2085 C CA . VAL A 1 289 ? 9.465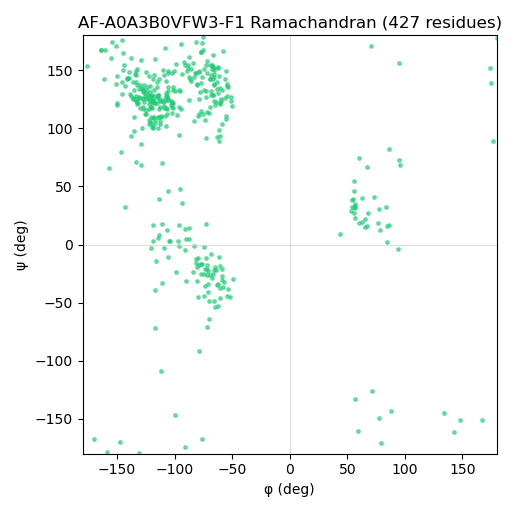 -4.507 -7.124 1.00 98.81 289 VAL A CA 1
ATOM 2086 C C . VAL A 1 289 ? 9.325 -5.685 -8.071 1.00 98.81 289 VAL A C 1
ATOM 2088 O O . VAL A 1 289 ? 10.012 -5.760 -9.093 1.00 98.81 289 VAL A O 1
ATOM 2091 N N . VAL A 1 290 ? 8.470 -6.634 -7.696 1.00 98.75 290 VAL A N 1
ATOM 2092 C CA . VAL A 1 290 ? 8.397 -7.939 -8.356 1.00 98.75 290 VAL A CA 1
ATOM 2093 C C . VAL A 1 290 ? 6.975 -8.261 -8.786 1.00 98.75 290 VAL A C 1
ATOM 2095 O O . VAL A 1 290 ? 6.049 -8.140 -7.994 1.00 98.75 290 VAL A O 1
ATOM 2098 N N . ASN A 1 291 ? 6.786 -8.718 -10.022 1.00 98.69 291 ASN A N 1
ATOM 2099 C CA . ASN A 1 291 ? 5.497 -9.249 -10.473 1.00 98.69 291 ASN A CA 1
ATOM 2100 C C . ASN A 1 291 ? 4.306 -8.285 -10.338 1.00 98.69 291 ASN A C 1
ATOM 2102 O O . ASN A 1 291 ? 3.184 -8.703 -10.096 1.00 98.69 291 ASN A O 1
ATOM 2106 N N . ASN A 1 292 ? 4.505 -6.982 -10.524 1.00 98.94 292 ASN A N 1
ATOM 2107 C CA . ASN A 1 292 ? 3.393 -6.026 -10.560 1.00 98.94 292 ASN A CA 1
ATOM 2108 C C . ASN A 1 292 ? 2.859 -5.867 -11.992 1.00 98.94 292 ASN A C 1
ATOM 2110 O O . ASN A 1 292 ? 3.630 -5.946 -12.949 1.00 98.94 292 ASN A O 1
ATOM 2114 N N . THR A 1 293 ? 1.562 -5.590 -12.140 1.00 98.88 293 THR A N 1
ATOM 2115 C CA . THR A 1 293 ? 0.941 -5.232 -13.426 1.00 98.88 293 THR A CA 1
ATOM 2116 C C . THR A 1 293 ? 0.488 -3.777 -13.392 1.00 98.88 293 THR A C 1
ATOM 2118 O O . THR A 1 293 ? -0.463 -3.416 -12.700 1.00 98.88 293 THR A O 1
ATOM 2121 N N . LEU A 1 294 ? 1.168 -2.931 -14.163 1.00 98.75 294 LEU A N 1
ATOM 2122 C CA . LEU A 1 294 ? 0.937 -1.492 -14.242 1.00 98.75 294 LEU A CA 1
ATOM 2123 C C . LEU A 1 294 ? 0.537 -1.150 -15.677 1.00 98.75 294 LEU A C 1
ATOM 2125 O O . LEU A 1 294 ? 1.389 -1.084 -16.564 1.00 98.75 294 LEU A O 1
ATOM 2129 N N . ALA A 1 295 ? -0.755 -0.944 -15.922 1.00 98.25 295 ALA A N 1
ATOM 2130 C CA . ALA A 1 295 ? -1.262 -0.729 -17.273 1.00 98.25 295 ALA A CA 1
ATOM 2131 C C . ALA A 1 295 ? -2.230 0.447 -17.364 1.00 98.25 295 ALA A C 1
ATOM 2133 O O . ALA A 1 295 ? -2.976 0.717 -16.426 1.00 98.25 295 ALA A O 1
ATOM 2134 N N . PHE A 1 296 ? -2.247 1.116 -18.521 1.00 97.62 296 PHE A N 1
ATOM 2135 C CA . PHE A 1 296 ? -3.164 2.232 -18.794 1.00 97.62 296 PHE A CA 1
ATOM 2136 C C . PHE A 1 296 ? -3.046 3.347 -17.745 1.00 97.62 296 PHE A C 1
ATOM 2138 O O . PHE A 1 296 ? -4.030 3.836 -17.194 1.00 97.62 296 PHE A O 1
ATOM 2145 N N . ASN A 1 297 ? -1.802 3.705 -17.444 1.00 97.06 297 ASN A N 1
ATOM 2146 C CA . ASN A 1 297 ? -1.451 4.800 -16.551 1.00 97.06 297 ASN A CA 1
ATOM 2147 C C . ASN A 1 297 ? -0.883 5.961 -17.372 1.00 97.06 297 ASN A C 1
ATOM 2149 O O . ASN A 1 297 ? -0.543 5.823 -18.546 1.00 97.06 297 ASN A O 1
ATOM 2153 N N . GLN A 1 298 ? -0.707 7.122 -16.768 1.00 95.81 298 GLN A N 1
ATOM 2154 C CA . GLN A 1 298 ? 0.100 8.166 -17.371 1.00 95.81 298 GLN A CA 1
ATOM 2155 C C . GLN A 1 298 ? 1.580 7.809 -17.248 1.00 95.81 298 GLN A C 1
ATOM 2157 O O . GLN A 1 298 ? 2.334 7.916 -18.221 1.00 95.81 298 GLN A O 1
ATOM 2162 N N . ARG A 1 299 ? 1.988 7.339 -16.065 1.00 96.56 299 ARG A N 1
ATOM 2163 C CA . ARG A 1 299 ? 3.338 6.847 -15.802 1.00 96.56 299 ARG A CA 1
ATOM 2164 C C . ARG A 1 299 ? 3.304 5.508 -15.069 1.00 96.56 299 ARG A C 1
ATOM 2166 O O . ARG A 1 299 ? 2.526 5.349 -14.136 1.00 96.56 299 ARG A O 1
ATOM 2173 N N . GLY A 1 300 ? 4.155 4.561 -15.460 1.00 97.56 300 GLY A N 1
ATOM 2174 C CA . GLY A 1 300 ? 4.267 3.258 -14.798 1.00 97.56 300 GLY A CA 1
ATOM 2175 C C . GLY A 1 300 ? 5.091 3.342 -13.512 1.00 97.56 300 GLY A C 1
ATOM 2176 O O . GLY A 1 300 ? 4.557 3.633 -12.445 1.00 97.56 300 GLY A O 1
ATOM 2177 N N . ILE A 1 301 ? 6.400 3.114 -13.605 1.00 98.00 301 ILE A N 1
ATOM 2178 C CA . ILE A 1 301 ? 7.326 3.182 -12.467 1.00 98.00 301 ILE A CA 1
ATOM 2179 C C . ILE A 1 301 ? 8.194 4.433 -12.564 1.00 98.00 301 ILE A C 1
ATOM 2181 O O . ILE A 1 301 ? 8.849 4.678 -13.581 1.00 98.00 301 ILE A O 1
ATOM 2185 N N . SER A 1 302 ? 8.261 5.182 -11.466 1.00 96.12 302 SER A N 1
ATOM 2186 C CA . SER A 1 302 ? 9.257 6.227 -11.260 1.00 96.12 302 SER A CA 1
ATOM 2187 C C . SER A 1 302 ? 10.116 5.912 -10.042 1.00 96.12 302 SER A C 1
ATOM 2189 O O . SER A 1 302 ? 9.608 5.770 -8.933 1.00 96.12 302 SER A O 1
ATOM 2191 N N . TYR A 1 303 ? 11.428 5.838 -10.238 1.00 96.81 303 TYR A N 1
ATOM 2192 C CA . TYR A 1 303 ? 12.397 5.622 -9.172 1.00 96.81 303 TYR A CA 1
ATOM 2193 C C . TYR A 1 303 ? 13.460 6.716 -9.198 1.00 96.81 303 TYR A C 1
ATOM 2195 O O . TYR A 1 303 ? 14.015 7.025 -10.249 1.00 96.81 303 TYR A O 1
ATOM 2203 N N . GLY A 1 304 ? 13.738 7.331 -8.051 1.00 94.50 304 GLY A N 1
ATOM 2204 C CA . GLY A 1 304 ? 14.754 8.375 -7.955 1.00 94.50 304 GLY A CA 1
ATOM 2205 C C . GLY A 1 304 ? 15.072 8.776 -6.522 1.00 94.50 304 GLY A C 1
ATOM 2206 O O . GLY A 1 304 ? 14.698 8.106 -5.563 1.00 94.50 304 GLY A O 1
ATOM 2207 N N . GLY A 1 305 ? 15.780 9.887 -6.355 1.00 92.62 305 GLY A N 1
ATOM 2208 C CA . GLY A 1 305 ? 16.107 10.421 -5.039 1.00 92.62 305 GLY A CA 1
ATOM 2209 C C . GLY A 1 305 ? 17.171 11.499 -5.096 1.00 92.62 305 GLY A C 1
ATOM 2210 O O . GLY A 1 305 ? 17.220 12.257 -6.059 1.00 92.62 305 GLY A O 1
ATOM 2211 N N . ARG A 1 306 ? 17.944 11.624 -4.016 1.00 92.94 306 ARG A N 1
ATOM 2212 C CA . ARG A 1 306 ? 18.870 12.741 -3.788 1.00 92.94 306 ARG A CA 1
ATOM 2213 C C . ARG A 1 306 ? 20.241 12.251 -3.326 1.00 92.94 306 ARG A C 1
ATOM 2215 O O . ARG A 1 306 ? 20.606 12.421 -2.161 1.00 92.94 306 ARG A O 1
ATOM 2222 N N . GLU A 1 307 ? 20.999 11.630 -4.231 1.00 92.19 307 GLU A N 1
ATOM 2223 C CA . GLU A 1 307 ? 22.385 11.210 -3.954 1.00 92.19 307 GLU A CA 1
ATOM 2224 C C . GLU A 1 307 ? 23.263 12.412 -3.562 1.00 92.19 307 GLU A C 1
ATOM 2226 O O . GLU A 1 307 ? 24.130 12.302 -2.697 1.00 92.19 307 GLU A O 1
ATOM 2231 N N . ASP A 1 308 ? 22.958 13.601 -4.090 1.00 92.69 308 ASP A N 1
ATOM 2232 C CA . ASP A 1 308 ? 23.602 14.865 -3.719 1.00 92.69 308 ASP A CA 1
ATOM 2233 C C . ASP A 1 308 ? 23.473 15.217 -2.222 1.00 92.69 308 ASP A C 1
ATOM 2235 O O . ASP A 1 308 ? 24.282 15.982 -1.696 1.00 92.69 308 ASP A O 1
ATOM 2239 N N . LEU A 1 309 ? 22.489 14.642 -1.517 1.00 93.31 309 LEU A N 1
ATOM 2240 C CA . LEU A 1 309 ? 22.305 14.764 -0.064 1.00 93.31 309 LEU A CA 1
ATOM 2241 C C . LEU A 1 309 ? 22.890 13.578 0.729 1.00 93.31 309 LEU A C 1
ATOM 2243 O O . LEU A 1 309 ? 22.780 13.531 1.961 1.00 93.31 309 LEU A O 1
ATOM 2247 N N . GLY A 1 310 ? 23.530 12.632 0.041 1.00 92.69 310 GLY A N 1
ATOM 2248 C CA . GLY A 1 310 ? 24.085 11.405 0.602 1.00 92.69 310 GLY A CA 1
ATOM 2249 C C . GLY A 1 310 ? 23.073 10.266 0.740 1.00 92.69 310 GLY A C 1
ATOM 2250 O O . GLY A 1 310 ? 23.336 9.328 1.491 1.00 92.69 310 GLY A O 1
ATOM 2251 N N . ALA A 1 311 ? 21.918 10.342 0.070 1.00 95.19 311 ALA A N 1
ATOM 2252 C CA . ALA A 1 311 ? 20.990 9.219 -0.008 1.00 95.19 311 ALA A CA 1
ATOM 2253 C C . ALA A 1 311 ? 21.623 8.066 -0.797 1.00 95.19 311 ALA A C 1
ATOM 2255 O O . ALA A 1 311 ? 22.219 8.280 -1.850 1.00 95.19 311 ALA A O 1
ATOM 2256 N N . THR A 1 312 ? 21.445 6.837 -0.321 1.00 95.38 312 THR A N 1
ATOM 2257 C CA . THR A 1 312 ? 21.846 5.629 -1.056 1.00 95.38 312 THR A CA 1
ATOM 2258 C C . THR A 1 312 ? 20.639 4.732 -1.264 1.00 95.38 312 THR A C 1
ATOM 2260 O O . THR A 1 312 ? 19.746 4.667 -0.416 1.00 95.38 312 THR A O 1
ATOM 2263 N N . SER A 1 313 ? 20.571 4.036 -2.391 1.00 95.62 313 SER A N 1
ATOM 2264 C CA . SER A 1 313 ? 19.466 3.119 -2.629 1.00 95.62 313 SER A CA 1
ATOM 2265 C C . SER A 1 313 ? 19.876 1.969 -3.533 1.00 95.62 313 SER A C 1
ATOM 2267 O O . SER A 1 313 ? 20.594 2.169 -4.510 1.00 95.62 313 SER A O 1
ATOM 2269 N N . ASN A 1 314 ? 19.413 0.775 -3.176 1.00 96.25 314 ASN A N 1
ATOM 2270 C CA . ASN A 1 314 ? 19.423 -0.403 -4.026 1.00 96.25 314 ASN A CA 1
ATOM 2271 C C . ASN A 1 314 ? 17.986 -0.674 -4.460 1.00 96.25 314 ASN A C 1
ATOM 2273 O O . ASN A 1 314 ? 17.053 -0.526 -3.665 1.00 96.25 314 ASN A O 1
ATOM 2277 N N . ALA A 1 315 ? 17.808 -1.076 -5.711 1.00 97.44 315 ALA A N 1
ATOM 2278 C CA . ALA A 1 315 ? 16.500 -1.444 -6.219 1.00 97.44 315 ALA A CA 1
ATOM 2279 C C . ALA A 1 315 ? 16.603 -2.650 -7.149 1.00 97.44 315 ALA A C 1
ATOM 2281 O O . ALA A 1 315 ? 17.553 -2.774 -7.923 1.00 97.44 315 ALA A O 1
ATOM 2282 N N . MET A 1 316 ? 15.609 -3.525 -7.073 1.00 97.94 316 MET A N 1
ATOM 2283 C CA . MET A 1 316 ? 15.419 -4.645 -7.978 1.00 97.94 316 MET A CA 1
ATOM 2284 C C . MET A 1 316 ? 14.034 -4.542 -8.610 1.00 97.94 316 MET A C 1
ATOM 2286 O O . MET A 1 316 ? 13.036 -4.481 -7.894 1.00 97.94 316 MET A O 1
ATOM 2290 N N . PHE A 1 317 ? 13.979 -4.556 -9.938 1.00 98.56 317 PHE A N 1
ATOM 2291 C CA . PHE A 1 317 ? 12.746 -4.558 -10.722 1.00 98.56 317 PHE A CA 1
ATOM 2292 C C . PHE A 1 317 ? 12.733 -5.804 -11.600 1.00 98.56 317 PHE A C 1
ATOM 2294 O O . PHE A 1 317 ? 13.496 -5.888 -12.564 1.00 98.56 317 PHE A O 1
ATOM 2301 N N . MET A 1 318 ? 11.911 -6.784 -11.231 1.00 98.56 318 MET A N 1
ATOM 2302 C CA . MET A 1 318 ? 11.867 -8.091 -11.888 1.00 98.56 318 MET A CA 1
ATOM 2303 C C . MET A 1 318 ? 10.436 -8.512 -12.171 1.00 98.56 318 MET A C 1
ATOM 2305 O O . MET A 1 318 ? 9.538 -8.289 -11.362 1.00 98.56 318 MET A O 1
ATOM 2309 N N . ASN A 1 319 ? 10.225 -9.206 -13.277 1.00 98.75 319 ASN A N 1
ATOM 2310 C CA . ASN A 1 319 ? 8.959 -9.849 -13.600 1.00 98.75 319 ASN A CA 1
ATOM 2311 C C . ASN A 1 319 ? 7.754 -8.900 -13.702 1.00 98.75 319 ASN A C 1
ATOM 2313 O O . ASN A 1 319 ? 6.622 -9.353 -13.581 1.00 98.75 319 ASN A O 1
ATOM 2317 N N . ASN A 1 320 ? 7.934 -7.588 -13.865 1.00 98.88 320 ASN A N 1
ATOM 2318 C CA . ASN A 1 320 ? 6.809 -6.650 -13.909 1.00 98.88 320 ASN A CA 1
ATOM 2319 C C . ASN A 1 320 ? 6.244 -6.538 -15.328 1.00 98.88 320 ASN A C 1
ATOM 2321 O O . ASN A 1 320 ? 6.987 -6.640 -16.299 1.00 98.88 320 ASN A O 1
ATOM 2325 N N . ILE A 1 321 ? 4.949 -6.245 -15.448 1.00 98.88 321 ILE A N 1
ATOM 2326 C CA . ILE A 1 321 ? 4.340 -5.761 -16.690 1.00 98.88 321 ILE A CA 1
ATOM 2327 C C . ILE A 1 321 ? 4.106 -4.257 -16.559 1.00 98.88 321 ILE A C 1
ATOM 2329 O O . ILE A 1 321 ? 3.400 -3.811 -15.654 1.00 98.88 321 ILE A O 1
ATOM 2333 N N . ILE A 1 322 ? 4.664 -3.477 -17.484 1.00 98.81 322 ILE A N 1
ATOM 2334 C CA . ILE A 1 322 ? 4.494 -2.026 -17.567 1.00 98.81 322 ILE A CA 1
ATOM 2335 C C . ILE A 1 322 ? 4.053 -1.677 -18.984 1.00 98.81 322 ILE A C 1
ATOM 2337 O O . ILE A 1 322 ? 4.872 -1.612 -19.907 1.00 98.81 322 ILE A O 1
ATOM 2341 N N . ALA A 1 323 ? 2.754 -1.450 -19.166 1.00 98.69 323 ALA A N 1
ATOM 2342 C CA . ALA A 1 323 ? 2.173 -1.356 -20.497 1.00 98.69 323 ALA A CA 1
ATOM 2343 C C . ALA A 1 323 ? 1.239 -0.160 -20.698 1.00 98.69 323 ALA A C 1
ATOM 2345 O O . ALA A 1 323 ? 0.567 0.305 -19.778 1.00 98.69 323 ALA A O 1
ATOM 2346 N N . PHE A 1 324 ? 1.159 0.317 -21.940 1.00 98.38 324 PHE A N 1
ATOM 2347 C CA . PHE A 1 324 ? 0.178 1.315 -22.379 1.00 98.38 324 PHE A CA 1
ATOM 2348 C C . PHE A 1 324 ? 0.190 2.616 -21.560 1.00 98.38 324 PHE A C 1
ATOM 2350 O O . PHE A 1 324 ? -0.852 3.245 -21.366 1.00 98.38 324 PHE A O 1
ATOM 2357 N N . SER A 1 325 ? 1.361 3.023 -21.058 1.00 97.56 325 SER A N 1
ATOM 2358 C CA . SER A 1 325 ? 1.507 4.281 -20.327 1.00 97.56 325 SER A CA 1
ATOM 2359 C C . SER A 1 325 ? 1.583 5.472 -21.280 1.00 97.56 325 SER A C 1
ATOM 2361 O O . SER A 1 325 ? 2.449 5.522 -22.159 1.00 97.56 325 SER A O 1
ATOM 2363 N N . SER A 1 326 ? 0.714 6.468 -21.092 1.00 96.44 326 SER A N 1
ATOM 2364 C CA . SER A 1 326 ? 0.568 7.582 -22.042 1.00 96.44 326 SER A CA 1
ATOM 2365 C C . SER A 1 326 ? 1.741 8.576 -22.051 1.00 96.44 326 SER A C 1
ATOM 2367 O O . SER A 1 326 ? 1.896 9.310 -23.027 1.00 96.44 326 SER A O 1
ATOM 2369 N N . GLN A 1 327 ? 2.593 8.592 -21.015 1.00 95.31 327 GLN A N 1
ATOM 2370 C CA . GLN A 1 327 ? 3.848 9.358 -20.985 1.00 95.31 327 GLN A CA 1
ATOM 2371 C C . GLN A 1 327 ? 5.086 8.466 -20.868 1.00 95.31 327 GLN A C 1
ATOM 2373 O O . GLN A 1 327 ? 5.861 8.360 -21.816 1.00 95.31 327 GLN A O 1
ATOM 2378 N N . SER A 1 328 ? 5.320 7.862 -19.703 1.00 95.56 328 SER A N 1
ATOM 2379 C CA . SER A 1 328 ? 6.537 7.085 -19.452 1.00 95.56 328 SER A CA 1
ATOM 2380 C C . SER A 1 328 ? 6.216 5.763 -18.782 1.00 95.56 328 SER A C 1
ATOM 2382 O O . SER A 1 328 ? 5.615 5.765 -17.713 1.00 95.56 328 SER A O 1
ATOM 2384 N N . GLY A 1 329 ? 6.646 4.645 -19.359 1.00 96.69 329 GLY A N 1
ATOM 2385 C CA . GLY A 1 329 ? 6.470 3.338 -18.734 1.00 96.69 329 GLY A CA 1
ATOM 2386 C C . GLY A 1 329 ? 7.370 3.209 -17.519 1.00 96.69 329 GLY A C 1
ATOM 2387 O O . GLY A 1 329 ? 6.897 3.142 -16.389 1.00 96.69 329 GLY A O 1
ATOM 2388 N N . PHE A 1 330 ? 8.677 3.247 -17.745 1.00 95.88 330 PHE A N 1
ATOM 2389 C CA . PHE A 1 330 ? 9.662 3.014 -16.697 1.00 95.88 330 PHE A CA 1
ATOM 2390 C C . PHE A 1 330 ? 10.739 4.099 -16.696 1.00 95.88 330 PHE A C 1
ATOM 2392 O O . PHE A 1 330 ? 11.336 4.383 -17.733 1.00 95.88 330 PHE A O 1
ATOM 2399 N N . SER A 1 331 ? 10.975 4.729 -15.544 1.00 95.62 331 SER A N 1
ATOM 2400 C CA . SER A 1 331 ? 11.986 5.768 -15.356 1.00 95.62 331 SER A CA 1
ATOM 2401 C C . SER A 1 331 ? 12.843 5.500 -14.121 1.00 95.62 331 SER A C 1
ATOM 2403 O O . SER A 1 331 ? 12.331 5.497 -13.000 1.00 95.62 331 SER A O 1
ATOM 2405 N N . ILE A 1 332 ? 14.155 5.382 -14.326 1.00 94.94 332 ILE A N 1
ATOM 2406 C CA . ILE A 1 332 ? 15.171 5.277 -13.274 1.00 94.94 332 ILE A CA 1
ATOM 2407 C C . ILE A 1 332 ? 15.998 6.566 -13.263 1.00 94.94 332 ILE A C 1
ATOM 2409 O O . ILE A 1 332 ? 16.573 6.966 -14.275 1.00 94.94 332 ILE A O 1
ATOM 2413 N N . GLY A 1 333 ? 16.053 7.236 -12.113 1.00 90.56 333 GLY A N 1
ATOM 2414 C CA . GLY A 1 333 ? 16.892 8.411 -11.906 1.0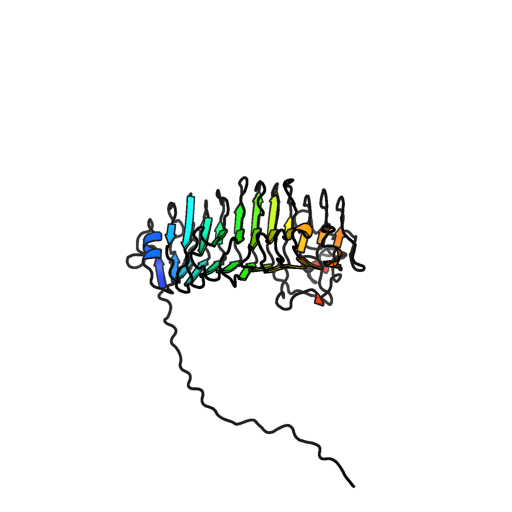0 90.56 333 GLY A CA 1
ATOM 2415 C C . GLY A 1 333 ? 18.370 8.072 -12.095 1.00 90.56 333 GLY A C 1
ATOM 2416 O O . GLY A 1 333 ? 18.847 7.063 -11.577 1.00 90.56 333 GLY A O 1
ATOM 2417 N N . GLY A 1 334 ? 19.097 8.924 -12.826 1.00 86.81 334 GLY A N 1
ATOM 2418 C CA . GLY A 1 334 ? 20.493 8.671 -13.208 1.00 86.81 334 GLY A CA 1
ATOM 2419 C C . GLY A 1 334 ? 21.412 8.350 -12.026 1.00 86.81 334 GLY A C 1
ATOM 2420 O O . GLY A 1 334 ? 22.232 7.441 -12.134 1.00 86.81 334 GLY A O 1
ATOM 2421 N N . ASP A 1 335 ? 21.198 9.023 -10.896 1.00 84.38 335 ASP A N 1
ATOM 2422 C CA . ASP A 1 335 ? 21.955 8.863 -9.647 1.00 84.38 335 ASP A CA 1
ATOM 2423 C C . ASP A 1 335 ? 21.905 7.427 -9.082 1.00 84.38 335 ASP A C 1
ATOM 2425 O O . ASP A 1 335 ? 22.836 6.973 -8.428 1.00 84.38 335 ASP A O 1
ATOM 2429 N N . PHE A 1 336 ? 20.843 6.664 -9.369 1.00 88.69 336 PHE A N 1
ATOM 2430 C CA . PHE A 1 336 ? 20.666 5.297 -8.852 1.00 88.69 336 PHE A CA 1
ATOM 2431 C C . PHE A 1 336 ? 20.698 4.213 -9.931 1.00 88.69 336 PHE A C 1
ATOM 2433 O O . PHE A 1 336 ? 20.508 3.031 -9.643 1.00 88.69 336 PHE A O 1
ATOM 2440 N N . ASN A 1 337 ? 20.988 4.574 -11.182 1.00 87.06 337 ASN A N 1
ATOM 2441 C CA . ASN A 1 337 ? 21.018 3.602 -12.272 1.00 87.06 337 ASN A CA 1
ATOM 2442 C C . ASN A 1 337 ? 22.100 2.524 -12.062 1.00 87.06 337 ASN A C 1
ATOM 2444 O O . ASN A 1 337 ? 21.897 1.368 -12.409 1.00 87.06 337 ASN A O 1
ATOM 2448 N N . ALA A 1 338 ? 23.235 2.877 -11.449 1.00 87.25 338 ALA A N 1
ATOM 2449 C CA . ALA A 1 338 ? 24.347 1.948 -11.224 1.00 87.25 338 ALA A CA 1
ATOM 2450 C C . ALA A 1 338 ? 24.090 0.905 -10.117 1.00 87.25 338 ALA A C 1
ATOM 2452 O O . ALA A 1 338 ? 24.759 -0.127 -10.089 1.00 87.25 338 ALA A O 1
ATOM 2453 N N . THR A 1 339 ? 23.156 1.172 -9.201 1.00 91.00 339 THR A N 1
ATOM 2454 C CA . THR A 1 339 ? 22.798 0.289 -8.075 1.00 91.00 339 THR A CA 1
ATOM 2455 C C . THR A 1 339 ? 21.479 -0.448 -8.303 1.00 91.00 339 THR A C 1
ATOM 2457 O O . THR A 1 339 ? 21.019 -1.186 -7.430 1.00 91.00 339 THR A O 1
ATOM 2460 N N . THR A 1 340 ? 20.870 -0.259 -9.474 1.00 95.62 340 THR A N 1
ATOM 2461 C CA . THR A 1 340 ? 19.607 -0.892 -9.834 1.00 95.62 340 THR A CA 1
ATOM 2462 C C . THR A 1 340 ? 19.843 -2.166 -10.627 1.00 95.62 340 THR A C 1
ATOM 2464 O O . THR A 1 340 ? 20.586 -2.174 -11.607 1.00 95.62 340 THR A O 1
ATOM 2467 N N . ILE A 1 341 ? 19.156 -3.233 -10.234 1.00 96.44 341 ILE A N 1
ATOM 2468 C CA . ILE A 1 341 ? 19.038 -4.458 -11.016 1.00 96.44 341 ILE A CA 1
ATOM 2469 C C . ILE A 1 341 ? 17.657 -4.447 -11.673 1.00 96.44 341 ILE A C 1
ATOM 2471 O O . ILE A 1 341 ? 16.634 -4.424 -10.995 1.00 96.44 341 ILE A O 1
ATOM 2475 N N . ASN A 1 342 ? 17.625 -4.451 -12.998 1.00 96.38 342 ASN A N 1
ATOM 2476 C CA . ASN A 1 342 ? 16.409 -4.476 -13.802 1.00 96.38 342 ASN A CA 1
ATOM 2477 C C . ASN A 1 342 ? 16.584 -5.554 -14.875 1.00 96.38 342 ASN A C 1
ATOM 2479 O O . ASN A 1 342 ? 17.546 -5.479 -15.641 1.00 96.38 342 ASN A O 1
ATOM 2483 N N . ASP A 1 343 ? 15.701 -6.547 -14.893 1.00 97.81 343 ASP A N 1
ATOM 2484 C CA . ASP A 1 343 ? 15.663 -7.590 -15.921 1.00 97.81 343 ASP A CA 1
ATOM 2485 C C . ASP A 1 343 ? 14.318 -8.333 -15.874 1.00 97.81 343 ASP A C 1
ATOM 2487 O O . ASP A 1 343 ? 13.576 -8.206 -14.897 1.00 97.81 343 ASP A O 1
ATOM 2491 N N . TYR A 1 344 ? 14.018 -9.136 -16.897 1.00 98.56 344 TYR A N 1
ATOM 2492 C CA . TYR A 1 344 ? 12.784 -9.929 -16.977 1.00 98.56 344 TYR A CA 1
ATOM 2493 C C . TYR A 1 344 ? 11.508 -9.090 -16.803 1.00 98.56 344 TYR A C 1
ATOM 2495 O O . TYR A 1 344 ? 10.581 -9.521 -16.130 1.00 98.56 344 TYR A O 1
ATOM 2503 N N . ASN A 1 345 ? 11.431 -7.875 -17.342 1.00 98.75 345 ASN A N 1
ATOM 2504 C CA . ASN A 1 345 ? 10.194 -7.088 -17.324 1.00 98.75 345 ASN A CA 1
ATOM 2505 C C . ASN A 1 345 ? 9.548 -7.069 -18.712 1.00 98.75 345 ASN A C 1
ATOM 2507 O O . ASN A 1 345 ? 10.245 -7.047 -19.719 1.00 98.75 345 ASN A O 1
ATOM 2511 N N . LEU A 1 346 ? 8.218 -7.011 -18.781 1.00 98.81 346 LEU A N 1
ATOM 2512 C CA . LEU A 1 346 ? 7.504 -6.726 -20.024 1.00 98.81 346 LEU A CA 1
ATOM 2513 C C . LEU A 1 346 ? 7.198 -5.233 -20.107 1.00 98.81 346 LEU A C 1
ATOM 2515 O O . LEU A 1 346 ? 6.423 -4.710 -19.304 1.00 98.81 346 LEU A O 1
ATOM 2519 N N . ILE A 1 347 ? 7.769 -4.554 -21.100 1.00 98.44 347 ILE A N 1
ATOM 2520 C CA . ILE A 1 347 ? 7.631 -3.112 -21.310 1.00 98.44 347 ILE A CA 1
ATOM 2521 C C . ILE A 1 347 ? 7.055 -2.862 -22.706 1.00 98.44 347 ILE A C 1
ATOM 2523 O O . ILE A 1 347 ? 7.753 -3.004 -23.705 1.00 98.44 347 ILE A O 1
ATOM 2527 N N . PHE A 1 348 ? 5.788 -2.449 -22.799 1.00 98.62 348 PHE A N 1
ATOM 2528 C CA . PHE A 1 348 ? 5.106 -2.365 -24.098 1.00 98.62 348 PHE A CA 1
ATOM 2529 C C . PHE A 1 348 ? 4.178 -1.158 -24.247 1.00 98.62 348 PHE A C 1
ATOM 2531 O O . PHE A 1 348 ? 3.489 -0.756 -23.317 1.00 98.62 348 PHE A O 1
ATOM 2538 N N . GLY A 1 349 ? 4.119 -0.568 -25.443 1.00 98.19 349 GLY A N 1
ATOM 2539 C CA . GLY A 1 349 ? 3.120 0.461 -25.765 1.00 98.19 349 GLY A CA 1
ATOM 2540 C C . GLY A 1 349 ? 3.202 1.743 -24.921 1.00 98.19 349 GLY A C 1
ATOM 2541 O O . GLY A 1 349 ? 2.226 2.486 -24.848 1.00 98.19 349 GLY A O 1
ATOM 2542 N N . ASN A 1 350 ? 4.340 2.006 -24.272 1.00 97.94 350 ASN A N 1
ATOM 2543 C CA . ASN A 1 350 ? 4.578 3.226 -23.500 1.00 97.94 350 ASN A CA 1
ATOM 2544 C C . ASN A 1 350 ? 5.120 4.335 -24.413 1.00 97.94 350 ASN A C 1
ATOM 2546 O O . ASN A 1 350 ? 5.925 4.060 -25.302 1.00 97.94 350 ASN A O 1
ATOM 2550 N N . ALA A 1 351 ? 4.744 5.597 -24.183 1.00 97.31 351 ALA A N 1
ATOM 2551 C CA . ALA A 1 351 ? 5.225 6.694 -25.035 1.00 97.31 351 ALA A CA 1
ATOM 2552 C C . ALA A 1 351 ? 6.742 6.958 -24.903 1.00 97.31 351 ALA A C 1
ATOM 2554 O O . ALA A 1 351 ? 7.381 7.404 -25.856 1.00 97.31 351 ALA A O 1
ATOM 2555 N N . SER A 1 352 ? 7.333 6.672 -23.741 1.00 96.44 352 SER A N 1
ATOM 2556 C CA . SER A 1 352 ? 8.778 6.737 -23.502 1.00 96.44 352 SER A CA 1
ATOM 2557 C C . SER A 1 352 ? 9.200 5.816 -22.357 1.00 96.44 352 SER A C 1
ATOM 2559 O O . SER A 1 352 ? 8.378 5.438 -21.523 1.00 96.44 352 SER A O 1
ATOM 2561 N N . ASN A 1 353 ? 10.486 5.472 -22.296 1.00 96.12 353 ASN A N 1
ATOM 2562 C CA . ASN A 1 353 ? 11.112 4.809 -21.153 1.00 96.12 353 ASN A CA 1
ATOM 2563 C C . ASN A 1 353 ? 12.514 5.410 -20.936 1.00 96.12 353 ASN A C 1
ATOM 2565 O O . ASN A 1 353 ? 13.198 5.752 -21.901 1.00 96.12 353 ASN A O 1
ATOM 2569 N N . PHE A 1 354 ? 12.935 5.548 -19.680 1.00 94.88 354 PHE A N 1
ATOM 2570 C CA . PHE A 1 354 ? 14.188 6.185 -19.261 1.00 94.88 354 PHE A CA 1
ATOM 2571 C C . PHE A 1 354 ? 14.953 5.256 -18.316 1.00 94.88 354 PHE A C 1
ATOM 2573 O O . PHE A 1 354 ? 15.052 5.498 -17.114 1.00 94.88 354 PHE A O 1
ATOM 2580 N N . TYR A 1 355 ? 15.444 4.151 -18.865 1.00 94.25 355 TYR A N 1
ATOM 2581 C CA . TYR A 1 355 ? 16.188 3.130 -18.136 1.00 94.25 355 TYR A CA 1
ATOM 2582 C C . TYR A 1 355 ? 17.126 2.378 -19.090 1.00 94.25 355 TYR A C 1
ATOM 2584 O O . TYR A 1 355 ? 17.111 2.622 -20.297 1.00 94.25 355 TYR A O 1
ATOM 2592 N N . THR A 1 356 ? 17.965 1.494 -18.550 1.00 93.25 356 THR A N 1
ATOM 2593 C CA . THR A 1 356 ? 18.764 0.558 -19.354 1.00 93.25 356 THR A CA 1
ATOM 2594 C C . THR A 1 356 ? 18.044 -0.790 -19.388 1.00 93.25 356 THR A C 1
ATOM 2596 O O . THR A 1 356 ? 17.992 -1.415 -18.330 1.00 93.25 356 THR A O 1
ATOM 2599 N N . PRO A 1 357 ? 17.505 -1.237 -20.541 1.00 93.50 357 PRO A N 1
ATOM 2600 C CA . PRO A 1 357 ? 16.805 -2.515 -20.642 1.00 93.50 357 PRO A CA 1
ATOM 2601 C C . PRO A 1 357 ? 17.647 -3.705 -20.189 1.00 93.50 357 PRO A C 1
ATOM 2603 O O . PRO A 1 357 ? 18.858 -3.757 -20.434 1.00 93.50 357 PRO A O 1
ATOM 2606 N N . GLY A 1 358 ? 16.985 -4.652 -19.529 1.00 95.31 358 GLY A N 1
ATOM 2607 C CA . GLY A 1 358 ? 17.539 -5.961 -19.220 1.00 95.31 358 GLY A CA 1
ATOM 2608 C C . GLY A 1 358 ? 17.646 -6.813 -20.482 1.00 95.31 358 GLY A C 1
ATOM 2609 O O . GLY A 1 358 ? 16.963 -6.572 -21.475 1.00 95.31 358 GLY A O 1
ATOM 2610 N N . ILE A 1 359 ? 18.523 -7.817 -20.471 1.00 97.19 359 ILE A N 1
ATOM 2611 C CA . ILE A 1 359 ? 18.694 -8.709 -21.631 1.00 97.19 359 ILE A CA 1
ATOM 2612 C C . ILE A 1 359 ? 17.492 -9.644 -21.826 1.00 97.19 359 ILE A C 1
ATOM 2614 O O . ILE A 1 359 ? 17.285 -10.137 -22.932 1.00 97.19 359 ILE A O 1
ATOM 2618 N N . ASN A 1 360 ? 16.724 -9.884 -20.762 1.00 98.38 360 ASN A N 1
ATOM 2619 C CA . ASN A 1 360 ? 15.542 -10.738 -20.753 1.00 98.38 360 ASN A CA 1
ATOM 2620 C C . ASN A 1 360 ? 14.242 -9.922 -20.666 1.00 98.38 360 ASN A C 1
ATOM 2622 O O . ASN A 1 360 ? 13.188 -10.495 -20.402 1.00 98.38 360 ASN A O 1
ATOM 2626 N N . ASP A 1 361 ? 14.298 -8.599 -20.861 1.00 98.38 361 ASP A N 1
ATOM 2627 C CA . ASP A 1 361 ? 13.085 -7.794 -20.989 1.00 98.38 361 ASP A CA 1
ATOM 2628 C C . ASP A 1 361 ? 12.316 -8.185 -22.267 1.00 98.38 361 ASP A C 1
ATOM 2630 O O . ASP A 1 361 ? 12.899 -8.493 -23.310 1.00 98.38 361 ASP A O 1
ATOM 2634 N N . VAL A 1 362 ? 10.989 -8.153 -22.179 1.00 98.50 362 VAL A N 1
ATOM 2635 C CA . VAL A 1 362 ? 10.053 -8.471 -23.260 1.00 98.50 362 VAL A CA 1
ATOM 2636 C C . VAL A 1 362 ? 9.409 -7.176 -23.760 1.00 98.50 362 VAL A C 1
ATOM 2638 O O . VAL A 1 362 ? 8.839 -6.415 -22.982 1.00 98.50 362 VAL A O 1
ATOM 2641 N N . GLU A 1 363 ? 9.456 -6.925 -25.068 1.00 97.50 363 GLU A N 1
ATOM 2642 C CA . GLU A 1 363 ? 8.892 -5.719 -25.704 1.00 97.50 363 GLU A CA 1
ATOM 2643 C C . GLU A 1 363 ? 7.706 -6.054 -26.632 1.00 97.50 363 GLU A C 1
ATOM 2645 O O . GLU A 1 363 ? 7.550 -5.489 -27.716 1.00 97.50 363 GLU A O 1
ATOM 2650 N N . GLU A 1 364 ? 6.861 -6.998 -26.217 1.00 98.38 364 GLU A N 1
ATOM 2651 C CA . GLU A 1 364 ? 5.685 -7.466 -26.965 1.00 98.38 364 GLU A CA 1
ATOM 2652 C C . GLU A 1 364 ? 4.378 -7.177 -26.215 1.00 98.38 364 GLU A C 1
ATOM 2654 O O . GLU A 1 364 ? 4.385 -6.946 -25.008 1.00 98.38 364 GLU A O 1
ATOM 2659 N N . ASP A 1 365 ? 3.248 -7.166 -26.932 1.00 98.50 365 ASP A N 1
ATOM 2660 C CA . ASP A 1 365 ? 1.938 -6.868 -26.343 1.00 98.50 365 ASP A CA 1
ATOM 2661 C C . ASP A 1 365 ? 1.592 -7.890 -25.251 1.00 98.50 365 ASP A C 1
ATOM 2663 O O . ASP A 1 365 ? 1.498 -9.081 -25.563 1.00 98.50 365 ASP A O 1
ATOM 2667 N N . PRO A 1 366 ? 1.338 -7.469 -23.993 1.00 98.31 366 PRO A N 1
ATOM 2668 C CA . PRO A 1 366 ? 0.996 -8.398 -22.919 1.00 98.31 366 PRO A CA 1
ATOM 2669 C C . PRO A 1 366 ? -0.295 -9.179 -23.186 1.00 98.31 366 PRO A C 1
ATOM 2671 O O . PRO A 1 366 ? -0.567 -10.141 -22.472 1.00 98.31 366 PRO A O 1
ATOM 2674 N N . SER A 1 367 ? -1.085 -8.807 -24.200 1.00 97.69 367 SER A N 1
ATOM 2675 C CA . SER A 1 367 ? -2.278 -9.534 -24.632 1.00 97.69 367 SER A CA 1
ATOM 2676 C C . SER A 1 367 ? -3.257 -9.717 -23.472 1.00 97.69 367 SER A C 1
ATOM 2678 O O . SER A 1 367 ? -3.625 -10.831 -23.110 1.00 97.69 367 SER A O 1
ATOM 2680 N N . PHE A 1 368 ? -3.641 -8.607 -22.836 1.00 97.94 368 PHE A N 1
ATOM 2681 C CA . PHE A 1 368 ? -4.649 -8.615 -21.774 1.00 97.94 368 PHE A CA 1
ATOM 2682 C C . PHE A 1 368 ? -6.028 -9.010 -22.316 1.00 97.94 368 PHE A C 1
ATOM 2684 O O . PHE A 1 368 ? -6.351 -8.721 -23.469 1.00 97.94 368 PHE A O 1
ATOM 2691 N N . ILE A 1 369 ? -6.886 -9.614 -21.485 1.00 96.75 369 ILE A N 1
ATOM 2692 C CA . ILE A 1 369 ? -8.283 -9.918 -21.854 1.00 96.75 369 ILE A CA 1
ATOM 2693 C C . ILE A 1 369 ? -9.000 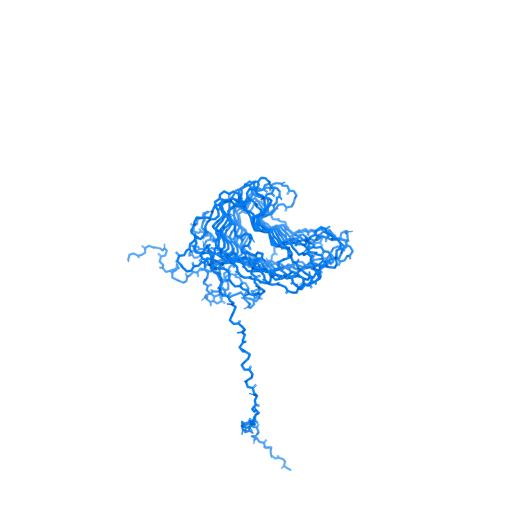-8.649 -22.334 1.00 96.75 369 ILE A C 1
ATOM 2695 O O . ILE A 1 369 ? -9.694 -8.672 -23.350 1.00 96.75 369 ILE A O 1
ATOM 2699 N N . SER A 1 370 ? -8.827 -7.531 -21.624 1.00 96.19 370 SER A N 1
ATOM 2700 C CA . SER A 1 370 ? -9.327 -6.222 -22.046 1.00 96.19 370 SER A CA 1
ATOM 2701 C C . SER A 1 370 ? -8.577 -5.080 -21.353 1.00 96.19 370 SER A C 1
ATOM 2703 O O . SER A 1 370 ? -7.694 -5.296 -20.529 1.00 96.19 370 SER A O 1
ATOM 2705 N N . ASN A 1 371 ? -8.963 -3.835 -21.631 1.00 93.94 371 ASN A N 1
ATOM 2706 C CA . ASN A 1 371 ? -8.433 -2.670 -20.924 1.00 93.94 371 ASN A CA 1
ATOM 2707 C C . ASN A 1 371 ? -8.981 -2.493 -19.498 1.00 93.94 371 ASN A C 1
ATOM 2709 O O . ASN A 1 371 ? -8.584 -1.541 -18.848 1.00 93.94 371 ASN A O 1
ATOM 2713 N N . ILE A 1 372 ? -9.889 -3.342 -19.016 1.00 93.50 372 ILE A N 1
ATOM 2714 C CA . ILE A 1 372 ? -10.386 -3.338 -17.624 1.00 93.50 372 ILE A CA 1
ATOM 2715 C C . ILE A 1 372 ? -10.122 -4.671 -16.914 1.00 93.50 372 ILE A C 1
ATOM 2717 O O . ILE A 1 372 ? -10.448 -4.835 -15.743 1.00 93.50 372 ILE A O 1
ATOM 2721 N N . ASP A 1 373 ? -9.559 -5.635 -17.640 1.00 95.88 373 ASP A N 1
ATOM 2722 C CA . ASP A 1 373 ? -9.253 -6.974 -17.163 1.00 95.88 373 ASP A CA 1
ATOM 2723 C C . ASP A 1 373 ? -7.849 -7.334 -17.635 1.00 95.88 373 ASP A C 1
ATOM 2725 O O . ASP A 1 373 ? -7.636 -7.714 -18.788 1.00 95.88 373 ASP A O 1
ATOM 2729 N N . LEU A 1 374 ? -6.895 -7.150 -16.725 1.00 97.50 374 LEU A N 1
ATOM 2730 C CA . LEU A 1 374 ? -5.464 -7.262 -16.993 1.00 97.50 374 LEU A CA 1
ATOM 2731 C C . LEU A 1 374 ? -4.936 -8.694 -16.828 1.00 97.50 374 LEU A C 1
ATOM 2733 O O . LEU A 1 374 ? -3.723 -8.901 -16.769 1.00 97.50 374 LEU A O 1
ATOM 2737 N N . ARG A 1 375 ? -5.830 -9.686 -16.755 1.00 97.00 375 ARG A N 1
ATOM 2738 C CA . ARG A 1 375 ? -5.450 -11.094 -16.891 1.00 97.00 375 ARG A CA 1
ATOM 2739 C C . ARG A 1 375 ? -4.932 -11.355 -18.306 1.00 97.00 375 ARG A C 1
ATOM 2741 O O . ARG A 1 375 ? -5.346 -10.697 -19.263 1.00 97.00 375 ARG A O 1
ATOM 2748 N N . LEU A 1 376 ? -4.025 -12.317 -18.428 1.00 95.94 376 LEU A N 1
ATOM 2749 C CA . LEU A 1 376 ? -3.357 -12.661 -19.683 1.00 95.94 376 LEU A CA 1
ATOM 2750 C C . LEU A 1 376 ? -4.257 -13.545 -20.560 1.00 95.94 376 LEU A C 1
ATOM 2752 O O . LEU A 1 376 ? -4.899 -14.469 -20.061 1.00 95.94 376 LEU A O 1
ATOM 2756 N N . GLN A 1 377 ? -4.293 -13.275 -21.865 1.00 94.31 377 GLN A N 1
ATOM 2757 C CA . GLN A 1 377 ? -4.886 -14.174 -22.856 1.00 94.31 377 GLN A CA 1
ATOM 2758 C C . GLN A 1 377 ? -3.957 -15.352 -23.163 1.00 94.31 377 GLN A C 1
ATOM 2760 O O . GLN A 1 377 ? -2.754 -15.330 -22.881 1.00 94.31 377 GLN A O 1
ATOM 2765 N N . GLN A 1 378 ? -4.521 -16.372 -23.812 1.00 89.81 378 GLN A N 1
ATOM 2766 C CA . GLN A 1 378 ? -3.744 -17.465 -24.376 1.00 89.81 378 GLN A CA 1
ATOM 2767 C C . GLN A 1 378 ? -2.664 -16.931 -25.326 1.00 89.81 378 GLN A C 1
ATOM 2769 O O . GLN A 1 378 ? -2.913 -16.023 -26.115 1.00 89.81 378 GLN A O 1
ATOM 2774 N N . PHE A 1 379 ? -1.465 -17.512 -25.239 1.00 90.44 379 PHE A N 1
ATOM 2775 C CA . PHE A 1 379 ? -0.281 -17.121 -26.019 1.00 90.44 379 PHE A CA 1
ATOM 2776 C C . PHE A 1 379 ? 0.269 -15.724 -25.728 1.00 90.44 379 PHE A C 1
ATOM 2778 O O . PHE A 1 379 ? 1.092 -15.231 -26.498 1.00 90.44 379 PHE A O 1
ATOM 2785 N N . SER A 1 380 ? -0.138 -15.100 -24.621 1.00 97.06 380 SER A N 1
ATOM 2786 C CA . SER A 1 380 ? 0.524 -13.887 -24.158 1.00 97.06 380 SER A CA 1
ATOM 2787 C C . SER A 1 380 ? 2.038 -14.119 -24.014 1.00 97.06 380 SER A C 1
ATOM 2789 O O . SER A 1 380 ? 2.445 -15.127 -23.427 1.00 97.06 380 SER A O 1
ATOM 2791 N N . PRO A 1 381 ? 2.884 -13.180 -24.476 1.00 98.06 381 PRO A N 1
ATOM 2792 C CA . PRO A 1 381 ? 4.334 -13.254 -24.303 1.00 98.06 381 PRO A CA 1
ATOM 2793 C C . PRO A 1 381 ? 4.767 -13.093 -22.836 1.00 98.06 381 PRO A C 1
ATOM 2795 O O . PRO A 1 381 ? 5.940 -13.267 -22.522 1.00 98.06 381 PRO A O 1
ATOM 2798 N N . ALA A 1 382 ? 3.841 -12.750 -21.934 1.00 98.12 382 ALA A N 1
ATOM 2799 C CA . ALA A 1 382 ? 4.087 -12.700 -20.497 1.00 98.12 382 ALA A CA 1
ATOM 2800 C C . ALA A 1 382 ? 4.067 -14.083 -19.823 1.00 98.12 382 ALA A C 1
ATOM 2802 O O . ALA A 1 382 ? 4.557 -14.205 -18.699 1.00 98.12 382 ALA A O 1
ATOM 2803 N N . ILE A 1 383 ? 3.503 -15.101 -20.478 1.00 97.38 383 ILE A N 1
ATOM 2804 C CA . ILE A 1 383 ? 3.381 -16.453 -19.921 1.00 97.38 383 ILE A CA 1
ATOM 2805 C C . ILE A 1 383 ? 4.743 -17.155 -19.951 1.00 97.38 383 ILE A C 1
ATOM 2807 O O . ILE A 1 383 ? 5.426 -17.135 -20.974 1.00 97.38 383 ILE A O 1
ATOM 2811 N N . ASP A 1 384 ? 5.130 -17.782 -18.836 1.00 96.19 384 ASP A N 1
ATOM 2812 C CA . ASP A 1 384 ? 6.395 -18.505 -18.645 1.00 96.19 384 ASP A CA 1
ATOM 2813 C C . ASP A 1 384 ? 7.654 -17.674 -18.997 1.00 96.19 384 ASP A C 1
ATOM 2815 O O . ASP A 1 384 ? 8.688 -18.219 -19.396 1.00 96.19 384 ASP A O 1
ATOM 2819 N N . ALA A 1 385 ? 7.587 -16.346 -18.858 1.00 97.56 385 ALA A N 1
ATOM 2820 C CA . ALA A 1 385 ? 8.645 -15.428 -19.294 1.00 97.56 385 ALA A CA 1
ATOM 2821 C C . ALA A 1 385 ? 9.437 -14.771 -18.148 1.00 97.56 385 ALA A C 1
ATOM 2823 O O . ALA A 1 385 ? 10.384 -14.029 -18.403 1.00 97.56 385 ALA A O 1
ATOM 2824 N N . GLY A 1 386 ? 9.075 -15.019 -16.888 1.00 98.00 386 GLY A N 1
ATOM 2825 C CA . GLY A 1 386 ? 9.741 -14.417 -15.735 1.00 98.00 386 GLY A CA 1
ATOM 2826 C C . GLY A 1 386 ? 10.907 -15.223 -15.155 1.00 98.00 386 GLY A C 1
ATOM 2827 O O . GLY A 1 38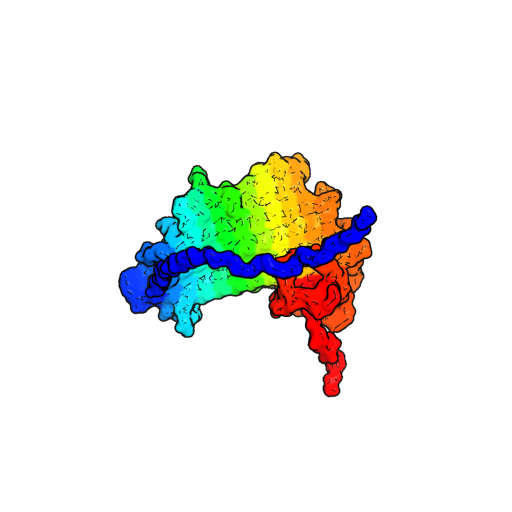6 ? 11.334 -16.260 -15.657 1.00 98.00 386 GLY A O 1
ATOM 2828 N N . LEU A 1 387 ? 11.429 -14.731 -14.034 1.00 98.06 387 LEU A N 1
ATOM 2829 C CA . LEU A 1 387 ? 12.520 -15.324 -13.271 1.00 98.06 387 LEU A CA 1
ATOM 2830 C C . LEU A 1 387 ? 12.028 -15.851 -11.916 1.00 98.06 387 LEU A C 1
ATOM 2832 O O . LEU A 1 387 ? 11.765 -15.077 -10.994 1.00 98.06 387 LEU A O 1
ATOM 2836 N N . ASN A 1 388 ? 11.983 -17.177 -11.751 1.00 97.62 388 ASN A N 1
ATOM 2837 C CA . ASN A 1 388 ? 11.502 -17.823 -10.518 1.00 97.62 388 ASN A CA 1
ATOM 2838 C C . ASN A 1 388 ? 12.285 -17.403 -9.267 1.00 97.62 388 ASN A C 1
ATOM 2840 O O . ASN A 1 388 ? 11.709 -17.261 -8.194 1.00 97.62 388 ASN A O 1
ATOM 2844 N N . SER A 1 389 ? 13.602 -17.201 -9.385 1.00 96.94 389 SER A N 1
ATOM 2845 C CA . SER A 1 389 ? 14.449 -16.837 -8.242 1.00 96.94 389 SER A CA 1
ATOM 2846 C C . SER A 1 389 ? 14.250 -15.401 -7.755 1.00 96.94 389 SER A C 1
ATOM 2848 O O . SER A 1 389 ? 14.778 -15.062 -6.700 1.00 96.94 389 SER A O 1
ATOM 2850 N N . ALA A 1 390 ? 13.539 -14.560 -8.514 1.00 96.62 390 ALA A N 1
ATOM 2851 C CA . ALA A 1 390 ? 13.184 -13.210 -8.083 1.00 96.62 390 ALA A CA 1
ATOM 2852 C C . ALA A 1 390 ? 11.965 -13.192 -7.147 1.00 96.62 390 ALA A C 1
ATOM 2854 O O . ALA A 1 390 ? 11.781 -12.220 -6.420 1.00 96.62 390 ALA A O 1
ATOM 2855 N N . LEU A 1 391 ? 11.147 -14.253 -7.137 1.00 94.94 391 LEU A N 1
ATOM 2856 C CA . LEU A 1 391 ? 10.022 -14.370 -6.215 1.00 94.94 391 LEU A CA 1
ATOM 2857 C C . LEU A 1 391 ? 10.518 -14.660 -4.792 1.00 94.94 391 LEU A C 1
ATOM 2859 O O . LEU A 1 391 ? 11.221 -15.653 -4.571 1.00 94.94 391 LEU A O 1
ATOM 2863 N N . PRO A 1 392 ? 10.109 -13.866 -3.789 1.00 93.00 392 PRO A N 1
ATOM 2864 C CA . PRO A 1 392 ? 10.329 -14.234 -2.401 1.00 93.00 392 PRO A CA 1
ATOM 2865 C C . PRO A 1 392 ? 9.582 -15.523 -2.056 1.00 93.00 392 PRO A C 1
ATOM 2867 O O . PRO A 1 392 ? 8.423 -15.698 -2.421 1.00 93.00 392 PRO A O 1
ATOM 2870 N N . ALA A 1 393 ? 10.215 -16.402 -1.276 1.00 90.56 393 ALA A N 1
ATOM 2871 C CA . ALA A 1 393 ? 9.643 -17.703 -0.915 1.00 90.56 393 ALA A CA 1
ATOM 2872 C C . ALA A 1 393 ? 8.312 -17.620 -0.137 1.00 90.56 393 ALA A C 1
ATOM 2874 O O . ALA A 1 393 ? 7.583 -18.605 -0.063 1.00 90.56 393 ALA A O 1
ATOM 2875 N N . SER A 1 394 ? 8.002 -16.465 0.461 1.00 89.69 394 SER A N 1
ATOM 2876 C CA . SER A 1 394 ? 6.730 -16.203 1.141 1.00 89.69 394 SER A CA 1
ATOM 2877 C C . SER A 1 394 ? 5.567 -15.918 0.183 1.00 89.69 394 SER A C 1
ATOM 2879 O O . SER A 1 394 ? 4.415 -16.006 0.600 1.00 89.69 394 SER A O 1
ATOM 2881 N N . VAL A 1 395 ? 5.835 -15.596 -1.087 1.00 92.75 395 VAL A N 1
ATOM 2882 C CA . VAL A 1 395 ? 4.815 -15.262 -2.088 1.00 92.75 395 VAL A CA 1
ATOM 2883 C C . VAL A 1 395 ? 4.488 -16.505 -2.907 1.00 92.75 395 VAL A C 1
ATOM 2885 O O . VAL A 1 395 ? 5.156 -16.831 -3.884 1.00 92.75 395 VAL A O 1
ATOM 2888 N N . VAL A 1 396 ? 3.447 -17.215 -2.476 1.00 94.94 396 VAL A N 1
ATOM 2889 C CA . VAL A 1 396 ? 3.025 -18.494 -3.073 1.00 94.94 396 VAL A CA 1
ATOM 2890 C C . VAL A 1 396 ? 1.762 -18.393 -3.929 1.00 94.94 396 VAL A C 1
ATOM 2892 O O . VAL A 1 396 ? 1.464 -19.341 -4.651 1.00 94.94 396 VAL A O 1
ATOM 2895 N N . TYR A 1 397 ? 1.042 -17.267 -3.884 1.00 95.62 397 TYR A N 1
ATOM 2896 C CA . TYR A 1 397 ? -0.164 -17.030 -4.682 1.00 95.62 397 TYR A CA 1
ATOM 2897 C C . TYR A 1 397 ? -0.066 -15.740 -5.513 1.00 95.62 397 TYR A C 1
ATOM 2899 O O . TYR A 1 397 ? 0.622 -14.796 -5.121 1.00 95.62 397 TYR A O 1
ATOM 2907 N N . ASP A 1 398 ? -0.705 -15.738 -6.682 1.00 95.81 398 ASP A N 1
ATOM 2908 C CA . ASP A 1 398 ? -0.977 -14.555 -7.499 1.00 95.81 398 ASP A CA 1
ATOM 2909 C C . ASP A 1 398 ? -2.127 -13.730 -6.898 1.00 95.81 398 ASP A C 1
ATOM 2911 O O . ASP A 1 398 ? -2.713 -14.108 -5.879 1.00 95.81 398 ASP A O 1
ATOM 2915 N N . ILE A 1 399 ? -2.463 -12.602 -7.524 1.00 95.06 399 ILE A N 1
ATOM 2916 C CA . ILE A 1 399 ? -3.499 -11.703 -6.997 1.00 95.06 399 ILE A CA 1
ATOM 2917 C C . ILE A 1 399 ? -4.914 -12.316 -6.994 1.00 95.06 399 ILE A C 1
ATOM 2919 O O . ILE A 1 399 ? -5.762 -11.916 -6.205 1.00 95.06 399 ILE A O 1
ATOM 2923 N N . ASN A 1 400 ? -5.170 -13.335 -7.821 1.00 92.75 400 ASN A N 1
ATOM 2924 C CA . ASN A 1 400 ? -6.441 -14.065 -7.858 1.00 92.75 400 ASN A CA 1
ATOM 2925 C C . ASN A 1 400 ? -6.462 -15.275 -6.905 1.00 92.75 400 ASN A C 1
ATOM 2927 O O . ASN A 1 400 ? -7.428 -16.044 -6.904 1.00 92.75 400 ASN A O 1
ATOM 2931 N N . GLY A 1 401 ? -5.407 -15.474 -6.110 1.00 93.00 401 GLY A N 1
ATOM 2932 C CA . GLY A 1 401 ? -5.272 -16.612 -5.205 1.00 93.00 401 GLY A CA 1
ATOM 2933 C C . GLY A 1 401 ? -4.854 -17.916 -5.890 1.00 93.00 401 GLY A C 1
ATOM 2934 O O . GLY A 1 401 ? -4.926 -18.979 -5.272 1.00 93.00 401 GLY A O 1
ATOM 2935 N N . ASN A 1 402 ? -4.413 -17.878 -7.149 1.00 92.81 402 ASN A N 1
ATOM 2936 C CA . ASN A 1 402 ? -3.841 -19.045 -7.816 1.00 92.81 402 ASN A CA 1
ATOM 2937 C C . ASN A 1 402 ? -2.395 -19.251 -7.373 1.00 92.81 402 ASN A C 1
ATOM 2939 O O . ASN A 1 402 ? -1.693 -18.284 -7.106 1.00 92.81 402 ASN A O 1
ATOM 2943 N N . THR A 1 403 ? -1.912 -20.491 -7.324 1.00 93.38 403 THR A N 1
ATOM 2944 C CA . THR A 1 403 ? -0.501 -20.758 -7.003 1.00 93.38 403 THR A CA 1
ATOM 2945 C C . THR A 1 403 ? 0.431 -20.064 -8.001 1.00 93.38 403 THR A C 1
ATOM 2947 O O . THR A 1 403 ? 0.211 -20.158 -9.207 1.00 93.38 403 THR A O 1
ATOM 2950 N N . ARG A 1 404 ? 1.470 -19.382 -7.498 1.00 92.19 404 ARG A N 1
ATOM 2951 C CA . ARG A 1 404 ? 2.557 -18.836 -8.325 1.00 92.19 404 ARG A CA 1
ATOM 2952 C C . ARG A 1 404 ? 3.365 -19.966 -8.939 1.00 92.19 404 ARG A C 1
ATOM 2954 O O . ARG A 1 404 ? 3.655 -20.942 -8.249 1.00 92.19 404 ARG A O 1
ATOM 2961 N N . ILE A 1 405 ? 3.796 -19.774 -10.185 1.00 91.25 405 ILE A N 1
ATOM 2962 C CA . ILE A 1 405 ? 4.453 -20.799 -10.998 1.00 91.25 405 ILE A CA 1
ATOM 2963 C C . ILE A 1 405 ? 3.507 -21.993 -11.180 1.00 91.25 405 ILE A C 1
ATOM 2965 O O . ILE A 1 405 ? 3.672 -23.046 -10.562 1.00 91.25 405 ILE A O 1
ATOM 2969 N N . GLN A 1 406 ? 2.485 -21.835 -12.025 1.00 84.31 406 GLN A N 1
ATOM 2970 C CA . GLN A 1 406 ? 1.581 -22.951 -12.343 1.00 84.31 406 GLN A CA 1
ATOM 2971 C C . GLN A 1 406 ? 2.228 -24.020 -13.233 1.00 84.31 406 GLN A C 1
ATOM 2973 O O . GLN A 1 406 ? 1.822 -25.183 -13.198 1.00 84.31 406 GLN A O 1
ATOM 2978 N N . GLN A 1 407 ? 3.221 -23.629 -14.032 1.00 78.12 407 GLN A N 1
ATOM 2979 C CA . GLN A 1 407 ? 3.915 -24.505 -14.970 1.00 78.12 407 GLN A CA 1
ATOM 2980 C C . GLN A 1 407 ? 5.366 -24.746 -14.530 1.00 78.12 407 GLN A C 1
ATOM 2982 O O . GLN A 1 407 ? 5.618 -25.477 -13.571 1.00 78.12 407 GLN A O 1
ATOM 2987 N N . ILE A 1 408 ? 6.332 -24.171 -15.252 1.00 88.12 408 ILE A N 1
ATOM 2988 C CA . ILE A 1 408 ? 7.768 -24.307 -14.976 1.00 88.12 408 ILE A CA 1
ATOM 2989 C C . ILE A 1 408 ? 8.359 -22.944 -14.635 1.00 88.12 408 ILE A C 1
ATOM 2991 O O . ILE A 1 408 ? 9.219 -22.853 -13.752 1.00 88.12 408 ILE A O 1
ATOM 2995 N N . ILE A 1 409 ? 7.913 -21.898 -15.327 1.00 95.62 409 ILE A N 1
ATOM 2996 C CA . ILE A 1 409 ? 8.416 -20.544 -15.173 1.00 95.62 409 ILE A CA 1
ATOM 2997 C C . ILE A 1 409 ? 7.268 -19.663 -14.683 1.00 95.62 409 ILE A C 1
ATOM 2999 O O . ILE A 1 409 ? 6.101 -19.901 -14.963 1.00 95.62 409 ILE A O 1
ATOM 3003 N N . VAL A 1 410 ? 7.611 -18.689 -13.855 1.00 97.31 410 VAL A N 1
ATOM 3004 C CA . VAL A 1 410 ? 6.690 -17.676 -13.365 1.00 97.31 410 VAL A CA 1
ATOM 3005 C C . VAL A 1 410 ? 6.215 -16.785 -14.516 1.00 97.31 410 VAL A C 1
ATOM 3007 O O . VAL A 1 410 ? 7.029 -16.331 -15.324 1.00 97.31 410 VAL A O 1
ATOM 3010 N N . ASP A 1 411 ? 4.924 -16.471 -14.553 1.00 98.25 411 ASP A N 1
ATOM 3011 C CA . ASP A 1 411 ? 4.400 -15.478 -15.491 1.00 98.25 411 ASP A CA 1
ATOM 3012 C C . ASP A 1 411 ? 4.828 -14.064 -15.074 1.00 98.25 411 ASP A C 1
ATOM 3014 O O . ASP A 1 411 ? 4.969 -13.747 -13.883 1.00 98.25 411 ASP A O 1
ATOM 3018 N N . LEU A 1 412 ? 5.030 -13.186 -16.056 1.00 98.69 412 LEU A N 1
ATOM 3019 C CA . LEU A 1 412 ? 5.246 -11.764 -15.810 1.00 98.69 412 LEU A CA 1
ATOM 3020 C C . LEU A 1 412 ? 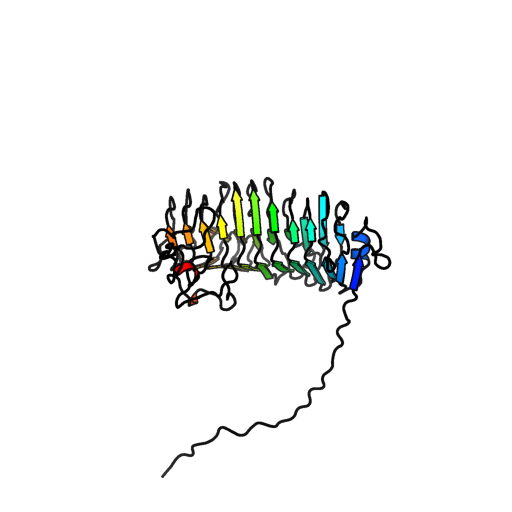3.953 -11.122 -15.281 1.00 98.69 412 LEU A C 1
ATOM 3022 O O . LEU A 1 412 ? 2.844 -11.467 -15.679 1.00 98.69 412 LEU A O 1
ATOM 3026 N N . GLY A 1 413 ? 4.098 -10.141 -14.395 1.00 98.56 413 GLY A N 1
ATOM 3027 C CA . GLY A 1 413 ? 2.989 -9.414 -13.788 1.00 98.56 413 GLY A CA 1
ATOM 3028 C C . GLY A 1 413 ? 2.301 -10.159 -12.641 1.00 98.56 413 GLY A C 1
ATOM 3029 O O . GLY A 1 413 ? 2.789 -11.171 -12.130 1.00 98.56 413 GLY A O 1
ATOM 3030 N N . ALA A 1 414 ? 1.172 -9.599 -12.209 1.00 98.25 414 ALA A N 1
ATOM 3031 C CA . ALA A 1 414 ? 0.466 -9.965 -10.980 1.00 98.25 414 ALA A CA 1
ATOM 3032 C C . ALA A 1 414 ? -0.429 -11.207 -11.102 1.00 98.25 414 ALA A C 1
ATOM 3034 O O . ALA A 1 414 ? -0.885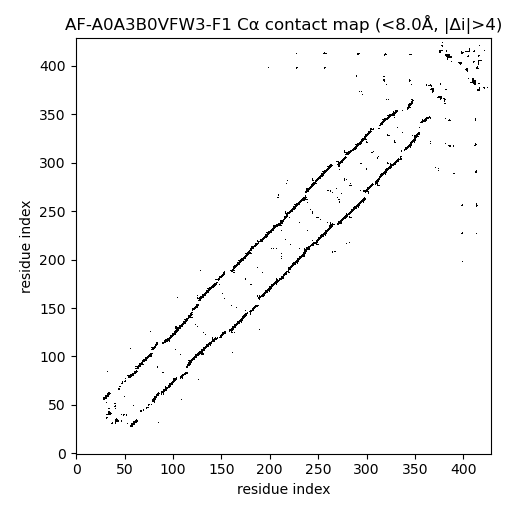 -11.734 -10.086 1.00 98.25 414 ALA A O 1
ATOM 3035 N N . PHE A 1 415 ? -0.677 -11.675 -12.326 1.00 97.38 415 PHE A N 1
ATOM 3036 C CA . PHE A 1 415 ? -1.563 -12.794 -12.637 1.00 97.38 415 PHE A CA 1
ATOM 3037 C C . PHE A 1 415 ? -0.761 -13.965 -13.197 1.00 97.38 415 PHE A C 1
ATOM 3039 O O . PHE A 1 415 ? 0.158 -13.753 -13.979 1.00 97.38 415 PHE A O 1
ATOM 3046 N N . GLU A 1 416 ? -1.145 -15.185 -12.834 1.00 95.81 416 GLU A N 1
ATOM 3047 C CA . GLU A 1 416 ? -0.729 -16.397 -13.540 1.00 95.81 416 GLU A CA 1
ATOM 3048 C C . GLU A 1 416 ? -1.858 -16.829 -14.484 1.00 95.81 416 GLU A C 1
ATOM 3050 O O . GLU A 1 416 ? -3.028 -16.913 -14.082 1.00 95.81 416 GLU A O 1
ATOM 3055 N N . ALA A 1 417 ? -1.525 -17.128 -15.736 1.00 91.75 417 ALA A N 1
ATOM 3056 C CA . ALA A 1 417 ? -2.448 -17.714 -16.690 1.00 91.75 417 ALA A CA 1
ATOM 3057 C C . ALA A 1 417 ? -2.818 -19.135 -16.241 1.00 91.75 417 ALA A C 1
ATOM 3059 O O . ALA A 1 417 ? -1.957 -19.970 -15.956 1.00 91.75 417 ALA A O 1
ATOM 3060 N N . LYS A 1 418 ? -4.120 -19.437 -16.166 1.00 76.25 418 LYS A N 1
ATOM 3061 C CA . LYS A 1 418 ? -4.578 -20.785 -15.810 1.00 76.25 418 LYS A CA 1
ATOM 3062 C C . LYS A 1 418 ? -4.444 -21.720 -16.993 1.00 76.25 418 LYS A C 1
ATOM 3064 O O . LYS A 1 418 ? -4.885 -21.393 -18.087 1.00 76.25 418 LYS A O 1
ATOM 3069 N N . THR A 1 419 ? -3.992 -22.944 -16.745 1.00 65.88 419 THR A N 1
ATOM 3070 C CA . THR A 1 419 ? -3.991 -24.012 -17.760 1.00 65.88 419 THR A CA 1
ATOM 3071 C C . THR A 1 419 ? -5.388 -24.279 -18.336 1.00 65.88 419 THR A C 1
ATOM 3073 O O . THR A 1 419 ? -5.502 -24.571 -19.522 1.00 65.88 419 THR A O 1
ATOM 3076 N N . ASP A 1 420 ? -6.448 -24.105 -17.538 1.00 62.00 420 ASP A N 1
ATOM 3077 C CA . ASP A 1 420 ? -7.838 -24.238 -17.999 1.00 62.00 420 ASP A CA 1
ATOM 3078 C C . ASP A 1 420 ? -8.291 -23.047 -18.867 1.00 62.00 420 ASP A C 1
ATOM 3080 O O . ASP A 1 420 ? -9.001 -23.245 -19.854 1.00 62.00 420 ASP A O 1
ATOM 3084 N N . ASP A 1 421 ? -7.830 -21.825 -18.569 1.00 55.16 421 ASP A N 1
ATOM 3085 C CA . ASP A 1 421 ? -8.104 -20.639 -19.399 1.00 55.16 421 ASP A CA 1
ATOM 3086 C C . ASP A 1 421 ? -7.410 -20.757 -20.775 1.00 55.16 421 ASP A C 1
ATOM 3088 O O . ASP A 1 421 ? -7.901 -20.227 -21.771 1.00 55.16 421 ASP A O 1
ATOM 3092 N N . LEU A 1 422 ? -6.314 -21.525 -20.860 1.00 56.00 422 LEU A N 1
ATOM 3093 C CA . LEU A 1 422 ? -5.586 -21.813 -22.101 1.00 56.00 422 LEU A CA 1
ATOM 3094 C C . LEU A 1 422 ? -6.233 -22.911 -22.967 1.00 56.00 422 LEU A C 1
ATOM 3096 O O . LEU A 1 422 ? -5.811 -23.091 -24.104 1.00 56.00 422 LEU A O 1
ATOM 3100 N N . ILE A 1 423 ? -7.213 -23.677 -22.474 1.00 55.78 423 ILE A N 1
ATOM 3101 C CA . ILE A 1 423 ? -7.830 -24.778 -23.247 1.00 55.78 423 ILE A CA 1
ATOM 3102 C C . ILE A 1 423 ? -9.165 -24.361 -23.887 1.00 55.78 423 ILE A C 1
ATOM 3104 O O . ILE A 1 423 ? -9.550 -24.930 -24.908 1.00 55.78 423 ILE A O 1
ATOM 3108 N N . PHE A 1 424 ? -9.856 -23.349 -23.346 1.00 54.69 424 PHE A N 1
ATOM 3109 C CA . PHE A 1 424 ? -11.230 -23.017 -23.758 1.00 54.69 424 PHE A CA 1
ATOM 3110 C C . PHE A 1 424 ? -11.430 -21.610 -24.358 1.00 54.69 424 PHE A C 1
ATOM 3112 O O . PHE A 1 424 ? -12.560 -21.264 -24.704 1.00 54.69 424 PHE A O 1
ATOM 3119 N N . ALA A 1 425 ? -10.377 -20.804 -24.536 1.00 48.91 425 ALA A N 1
ATOM 3120 C CA . ALA A 1 425 ? -10.500 -19.443 -25.082 1.00 48.91 425 ALA A CA 1
ATOM 3121 C C . ALA A 1 425 ? -10.829 -19.383 -26.592 1.00 48.91 425 ALA A C 1
ATOM 3123 O O . ALA A 1 425 ? -11.401 -18.394 -27.049 1.00 48.91 425 ALA A O 1
ATOM 3124 N N . ASP A 1 426 ? -10.565 -20.455 -27.347 1.00 49.81 426 ASP A N 1
ATOM 3125 C CA . ASP A 1 426 ? -10.803 -20.527 -28.801 1.00 49.81 426 ASP A CA 1
ATOM 3126 C C . ASP A 1 426 ? -12.196 -21.061 -29.201 1.00 49.81 426 ASP A C 1
ATOM 3128 O O . ASP A 1 426 ? -12.439 -21.377 -30.366 1.00 49.81 426 ASP A O 1
ATOM 3132 N N . GLY A 1 427 ? -13.149 -21.148 -28.266 1.00 45.97 427 GLY A N 1
ATOM 3133 C CA . GLY A 1 427 ? -14.558 -21.376 -28.608 1.00 45.97 427 GLY A CA 1
ATOM 3134 C C . GLY A 1 427 ? -14.859 -22.705 -29.313 1.00 45.97 427 GLY A C 1
ATOM 3135 O O . GLY A 1 427 ? -15.693 -22.740 -30.218 1.00 45.97 427 GLY A O 1
ATOM 3136 N N . PHE A 1 428 ? -14.221 -23.803 -28.906 1.00 50.56 428 PHE A N 1
ATOM 3137 C CA . PHE A 1 428 ? -14.694 -25.127 -29.310 1.00 50.56 428 PHE A CA 1
ATOM 3138 C C . PHE A 1 428 ? -15.925 -25.529 -28.482 1.00 50.56 428 PHE A C 1
ATOM 3140 O O . PHE A 1 428 ? -15.833 -25.689 -27.264 1.00 50.56 428 PHE A O 1
ATOM 3147 N N . GLU A 1 429 ? -17.063 -25.665 -29.176 1.00 48.75 429 GLU A N 1
ATOM 3148 C CA . GLU A 1 429 ? -18.216 -26.483 -28.758 1.00 48.75 429 GLU A CA 1
ATOM 3149 C C . GLU A 1 429 ? -17.824 -27.945 -28.497 1.00 48.75 429 GLU A C 1
ATOM 3151 O O . GLU A 1 429 ? -16.997 -28.492 -29.271 1.00 48.75 429 GLU A O 1
#

Radius of gyration: 24.52 Å; Cα contacts (8 Å, |Δi|>4): 1329; chains: 1; bounding box: 74×71×61 Å